Protein AF-A0A381DJ22-F1 (afdb_monomer)

InterPro domains:
  IPR001135 NADH-quinone oxidoreductase, subunit D [PF00346] (302-473)
  IPR001268 NADH:ubiquinone oxidoreductase, 30kDa subunit [PF00329] (31-157)
  IPR001501 Nickel-dependent hydrogenase, large subunit [PF00374] (224-292)
  IPR029014 [NiFe]-hydrogenase, large subunit [G3DSA:1.10.645.10] (187-544)
  IPR029014 [NiFe]-hydrogenase, large subunit [SSF56762] (198-544)
  IPR037232 NADH:ubiquinone oxidoreductase, 30kDa subunit superfamily [G3DSA:3.30.460.80] (2-139)
  IPR037232 NADH:ubiquinone oxidoreductase, 30kDa subunit superfamily [SSF143243] (12-200)
  IPR052197 Complex I 49 kDa subunit-like [PTHR43485] (22-552)

Organism: NCBI:txid32024

Radius of gyration: 23.58 Å; Cα contacts (8 Å, |Δi|>4): 1193; chains: 1; bounding box: 60×70×64 Å

Foldseek 3Di:
DAPPVVVVVLVVQFDFPDWDAQFPQEIETEGELQCVLVSVLCCQPVQLWFFQDKDWAQCCVPPNFIKIKGKIFRAFVQPDPVRGDDLVRTGIYIYMYTAHPVQLEGADNCVRFVLCLQVQLLCCQQPVRHHPPRPDNFHAADAQQDDNQAHLRHPPRDDPPDDDDGDDPVPRDDRDDDDDDDPQWDWDWDDLDHPLHPHGKIKTFTDRVQAGAFIDIHANLFAACLFSCQQPPAFQLRVLLSQLLLFQQQSLLSSCQSQVFQCSLLVHDADLLLLLLSLLLLLLSLLLLLLQLLLSLCVLLPNPVLNVLSVVLSVLSLVLLCLSQVGSRRRSQRGRFFGDDHHDPVSLVVSLVSLVSSLVSLCVSVVVQVPPPSSCVLWAPALAQAQVLCSSLSAFALQNQLQSGQDACCSSPNDRNSVPDDFDQRHHHRSTLVSSSVSSSSSNNRSSRSSVVSSVVNDPDDGGDDCQVRFDAQRKGKGWGQHSLGIKIKIWGTHDSTGTNTIDTGDNLNSVVSSRRVSSRRHGPSSNSSSVSSSSDGSSSRDFDWDALPVPRDTDGDDPVNVVVCVVPVPDDVCPVSD

Mean predicted aligned error: 6.89 Å

Nearest PDB structures (foldseek):
  7vb7-assembly1_Q  TM=9.383E-01  e=3.787E-25  Sus scrofa
  7v2h-assembly1_Q  TM=8.807E-01  e=1.927E-25  Sus scrofa
  7r43-assembly1_D  TM=8.856E-01  e=9.947E-25  Bos taurus
  6zkt-assembly1_4  TM=8.644E-01  e=3.975E-25  Ovis aries
  6yj4-assembly1_D  TM=8.240E-01  e=1.029E-25  Yarrowia lipolytica

Structure (mmCIF, N/CA/C/O backbone):
data_AF-A0A381DJ22-F1
#
_entry.id   AF-A0A381DJ22-F1
#
loop_
_atom_site.group_PDB
_atom_site.id
_atom_site.type_symbol
_atom_site.label_atom_id
_atom_site.label_alt_id
_atom_site.label_comp_id
_atom_site.label_asym_id
_atom_site.label_entity_id
_atom_site.label_seq_id
_atom_site.pdbx_PDB_ins_code
_atom_site.Cartn_x
_atom_site.Cartn_y
_atom_site.Cartn_z
_atom_site.occupancy
_atom_site.B_iso_or_equiv
_atom_site.auth_seq_id
_atom_site.auth_comp_id
_atom_site.auth_asym_id
_atom_site.auth_atom_id
_atom_site.pdbx_PDB_model_num
ATOM 1 N N . MET A 1 1 ? 14.276 -22.872 7.049 1.00 73.56 1 MET A N 1
ATOM 2 C CA . MET A 1 1 ? 13.922 -21.469 7.371 1.00 73.56 1 MET A CA 1
ATOM 3 C C . MET A 1 1 ? 12.640 -21.108 6.629 1.00 73.56 1 MET A C 1
ATOM 5 O O . MET A 1 1 ? 12.234 -21.865 5.749 1.00 73.56 1 MET A O 1
ATOM 9 N N . LYS A 1 2 ? 11.986 -19.982 6.955 1.00 83.06 2 LYS A N 1
ATOM 10 C CA . LYS A 1 2 ? 10.847 -19.504 6.153 1.00 83.06 2 LYS A CA 1
ATOM 11 C C . LYS A 1 2 ? 11.272 -19.284 4.696 1.00 83.06 2 LYS A C 1
ATOM 13 O O . LYS A 1 2 ? 12.438 -18.998 4.425 1.00 83.06 2 LYS A O 1
ATOM 18 N N . CYS A 1 3 ? 10.331 -19.428 3.772 1.00 90.25 3 CYS A N 1
ATOM 19 C CA . CYS A 1 3 ? 10.516 -19.423 2.316 1.00 90.25 3 CYS A CA 1
ATOM 20 C C . CYS A 1 3 ? 11.248 -20.611 1.664 1.00 90.25 3 CYS A C 1
ATOM 22 O O . CYS A 1 3 ? 10.988 -20.849 0.489 1.00 90.25 3 CYS A O 1
ATOM 24 N N . ASP A 1 4 ? 12.101 -21.383 2.356 1.00 92.75 4 ASP A N 1
ATOM 25 C CA . ASP A 1 4 ? 12.953 -22.395 1.685 1.00 92.75 4 ASP A CA 1
ATOM 26 C C . ASP A 1 4 ? 12.142 -23.415 0.861 1.00 92.75 4 ASP A C 1
ATOM 28 O O . ASP A 1 4 ? 12.527 -23.749 -0.257 1.00 92.75 4 ASP A O 1
ATOM 32 N N . LYS A 1 5 ? 10.972 -23.846 1.362 1.00 94.62 5 LYS A N 1
ATOM 33 C CA . LYS A 1 5 ? 10.079 -24.773 0.643 1.00 94.62 5 LYS A CA 1
ATOM 34 C C . LYS A 1 5 ? 9.533 -24.206 -0.674 1.00 94.62 5 LYS A C 1
ATOM 36 O O . LYS A 1 5 ? 9.322 -24.954 -1.622 1.00 94.62 5 LYS A O 1
ATOM 41 N N . PHE A 1 6 ? 9.314 -22.892 -0.743 1.00 96.31 6 PHE A N 1
ATOM 42 C CA . PHE A 1 6 ? 8.810 -22.227 -1.945 1.00 96.31 6 PHE A CA 1
ATOM 43 C C . PHE A 1 6 ? 9.927 -22.011 -2.970 1.00 96.31 6 PHE A C 1
ATOM 45 O O . PHE A 1 6 ? 9.683 -22.128 -4.165 1.00 96.31 6 PHE A O 1
ATOM 52 N N . ILE A 1 7 ? 11.163 -21.783 -2.510 1.00 96.94 7 ILE A N 1
ATOM 53 C CA . ILE A 1 7 ? 12.347 -21.773 -3.380 1.00 96.94 7 ILE A CA 1
ATOM 54 C C . ILE A 1 7 ? 12.569 -23.162 -3.988 1.00 96.94 7 ILE A C 1
ATOM 56 O O . ILE A 1 7 ? 12.674 -23.273 -5.202 1.00 96.94 7 ILE A O 1
ATOM 60 N N . GLN A 1 8 ? 12.519 -24.226 -3.182 1.00 96.19 8 GLN A N 1
ATOM 61 C CA . GLN A 1 8 ? 12.606 -25.609 -3.673 1.00 96.19 8 GLN A CA 1
ATOM 62 C C . GLN A 1 8 ? 11.489 -25.953 -4.670 1.00 96.19 8 GLN A C 1
ATOM 64 O O . GLN A 1 8 ? 11.733 -26.643 -5.655 1.00 96.19 8 GLN A O 1
ATOM 69 N N . ALA A 1 9 ? 10.265 -25.456 -4.459 1.00 96.75 9 ALA A N 1
ATOM 70 C CA . ALA A 1 9 ? 9.184 -25.611 -5.430 1.00 96.75 9 ALA A CA 1
ATOM 71 C C . ALA A 1 9 ? 9.484 -24.866 -6.747 1.00 96.75 9 ALA A C 1
ATOM 73 O O . ALA A 1 9 ? 9.276 -25.421 -7.827 1.00 96.75 9 ALA A O 1
ATOM 74 N N . LEU A 1 10 ? 10.020 -23.645 -6.670 1.00 97.25 10 LEU A N 1
ATOM 75 C CA . LEU A 1 10 ? 10.405 -22.827 -7.824 1.00 97.25 10 LEU A CA 1
ATOM 76 C C . LEU A 1 10 ? 11.550 -23.459 -8.642 1.00 97.25 10 LEU A C 1
ATOM 78 O O . LEU A 1 10 ? 11.485 -23.452 -9.870 1.00 97.25 10 LEU A O 1
ATOM 82 N N . GLU A 1 11 ? 12.535 -24.084 -7.986 1.00 96.19 11 GLU A N 1
ATOM 83 C CA . GLU A 1 11 ? 13.628 -24.845 -8.628 1.00 96.19 11 GLU A CA 1
ATOM 84 C C . GLU A 1 11 ? 13.123 -25.990 -9.526 1.00 96.19 11 GLU A C 1
ATOM 86 O O . GLU A 1 11 ? 13.820 -26.399 -10.452 1.00 96.19 11 GLU A O 1
ATOM 91 N N . THR A 1 12 ? 11.903 -26.501 -9.302 1.00 95.81 12 THR A N 1
ATOM 92 C CA . THR A 1 12 ? 11.296 -27.527 -10.175 1.00 95.81 12 THR A CA 1
ATOM 93 C C . THR A 1 12 ? 10.696 -26.971 -11.471 1.00 95.81 12 THR A C 1
ATOM 95 O O . THR A 1 12 ? 10.332 -27.751 -12.352 1.00 95.81 12 THR A O 1
ATOM 98 N N . ARG A 1 13 ? 10.559 -25.642 -11.590 1.00 95.38 13 ARG A N 1
ATOM 99 C CA . ARG A 1 13 ? 9.891 -24.963 -12.714 1.00 95.38 13 ARG A CA 1
ATOM 100 C C . ARG A 1 13 ? 10.829 -24.114 -13.563 1.00 95.38 13 ARG A C 1
ATOM 102 O O . ARG A 1 13 ? 10.656 -24.083 -14.776 1.00 95.38 13 ARG A O 1
ATOM 109 N N . VAL A 1 14 ? 11.783 -23.428 -12.937 1.00 96.81 14 VAL A N 1
ATOM 110 C CA . VAL A 1 14 ? 12.663 -22.443 -13.584 1.00 96.81 14 VAL A CA 1
ATOM 111 C C . VAL A 1 14 ? 14.095 -22.559 -13.079 1.00 96.81 14 VAL A C 1
ATOM 113 O O . VAL A 1 14 ? 14.349 -23.057 -11.979 1.00 96.81 14 VAL A O 1
ATOM 116 N N . LYS A 1 15 ? 15.053 -22.062 -13.861 1.00 95.44 15 LYS A N 1
ATOM 117 C CA . LYS A 1 15 ? 16.462 -22.076 -13.480 1.00 95.44 15 LYS A CA 1
ATOM 118 C C . LYS A 1 15 ? 16.790 -20.899 -12.561 1.00 95.44 15 LYS A C 1
ATOM 120 O O . LYS A 1 15 ? 16.928 -19.756 -12.999 1.00 95.44 15 LYS A O 1
ATOM 125 N N . ILE A 1 16 ? 16.981 -21.203 -11.279 1.00 97.25 16 ILE A N 1
ATOM 126 C CA . ILE A 1 16 ? 17.504 -20.248 -10.297 1.00 97.25 16 ILE A CA 1
ATOM 127 C C . ILE A 1 16 ? 19.032 -20.159 -10.433 1.00 97.25 16 ILE A C 1
ATOM 129 O O . ILE A 1 16 ? 19.733 -21.170 -10.459 1.00 97.25 16 ILE A O 1
ATOM 133 N N . LEU A 1 17 ? 19.545 -18.934 -10.535 1.00 97.38 1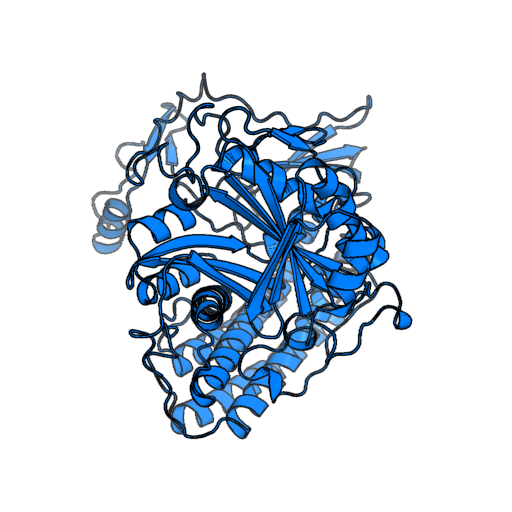7 LEU A N 1
ATOM 134 C CA . LEU A 1 17 ? 20.968 -18.608 -10.661 1.00 97.38 17 LEU A CA 1
ATOM 135 C C . LEU A 1 17 ? 21.612 -18.283 -9.306 1.00 97.38 17 LEU A C 1
ATOM 137 O O . LEU A 1 17 ? 22.769 -18.623 -9.072 1.00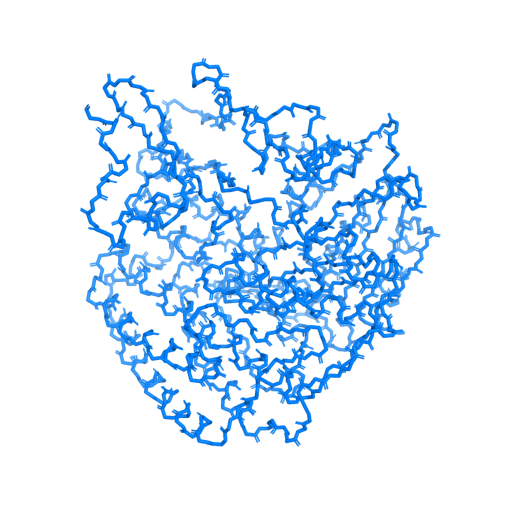 97.38 17 LEU A O 1
ATOM 141 N N . GLU A 1 18 ? 20.870 -17.614 -8.421 1.00 97.44 18 GLU A N 1
ATOM 142 C CA . GLU A 1 18 ? 21.323 -17.194 -7.092 1.00 97.44 18 GLU A CA 1
ATOM 143 C C . GLU A 1 18 ? 20.120 -17.073 -6.145 1.00 97.44 18 GLU A C 1
ATOM 145 O O . GLU A 1 18 ? 19.045 -16.634 -6.554 1.00 97.44 18 GLU A O 1
ATOM 150 N N . VAL A 1 19 ? 20.301 -17.413 -4.867 1.00 97.56 19 VAL A N 1
ATOM 151 C CA . VAL A 1 19 ? 19.311 -17.168 -3.809 1.00 97.56 19 VAL A CA 1
ATOM 152 C C . VAL A 1 19 ? 19.959 -16.315 -2.729 1.00 97.56 19 VAL A C 1
ATOM 154 O O . VAL A 1 19 ? 20.948 -16.715 -2.118 1.00 97.56 19 VAL A O 1
ATOM 157 N N . THR A 1 20 ? 19.384 -15.144 -2.464 1.00 96.12 20 THR A N 1
ATOM 158 C CA . THR A 1 20 ? 19.841 -14.226 -1.413 1.00 96.12 20 THR A CA 1
ATOM 159 C C . THR A 1 20 ? 18.747 -14.042 -0.371 1.00 96.12 20 THR A C 1
ATOM 161 O O . THR A 1 20 ? 17.566 -13.968 -0.701 1.00 96.12 20 THR A O 1
ATOM 164 N N . ARG A 1 21 ? 19.127 -13.971 0.906 1.00 95.50 21 ARG A N 1
ATOM 165 C CA . ARG A 1 21 ? 18.196 -13.803 2.026 1.00 95.50 21 ARG A CA 1
ATOM 166 C C . ARG A 1 21 ? 18.432 -12.454 2.688 1.00 95.50 21 ARG A C 1
ATOM 168 O O . ARG A 1 21 ? 19.552 -12.163 3.100 1.00 95.50 21 ARG A O 1
ATOM 175 N N . GLN A 1 22 ? 17.379 -11.650 2.791 1.00 94.56 22 GLN A N 1
ATOM 176 C CA . GLN A 1 22 ? 17.443 -10.294 3.342 1.00 94.56 22 GLN A CA 1
ATOM 177 C C . GLN A 1 22 ? 17.160 -10.306 4.854 1.00 94.56 22 GLN A C 1
ATOM 179 O O . GLN A 1 22 ? 17.931 -9.751 5.640 1.00 94.56 22 GLN A O 1
ATOM 184 N N . CYS A 1 23 ? 16.113 -11.025 5.266 1.00 91.56 23 CYS A N 1
ATOM 185 C CA . CYS A 1 23 ? 15.789 -11.320 6.664 1.00 91.56 23 CYS A CA 1
ATOM 186 C C . CYS A 1 23 ? 15.111 -12.701 6.789 1.00 91.56 23 CYS A C 1
ATOM 188 O O . CYS A 1 23 ? 15.105 -13.497 5.846 1.00 91.56 23 CYS A O 1
ATOM 190 N N . GLU A 1 24 ? 14.599 -13.041 7.975 1.00 91.06 24 GLU A N 1
ATOM 191 C CA . GLU A 1 24 ? 14.033 -14.369 8.266 1.00 91.06 24 GLU A CA 1
ATOM 192 C C . GLU A 1 24 ? 12.908 -14.768 7.297 1.00 91.06 24 GLU A C 1
ATOM 194 O O . GLU A 1 24 ? 12.868 -15.905 6.829 1.00 91.06 24 GLU A O 1
ATOM 199 N N . ASP A 1 25 ? 12.040 -13.819 6.959 1.00 93.31 25 ASP A N 1
ATOM 200 C CA . ASP A 1 25 ? 10.825 -13.963 6.157 1.00 93.31 25 ASP A CA 1
ATOM 201 C C . ASP A 1 25 ? 10.943 -13.384 4.734 1.00 93.31 25 ASP A C 1
ATOM 203 O O . ASP A 1 25 ? 9.936 -13.311 4.036 1.00 93.31 25 ASP A O 1
ATOM 207 N N . GLN A 1 26 ? 12.143 -12.993 4.281 1.00 96.75 26 GLN A N 1
ATOM 208 C CA . GLN A 1 26 ? 12.362 -12.403 2.951 1.00 96.75 26 GLN A CA 1
ATOM 209 C C . GLN A 1 26 ? 13.514 -13.078 2.207 1.00 96.75 26 GLN A C 1
ATOM 211 O O . GLN A 1 26 ? 14.670 -13.036 2.648 1.00 96.75 26 GLN A O 1
ATOM 216 N N . VAL A 1 27 ? 13.196 -13.656 1.049 1.00 97.56 27 VAL A N 1
ATOM 217 C CA . VAL A 1 27 ? 14.163 -14.276 0.134 1.00 97.56 27 VAL A CA 1
ATOM 218 C C . VAL A 1 27 ? 13.981 -13.731 -1.275 1.00 97.56 27 VAL A C 1
ATOM 220 O O . VAL A 1 27 ? 12.858 -13.582 -1.753 1.00 97.56 27 VAL A O 1
ATOM 223 N N . THR A 1 28 ? 15.095 -13.489 -1.959 1.00 98.25 28 THR A N 1
ATOM 224 C CA . THR A 1 28 ? 15.144 -13.105 -3.368 1.00 98.25 28 THR A CA 1
ATOM 225 C C . THR A 1 28 ? 15.843 -14.189 -4.188 1.00 98.25 28 THR A C 1
ATOM 227 O O . THR A 1 28 ? 17.011 -14.492 -3.940 1.00 98.25 28 THR A O 1
ATOM 230 N N . ALA A 1 29 ? 15.142 -14.746 -5.176 1.00 98.38 29 ALA A N 1
ATOM 231 C CA . ALA A 1 29 ? 15.668 -15.701 -6.148 1.00 98.38 29 ALA A CA 1
ATOM 232 C C . ALA A 1 29 ? 15.947 -14.995 -7.480 1.00 98.38 29 ALA A C 1
ATOM 234 O O . ALA A 1 29 ? 15.034 -14.444 -8.095 1.00 98.38 29 ALA A O 1
ATOM 235 N N . LEU A 1 30 ? 17.200 -15.011 -7.928 1.00 98.50 30 LEU A N 1
ATOM 236 C CA . LEU A 1 30 ? 17.600 -14.563 -9.258 1.00 98.50 30 LEU A CA 1
ATOM 237 C C . LEU A 1 30 ? 17.321 -15.679 -10.270 1.00 98.50 30 LEU A C 1
ATOM 239 O O . LEU A 1 30 ? 17.842 -16.781 -10.111 1.00 98.50 30 LEU A O 1
ATOM 243 N N . VAL A 1 31 ? 16.548 -15.390 -11.314 1.00 98.44 31 VAL A N 1
ATOM 244 C CA . VAL A 1 31 ? 16.222 -16.323 -12.408 1.00 98.44 31 VAL A CA 1
ATOM 245 C C . VAL A 1 31 ? 16.770 -15.824 -13.748 1.00 98.44 31 VAL A C 1
ATOM 247 O O . VAL A 1 31 ? 17.161 -14.660 -13.879 1.00 98.44 31 VAL A O 1
ATOM 250 N N . GLU A 1 32 ? 16.803 -16.695 -14.758 1.00 97.62 32 GLU A N 1
ATOM 251 C CA . GLU A 1 32 ? 17.076 -16.267 -16.135 1.00 97.62 32 GLU A CA 1
ATOM 252 C C . GLU A 1 32 ? 15.965 -15.343 -16.661 1.00 97.62 32 GLU A C 1
ATOM 254 O O . GLU A 1 32 ? 14.790 -15.500 -16.335 1.00 97.62 32 GLU A O 1
ATOM 259 N N . LEU A 1 33 ? 16.327 -14.364 -17.499 1.00 96.62 33 LEU A N 1
ATOM 260 C CA . LEU A 1 33 ? 15.396 -13.314 -17.936 1.00 96.62 33 LEU A CA 1
ATOM 261 C C . LEU A 1 33 ? 14.169 -13.862 -18.689 1.00 96.62 33 LEU A C 1
ATOM 263 O O . LEU A 1 33 ? 13.085 -13.297 -18.578 1.00 96.62 33 LEU A O 1
ATOM 267 N N . ASN A 1 34 ? 14.333 -14.974 -19.410 1.00 96.75 34 ASN A N 1
ATOM 268 C CA . ASN A 1 34 ? 13.253 -15.639 -20.145 1.00 96.75 34 ASN A CA 1
ATOM 269 C C . ASN A 1 34 ? 12.325 -16.470 -19.241 1.00 96.75 34 ASN A C 1
ATOM 271 O O . ASN A 1 34 ? 11.160 -16.654 -19.584 1.00 96.75 34 ASN A O 1
ATOM 275 N N . ASP A 1 35 ? 12.815 -16.919 -18.084 1.00 97.44 35 ASP A N 1
ATOM 276 C CA . ASP A 1 35 ? 12.045 -17.689 -17.098 1.00 97.44 35 ASP A CA 1
ATOM 277 C C . ASP A 1 35 ? 11.168 -16.783 -16.212 1.00 97.44 35 ASP A C 1
ATOM 279 O O . ASP A 1 35 ? 10.252 -17.263 -15.542 1.00 97.44 35 ASP A O 1
ATOM 283 N N . LEU A 1 36 ? 11.424 -15.468 -16.215 1.00 97.94 36 LEU A N 1
ATOM 284 C CA . LEU A 1 36 ? 10.747 -14.474 -15.377 1.00 97.94 36 LEU A CA 1
ATOM 285 C C . LEU A 1 36 ? 9.202 -14.578 -15.385 1.00 97.94 36 LEU A C 1
ATOM 287 O O . LEU A 1 36 ? 8.628 -14.557 -14.291 1.00 97.94 36 LEU A O 1
ATOM 291 N N . PRO A 1 37 ? 8.500 -14.718 -16.533 1.00 98.19 37 PRO A N 1
ATOM 292 C CA . PRO A 1 37 ? 7.038 -14.781 -16.535 1.00 98.19 37 PRO A CA 1
ATOM 293 C C . PRO A 1 37 ? 6.485 -16.043 -15.863 1.00 98.19 37 PRO A C 1
ATOM 295 O O . PRO A 1 37 ? 5.563 -15.933 -15.057 1.00 98.19 37 PRO A O 1
ATOM 298 N N . GLU A 1 38 ? 7.060 -17.224 -16.128 1.00 98.19 38 GLU A N 1
ATOM 299 C CA . GLU A 1 38 ? 6.627 -18.475 -15.478 1.00 98.19 38 GLU A CA 1
ATOM 300 C C . GLU A 1 38 ? 7.009 -18.480 -13.995 1.00 98.19 38 GLU A C 1
ATOM 302 O O . GLU A 1 38 ? 6.199 -18.890 -13.169 1.00 98.19 38 GLU A O 1
ATOM 307 N N . ALA A 1 39 ? 8.185 -17.956 -13.630 1.00 98.31 39 ALA A N 1
ATOM 308 C CA . ALA A 1 39 ? 8.610 -17.829 -12.237 1.00 98.31 39 ALA A CA 1
ATOM 309 C C . ALA A 1 39 ? 7.610 -17.001 -11.411 1.00 98.31 39 ALA A C 1
ATOM 311 O O . ALA A 1 39 ? 7.156 -17.440 -10.353 1.00 98.31 39 ALA A O 1
ATOM 312 N N . VAL A 1 40 ? 7.225 -15.816 -11.901 1.00 98.50 40 VAL A N 1
ATOM 313 C CA . VAL A 1 40 ? 6.261 -14.952 -11.202 1.00 98.50 40 VAL A CA 1
ATOM 314 C C . VAL A 1 40 ? 4.853 -15.549 -11.244 1.00 98.50 40 VAL A C 1
ATOM 316 O O . VAL A 1 40 ? 4.192 -15.568 -10.209 1.00 98.50 40 VAL A O 1
ATOM 319 N N . ARG A 1 41 ? 4.400 -16.098 -12.382 1.00 98.31 41 ARG A N 1
ATOM 320 C CA . ARG A 1 41 ? 3.085 -16.758 -12.501 1.00 98.31 41 ARG A CA 1
ATOM 321 C C . ARG A 1 41 ? 2.948 -17.942 -11.542 1.00 98.31 41 ARG A C 1
ATOM 323 O O . ARG A 1 41 ? 1.932 -18.036 -10.857 1.00 98.31 41 ARG A O 1
ATOM 330 N N . PHE A 1 42 ? 3.952 -18.813 -11.464 1.00 98.19 42 PHE A N 1
ATOM 331 C CA . PHE A 1 42 ? 3.972 -19.970 -10.567 1.00 98.19 42 PHE A CA 1
ATOM 332 C C . PHE A 1 42 ? 3.920 -19.543 -9.095 1.00 98.19 42 PHE A C 1
ATOM 334 O O . PHE A 1 42 ? 3.099 -20.043 -8.327 1.00 98.19 42 PHE A O 1
ATOM 341 N N . MET A 1 43 ? 4.738 -18.561 -8.703 1.00 98.00 43 MET A N 1
ATOM 342 C CA . MET A 1 43 ? 4.700 -18.021 -7.341 1.00 98.00 43 MET A CA 1
ATOM 343 C C . MET A 1 43 ? 3.371 -17.324 -7.015 1.00 98.00 43 MET A C 1
ATOM 345 O O . MET A 1 43 ? 2.930 -17.351 -5.868 1.00 98.00 43 MET A O 1
ATOM 349 N N . TYR A 1 44 ? 2.729 -16.701 -8.004 1.00 98.00 44 TYR A N 1
ATOM 350 C CA . TYR A 1 44 ? 1.459 -16.003 -7.832 1.00 98.00 44 TYR A CA 1
ATOM 351 C C . TYR A 1 44 ? 0.287 -16.981 -7.710 1.00 98.00 44 TYR A C 1
ATOM 353 O O . TYR A 1 44 ? -0.411 -16.978 -6.702 1.00 98.00 44 TYR A O 1
ATOM 361 N N . TYR A 1 45 ? 0.063 -17.836 -8.708 1.00 96.44 45 TYR A N 1
ATOM 362 C CA . TYR A 1 45 ? -1.098 -18.725 -8.747 1.00 96.44 45 TYR A CA 1
ATOM 363 C C . TYR A 1 45 ? -0.849 -20.032 -7.995 1.00 96.44 45 TYR A C 1
ATOM 365 O O . TYR A 1 45 ? -1.509 -20.279 -6.987 1.00 96.44 45 TYR A O 1
ATOM 373 N N . ASP A 1 46 ? 0.111 -20.843 -8.448 1.00 96.00 46 ASP A N 1
ATOM 374 C CA . ASP A 1 46 ? 0.338 -22.199 -7.937 1.00 96.00 46 ASP A CA 1
ATOM 375 C C . ASP A 1 46 ? 0.766 -22.203 -6.450 1.00 96.00 46 ASP A C 1
ATOM 377 O O . ASP A 1 46 ? 0.381 -23.108 -5.714 1.00 96.00 46 ASP A O 1
ATOM 381 N N . MET A 1 47 ? 1.526 -21.197 -5.989 1.00 95.62 47 MET A N 1
ATOM 382 C CA . MET A 1 47 ? 1.972 -21.065 -4.585 1.00 95.62 47 MET A CA 1
ATOM 383 C C . MET A 1 47 ? 1.096 -20.137 -3.718 1.00 95.62 47 MET A C 1
ATOM 385 O O . MET A 1 47 ? 1.448 -19.869 -2.570 1.00 95.62 47 MET A O 1
ATOM 389 N N . GLY A 1 48 ? -0.038 -19.637 -4.227 1.00 95.06 48 GLY A N 1
ATOM 390 C CA . GLY A 1 48 ? -0.947 -18.782 -3.448 1.00 95.06 48 GLY A CA 1
ATOM 391 C C . GLY A 1 48 ? -0.365 -17.408 -3.083 1.00 95.06 48 GLY A C 1
ATOM 392 O O . GLY A 1 48 ? -0.601 -16.909 -1.982 1.00 95.06 48 GLY A O 1
ATOM 393 N N . GLY A 1 49 ? 0.420 -16.814 -3.983 1.00 96.94 49 GLY A N 1
ATOM 394 C CA . GLY A 1 49 ? 1.037 -15.503 -3.810 1.00 96.94 49 GLY A CA 1
ATOM 395 C C . GLY A 1 49 ? 0.187 -14.322 -4.299 1.00 96.94 49 GLY A C 1
ATOM 396 O O . GLY A 1 49 ? -0.543 -14.409 -5.291 1.00 96.94 49 GLY A O 1
ATOM 397 N N . TYR A 1 50 ? 0.345 -13.177 -3.638 1.00 97.62 50 TYR A N 1
ATOM 398 C CA . TYR A 1 50 ? -0.163 -11.871 -4.069 1.00 97.62 50 TYR A CA 1
ATOM 399 C C . TYR A 1 50 ? 0.994 -10.954 -4.474 1.00 97.62 50 TYR A C 1
ATOM 401 O O . TYR A 1 50 ? 2.033 -10.936 -3.814 1.00 97.62 50 TYR A O 1
ATOM 409 N N . LEU A 1 51 ? 0.831 -10.158 -5.538 1.00 97.69 51 LEU A N 1
ATOM 410 C CA . LEU A 1 51 ? 1.869 -9.214 -5.972 1.00 97.69 51 LEU A CA 1
ATOM 411 C C . LEU A 1 51 ? 1.846 -7.956 -5.094 1.00 97.69 51 LEU A C 1
ATOM 413 O O . LEU A 1 51 ? 1.035 -7.045 -5.285 1.00 97.69 51 LEU A O 1
ATOM 417 N N . SER A 1 52 ? 2.780 -7.895 -4.150 1.00 96.31 52 SER A N 1
ATOM 418 C CA . SER A 1 52 ? 2.893 -6.796 -3.194 1.00 96.31 52 SER A CA 1
ATOM 419 C C . SER A 1 52 ? 3.679 -5.608 -3.747 1.00 96.31 52 SER A C 1
ATOM 421 O O . SER A 1 52 ? 3.334 -4.466 -3.451 1.00 96.31 52 SER A O 1
ATOM 423 N N . THR A 1 53 ? 4.716 -5.808 -4.559 1.00 97.25 53 THR A N 1
ATOM 424 C CA . THR A 1 53 ? 5.327 -4.714 -5.337 1.00 97.25 53 THR A CA 1
ATOM 425 C C . THR A 1 53 ? 6.213 -5.263 -6.447 1.00 97.25 53 THR A C 1
ATOM 427 O O . THR A 1 53 ? 6.762 -6.355 -6.320 1.00 97.25 53 THR A O 1
ATOM 430 N N . MET A 1 54 ? 6.425 -4.477 -7.498 1.00 97.06 54 MET A N 1
ATOM 431 C CA . MET A 1 54 ? 7.574 -4.642 -8.382 1.00 97.06 54 MET A CA 1
ATOM 432 C C . MET A 1 54 ? 8.481 -3.407 -8.298 1.00 97.06 54 MET A C 1
ATOM 434 O O . MET A 1 54 ? 8.024 -2.260 -8.223 1.00 97.06 54 MET A O 1
ATOM 438 N N . VAL A 1 55 ? 9.790 -3.660 -8.291 1.00 97.69 55 VAL A N 1
ATOM 439 C CA . VAL A 1 55 ? 10.853 -2.657 -8.228 1.00 97.69 55 VAL A CA 1
ATOM 440 C C . VAL A 1 55 ? 11.716 -2.778 -9.475 1.00 97.69 55 VAL A C 1
ATOM 442 O O . VAL A 1 55 ? 12.411 -3.773 -9.655 1.00 97.69 55 VAL A O 1
ATOM 445 N N . ALA A 1 56 ? 11.721 -1.739 -10.306 1.00 97.69 56 ALA A N 1
ATOM 446 C CA . ALA A 1 56 ? 12.814 -1.511 -11.241 1.00 97.69 56 ALA A CA 1
ATOM 447 C C . ALA A 1 56 ? 13.941 -0.741 -10.526 1.00 97.69 56 ALA A C 1
ATOM 449 O O . ALA A 1 56 ? 13.687 0.207 -9.764 1.00 97.69 56 ALA A O 1
ATOM 450 N N . ASN A 1 57 ? 15.181 -1.170 -10.752 1.00 97.69 57 ASN A N 1
ATOM 451 C CA . ASN A 1 57 ? 16.388 -0.560 -10.209 1.00 97.69 57 ASN A CA 1
ATOM 452 C C . ASN A 1 57 ? 17.475 -0.453 -11.287 1.00 97.69 57 ASN A C 1
ATOM 454 O O . ASN A 1 57 ? 17.638 -1.330 -12.135 1.00 97.69 57 ASN A O 1
ATOM 458 N N . ASP A 1 58 ? 18.242 0.629 -11.227 1.00 97.62 58 ASP A N 1
ATOM 459 C CA . ASP A 1 58 ? 19.387 0.866 -12.099 1.00 97.62 58 ASP A CA 1
ATOM 460 C C . ASP A 1 58 ? 20.656 0.432 -11.370 1.00 97.62 58 ASP A C 1
ATOM 462 O O . ASP A 1 58 ? 21.239 1.215 -10.627 1.00 97.62 58 ASP A O 1
ATOM 466 N N . GLU A 1 59 ? 21.038 -0.835 -11.550 1.00 97.38 59 GLU A N 1
ATOM 467 C CA . GLU A 1 59 ? 22.178 -1.480 -10.883 1.00 97.38 59 GLU A CA 1
ATOM 468 C C . GLU A 1 59 ? 23.439 -1.487 -11.759 1.00 97.38 59 GLU A C 1
ATOM 470 O O . GLU A 1 59 ? 24.421 -2.161 -11.441 1.00 97.38 59 GLU A O 1
ATOM 475 N N . ARG A 1 60 ? 23.482 -0.687 -12.837 1.00 96.88 60 ARG A N 1
ATOM 476 C CA . ARG A 1 60 ? 24.603 -0.677 -13.795 1.00 96.88 60 ARG A CA 1
ATOM 477 C C . ARG A 1 60 ? 25.939 -0.304 -13.142 1.00 96.88 60 ARG A C 1
ATOM 479 O O . ARG A 1 60 ? 26.998 -0.745 -13.593 1.00 96.88 60 ARG A O 1
ATOM 486 N N . SER A 1 61 ? 25.916 0.456 -12.044 1.00 94.62 61 SER A N 1
ATOM 487 C CA . SER A 1 61 ? 27.117 0.735 -11.246 1.00 94.62 61 SER A CA 1
ATOM 488 C C . SER A 1 61 ? 27.593 -0.459 -10.406 1.00 94.62 61 SER A C 1
ATOM 490 O O . SER A 1 61 ? 28.786 -0.536 -10.130 1.00 94.62 61 SER A O 1
ATOM 492 N N . ILE A 1 62 ? 26.686 -1.366 -10.025 1.00 94.88 62 ILE A N 1
ATOM 493 C CA . ILE A 1 62 ? 26.913 -2.523 -9.143 1.00 94.88 62 ILE A CA 1
ATOM 494 C C . ILE A 1 62 ? 27.240 -3.773 -9.980 1.00 94.88 62 ILE A C 1
ATOM 496 O O . ILE A 1 62 ? 28.346 -4.298 -9.908 1.00 94.88 62 ILE A O 1
ATOM 500 N N . ASN A 1 63 ? 26.313 -4.210 -10.841 1.00 94.94 63 ASN A N 1
ATOM 501 C CA . ASN A 1 63 ? 26.375 -5.483 -11.579 1.00 94.94 63 ASN A CA 1
ATOM 502 C C . ASN A 1 63 ? 26.257 -5.335 -13.110 1.00 94.94 63 ASN A C 1
ATOM 504 O O . ASN A 1 63 ? 26.016 -6.316 -13.810 1.00 94.94 63 ASN A O 1
ATOM 508 N N . LYS A 1 64 ? 26.439 -4.114 -13.636 1.00 97.00 64 LYS A N 1
ATOM 509 C CA . LYS A 1 64 ? 26.381 -3.764 -15.074 1.00 97.00 64 LYS A CA 1
ATOM 510 C C . LYS A 1 64 ? 25.015 -3.919 -15.752 1.00 97.00 64 LYS A C 1
ATOM 512 O O . LYS A 1 64 ? 24.913 -3.592 -16.926 1.00 97.00 64 LYS A O 1
ATOM 517 N N . ASN A 1 65 ? 23.965 -4.295 -15.026 1.00 97.94 65 ASN A N 1
ATOM 518 C CA . ASN A 1 65 ? 22.625 -4.503 -15.571 1.00 97.94 65 ASN A CA 1
ATOM 519 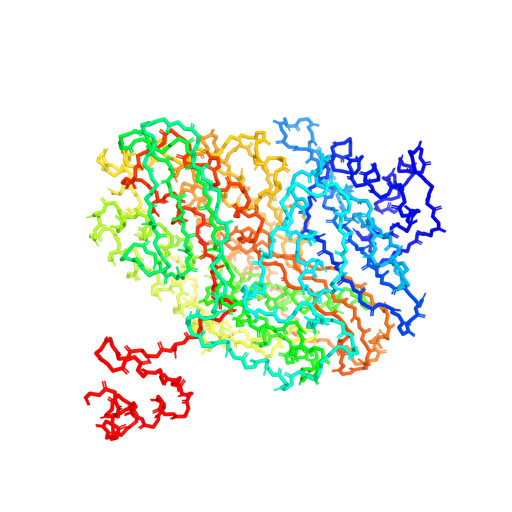C C . ASN A 1 65 ? 21.595 -3.579 -14.903 1.00 97.94 65 ASN A C 1
ATOM 521 O O . ASN A 1 65 ? 21.839 -3.007 -13.840 1.00 97.94 65 ASN A O 1
ATOM 525 N N . TYR A 1 66 ? 20.418 -3.443 -15.507 1.00 98.38 66 TYR A N 1
ATOM 526 C CA . TYR A 1 66 ? 19.224 -3.074 -14.750 1.00 98.38 66 TYR A CA 1
ATOM 527 C C . TYR A 1 66 ? 18.703 -4.309 -14.007 1.00 98.38 66 TYR A C 1
ATOM 529 O O . TYR A 1 66 ? 18.956 -5.441 -14.419 1.00 98.38 66 TYR A O 1
ATOM 537 N N . ALA A 1 67 ? 17.954 -4.106 -12.928 1.00 98.31 67 ALA A N 1
ATOM 538 C CA . ALA A 1 67 ? 17.336 -5.189 -12.175 1.00 98.31 67 ALA A CA 1
ATOM 539 C C . ALA A 1 67 ? 15.832 -4.969 -12.024 1.00 98.31 67 ALA A C 1
ATOM 541 O O . ALA A 1 67 ? 15.380 -3.865 -11.708 1.00 98.31 67 ALA A O 1
ATOM 542 N N . LEU A 1 68 ? 15.074 -6.045 -12.211 1.00 98.56 68 LEU A N 1
ATOM 543 C CA . LEU A 1 68 ? 13.653 -6.126 -11.900 1.00 98.56 68 LEU A CA 1
ATOM 544 C C . LEU A 1 68 ? 13.471 -7.059 -10.706 1.00 98.56 68 LEU A C 1
ATOM 546 O O . LEU A 1 68 ? 14.019 -8.157 -10.707 1.00 98.56 68 LEU A O 1
ATOM 550 N N . TYR A 1 69 ? 12.694 -6.630 -9.717 1.00 98.62 69 TYR A N 1
ATOM 551 C CA . TYR A 1 69 ? 12.320 -7.413 -8.541 1.00 98.62 69 TYR A CA 1
ATOM 552 C C . TYR A 1 69 ? 10.798 -7.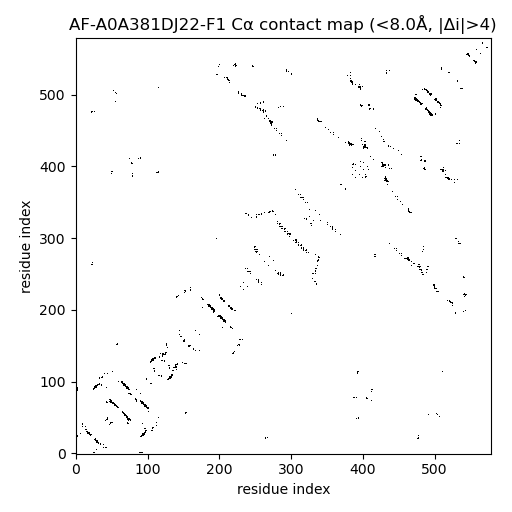490 -8.472 1.00 98.62 69 TYR A C 1
ATOM 554 O O . TYR A 1 69 ? 10.158 -6.449 -8.367 1.00 98.62 69 TYR A O 1
ATOM 562 N N . TYR A 1 70 ? 10.219 -8.685 -8.482 1.00 98.62 70 TYR A N 1
ATOM 563 C CA . TYR A 1 70 ? 8.788 -8.923 -8.289 1.00 98.62 70 TYR A CA 1
ATOM 564 C C . TYR A 1 70 ? 8.602 -9.556 -6.915 1.00 98.62 70 TYR A C 1
ATOM 566 O O . TYR A 1 70 ? 8.899 -10.734 -6.741 1.00 98.62 70 TYR A O 1
ATOM 574 N N . ALA A 1 71 ? 8.177 -8.771 -5.928 1.00 98.19 71 ALA A N 1
ATOM 575 C CA . ALA A 1 71 ? 7.995 -9.221 -4.554 1.00 98.19 71 ALA A CA 1
ATOM 576 C C . ALA A 1 71 ? 6.564 -9.725 -4.343 1.00 98.19 71 ALA A C 1
ATOM 578 O O . ALA A 1 71 ? 5.603 -8.946 -4.398 1.00 98.19 71 ALA A O 1
ATOM 579 N N . LEU A 1 72 ? 6.439 -11.026 -4.083 1.00 98.19 72 LEU A N 1
ATOM 580 C CA . LEU A 1 72 ? 5.176 -11.691 -3.799 1.00 98.19 72 LEU A CA 1
ATOM 581 C C . LEU A 1 72 ? 5.042 -11.972 -2.301 1.00 98.19 72 LEU A C 1
ATOM 583 O O . LEU A 1 72 ? 5.941 -12.554 -1.689 1.00 98.19 72 LEU A O 1
ATOM 587 N N . SER A 1 73 ? 3.900 -11.590 -1.733 1.00 97.69 73 SER A N 1
ATOM 588 C CA . SER A 1 73 ? 3.460 -12.066 -0.425 1.00 97.69 73 SER A CA 1
ATOM 589 C C . SER A 1 73 ? 2.914 -13.482 -0.580 1.00 97.69 73 SER A C 1
ATOM 591 O O . SER A 1 73 ? 1.923 -13.679 -1.283 1.00 97.69 73 SER A O 1
ATOM 593 N N . ILE A 1 74 ? 3.556 -14.468 0.045 1.00 97.38 74 ILE A N 1
ATOM 594 C CA . ILE A 1 74 ? 3.105 -15.861 0.047 1.00 97.38 74 ILE A CA 1
ATOM 595 C C . ILE A 1 74 ? 2.293 -16.092 1.319 1.00 97.38 74 ILE A C 1
ATOM 597 O O . ILE A 1 74 ? 2.838 -16.318 2.401 1.00 97.38 74 ILE A O 1
ATOM 601 N N . GLU A 1 75 ? 0.976 -15.968 1.176 1.00 94.75 75 GLU A N 1
ATOM 602 C CA . GLU A 1 75 ? 0.009 -15.951 2.284 1.00 94.75 75 GLU A CA 1
ATOM 603 C C . GLU A 1 75 ? -1.210 -16.859 2.059 1.00 94.75 75 GLU A C 1
ATOM 605 O O . GLU A 1 75 ? -2.047 -16.997 2.951 1.00 94.75 75 GLU A O 1
ATOM 610 N N . GLY A 1 76 ? -1.276 -17.532 0.907 1.00 92.94 76 GLY A N 1
ATOM 611 C CA . GLY A 1 76 ? -2.370 -18.416 0.526 1.00 92.94 76 GLY A CA 1
ATOM 612 C C . GLY A 1 76 ? -3.369 -17.727 -0.396 1.00 92.94 76 GLY A C 1
ATOM 613 O O . GLY A 1 76 ? -3.621 -16.530 -0.271 1.00 92.94 76 GLY A O 1
ATOM 614 N N . GLY A 1 77 ? -3.951 -18.476 -1.337 1.00 89.81 77 GLY A N 1
ATOM 615 C CA . GLY A 1 77 ? -4.825 -17.923 -2.381 1.00 89.81 77 GLY A CA 1
ATOM 616 C C . GLY A 1 77 ? -6.070 -17.205 -1.842 1.00 89.81 77 GLY A C 1
ATOM 617 O O . GLY A 1 77 ? -6.513 -16.230 -2.451 1.00 89.81 77 GLY A O 1
ATOM 618 N N . LYS A 1 78 ? -6.585 -17.634 -0.680 1.00 92.88 78 LYS A N 1
ATOM 619 C CA . LYS A 1 78 ? -7.740 -17.069 0.051 1.00 92.88 78 LYS A CA 1
ATOM 620 C C . LYS A 1 78 ? -9.039 -16.970 -0.779 1.00 92.88 78 LYS A C 1
ATOM 622 O O . LYS A 1 78 ? -9.946 -16.188 -0.463 1.00 92.88 78 LYS A O 1
ATOM 627 N N . MET A 1 79 ? -9.161 -17.776 -1.835 1.00 93.19 79 MET A N 1
ATOM 628 C CA . MET A 1 79 ? -10.405 -17.981 -2.582 1.00 93.19 79 MET A CA 1
ATOM 629 C C . MET A 1 79 ? -11.337 -18.932 -1.826 1.00 93.19 79 MET A C 1
ATOM 631 O O . MET A 1 79 ? -12.541 -18.667 -1.763 1.00 93.19 79 MET A O 1
ATOM 635 N N . SER A 1 80 ? -10.770 -19.938 -1.162 1.00 90.00 80 SER A N 1
ATOM 636 C CA . SER A 1 80 ? -11.397 -20.759 -0.123 1.00 90.00 80 SER A CA 1
ATOM 637 C C . SER A 1 80 ? -10.681 -20.603 1.232 1.00 90.00 80 SER A C 1
ATOM 639 O O . SER A 1 80 ? -9.583 -20.044 1.290 1.00 90.00 80 SER A O 1
ATOM 641 N N . ASP A 1 81 ? -11.281 -21.111 2.314 1.00 86.25 81 ASP A N 1
ATOM 642 C CA . ASP A 1 81 ? -10.619 -21.200 3.629 1.00 86.25 81 ASP A CA 1
ATOM 643 C C . ASP A 1 81 ? -9.484 -22.249 3.644 1.00 86.25 81 ASP A C 1
ATOM 645 O O . ASP A 1 81 ? -8.580 -22.165 4.473 1.00 86.25 81 ASP A O 1
ATOM 649 N N . GLU A 1 82 ? -9.504 -23.218 2.720 1.00 89.12 82 GLU A N 1
ATOM 650 C CA . GLU A 1 82 ? -8.470 -24.256 2.564 1.00 89.12 82 GLU A CA 1
ATOM 651 C C . GLU A 1 82 ? -7.197 -23.715 1.889 1.00 89.12 82 GLU A C 1
ATOM 653 O O . GLU A 1 82 ? -6.127 -24.308 2.011 1.00 89.12 82 GLU A O 1
ATOM 658 N N . ASP A 1 83 ? -7.294 -22.567 1.211 1.00 90.31 83 ASP A N 1
ATOM 659 C CA . ASP A 1 83 ? -6.169 -21.924 0.526 1.00 90.31 83 ASP A CA 1
ATOM 660 C C . ASP A 1 83 ? -5.216 -21.186 1.488 1.00 90.31 83 ASP A C 1
ATOM 662 O O . ASP A 1 83 ? -4.157 -20.728 1.056 1.00 90.31 83 ASP A O 1
ATOM 666 N N . GLU A 1 84 ? -5.619 -20.959 2.743 1.00 91.81 84 GLU A N 1
ATOM 667 C CA . GLU A 1 84 ? -4.878 -20.173 3.738 1.00 91.81 84 GLU A CA 1
ATOM 668 C C . GLU A 1 84 ? -3.621 -20.928 4.206 1.00 91.81 84 GLU A C 1
ATOM 670 O O . GLU A 1 84 ? -3.691 -22.030 4.751 1.00 91.81 84 GLU A O 1
ATOM 675 N N . ILE A 1 85 ? -2.448 -20.313 4.033 1.00 93.44 85 ILE A N 1
ATOM 676 C CA . ILE A 1 85 ? -1.168 -20.904 4.446 1.00 93.44 85 ILE A CA 1
ATOM 677 C C . ILE A 1 85 ? -0.940 -20.676 5.949 1.00 93.44 85 ILE A C 1
ATOM 679 O O . ILE A 1 85 ? -1.279 -19.624 6.495 1.00 93.44 85 ILE A O 1
ATOM 683 N N . ALA A 1 86 ? -0.328 -21.651 6.630 1.00 92.75 86 ALA A N 1
ATOM 684 C CA . ALA A 1 86 ? -0.045 -21.569 8.061 1.00 92.75 86 ALA A CA 1
ATOM 685 C C . ALA A 1 86 ? 0.821 -20.341 8.418 1.00 92.75 86 ALA A C 1
ATOM 687 O O . ALA A 1 86 ? 1.755 -19.971 7.707 1.00 92.75 86 ALA A O 1
ATOM 688 N N . GLN A 1 87 ? 0.504 -19.690 9.541 1.00 91.81 87 GLN A N 1
ATOM 689 C CA . GLN A 1 87 ? 1.036 -18.369 9.912 1.00 91.81 87 GLN A CA 1
ATOM 690 C C . GLN A 1 87 ? 2.567 -18.328 10.101 1.00 91.81 87 GLN A C 1
ATOM 692 O O . GLN A 1 87 ? 3.206 -17.287 9.920 1.00 91.81 87 GLN A O 1
ATOM 697 N N . ASP A 1 88 ? 3.171 -19.451 10.472 1.00 91.25 88 ASP A N 1
ATOM 698 C CA . ASP A 1 88 ? 4.615 -19.639 10.582 1.00 91.25 88 ASP A CA 1
ATOM 699 C C . ASP A 1 88 ? 5.293 -19.861 9.220 1.00 91.25 88 ASP A C 1
ATOM 701 O O . ASP A 1 88 ? 6.463 -19.516 9.063 1.00 91.25 88 ASP A O 1
ATOM 705 N N . GLU A 1 89 ? 4.559 -20.315 8.206 1.00 93.56 89 GLU A N 1
ATOM 706 C CA . GLU A 1 89 ? 5.061 -20.518 6.844 1.00 93.56 89 GLU A CA 1
ATOM 707 C C . GLU A 1 89 ? 4.963 -19.270 5.954 1.00 93.56 89 GLU A C 1
ATOM 709 O O . GLU A 1 89 ? 5.759 -19.141 5.018 1.00 93.56 89 GLU A O 1
ATOM 714 N N . LYS A 1 90 ? 4.033 -18.347 6.252 1.00 95.88 90 LYS A N 1
ATOM 715 C CA . LYS A 1 90 ? 3.867 -17.077 5.521 1.00 95.88 90 LYS A CA 1
ATOM 716 C C . LYS A 1 90 ? 5.179 -16.296 5.452 1.00 95.88 90 LYS A C 1
ATOM 718 O O . LYS A 1 90 ? 5.874 -16.138 6.467 1.00 95.88 90 LYS A O 1
ATOM 723 N N . CYS A 1 91 ? 5.521 -15.832 4.251 1.00 96.81 91 CYS A N 1
ATOM 724 C CA . CYS A 1 91 ? 6.748 -15.084 3.980 1.00 96.81 91 CYS A CA 1
ATOM 725 C C . CYS A 1 91 ? 6.678 -14.312 2.645 1.00 96.81 91 CYS A C 1
ATOM 727 O O . CYS A 1 91 ? 5.701 -14.426 1.908 1.00 96.81 91 CYS A O 1
ATOM 729 N N . PHE A 1 92 ? 7.728 -13.561 2.311 1.00 97.56 92 PHE A N 1
ATOM 730 C CA . PHE A 1 92 ? 7.896 -12.898 1.019 1.00 97.56 92 PHE A CA 1
ATOM 731 C C . PHE A 1 92 ? 8.960 -13.583 0.158 1.00 97.56 92 PHE A C 1
ATOM 733 O O . PHE A 1 92 ? 10.116 -13.737 0.565 1.00 97.56 92 PHE A O 1
ATOM 740 N N . VAL A 1 93 ? 8.581 -13.909 -1.077 1.00 98.12 93 VAL A N 1
ATOM 741 C CA . VAL A 1 93 ? 9.492 -14.404 -2.115 1.00 98.12 93 VAL A CA 1
ATOM 742 C C . VAL A 1 93 ? 9.572 -13.363 -3.223 1.00 98.12 93 VAL A C 1
ATOM 744 O O . VAL A 1 93 ? 8.558 -12.953 -3.782 1.00 98.12 93 VAL A O 1
ATOM 747 N N . THR A 1 94 ? 10.786 -12.923 -3.537 1.00 98.50 94 THR A N 1
ATOM 748 C CA . THR A 1 94 ? 11.048 -11.944 -4.593 1.00 98.50 94 THR A CA 1
ATOM 749 C C . THR A 1 94 ? 11.723 -12.619 -5.778 1.00 98.50 94 THR A C 1
ATOM 751 O O . THR A 1 94 ? 12.807 -13.178 -5.635 1.00 98.50 94 THR A O 1
ATOM 754 N N . ILE A 1 95 ? 11.117 -12.545 -6.960 1.00 98.69 95 ILE A N 1
ATOM 755 C CA . ILE A 1 95 ? 11.754 -12.985 -8.205 1.00 98.69 95 ILE A CA 1
ATOM 756 C C . ILE A 1 95 ? 12.578 -11.824 -8.758 1.00 98.69 95 ILE A C 1
ATOM 758 O O . ILE A 1 95 ? 12.027 -10.766 -9.066 1.00 98.69 95 ILE A O 1
ATOM 762 N N . LYS A 1 96 ? 13.895 -12.006 -8.865 1.00 98.56 96 LYS A N 1
ATOM 763 C CA . LYS A 1 96 ? 14.823 -11.052 -9.478 1.00 98.56 96 LYS A CA 1
ATOM 764 C C . LYS A 1 96 ? 15.187 -11.512 -10.889 1.00 98.56 96 LYS A C 1
ATOM 766 O O . LYS A 1 96 ? 15.500 -12.679 -11.094 1.00 98.56 96 LYS A O 1
ATOM 771 N N . ALA A 1 97 ? 15.237 -10.580 -11.833 1.00 98.38 97 ALA A N 1
ATOM 772 C CA . ALA A 1 97 ? 15.859 -10.776 -13.141 1.00 98.38 97 ALA A CA 1
ATOM 773 C C . ALA A 1 97 ? 16.764 -9.584 -13.486 1.00 98.38 97 ALA A C 1
ATOM 775 O O . ALA A 1 97 ? 16.522 -8.457 -13.041 1.00 98.38 97 ALA A O 1
ATOM 776 N N . LEU A 1 98 ? 17.815 -9.835 -14.270 1.00 98.38 98 LEU A N 1
ATOM 777 C CA . LEU A 1 98 ? 18.731 -8.808 -14.772 1.00 98.38 98 LEU A CA 1
ATOM 778 C C . LEU A 1 98 ? 18.425 -8.502 -16.241 1.00 98.38 98 LEU A C 1
ATOM 780 O O . LEU A 1 98 ? 18.262 -9.420 -17.041 1.00 98.38 98 LEU A O 1
ATOM 784 N N . VAL A 1 99 ? 18.371 -7.216 -16.584 1.00 98.25 99 VAL A N 1
ATOM 785 C CA . VAL A 1 99 ? 18.097 -6.721 -17.940 1.00 98.25 99 VAL A CA 1
ATOM 786 C C . VAL A 1 99 ? 19.345 -5.996 -18.472 1.00 98.25 99 VAL A C 1
ATOM 788 O O . VAL A 1 99 ? 19.765 -5.007 -17.854 1.00 98.25 99 VAL A O 1
ATOM 791 N N . PRO A 1 100 ? 19.946 -6.448 -19.591 1.00 97.19 100 PRO A N 1
ATOM 792 C CA . PRO A 1 100 ? 21.129 -5.818 -20.175 1.00 97.19 100 PRO A CA 1
ATOM 793 C C . PRO A 1 100 ? 20.890 -4.359 -20.597 1.00 97.19 100 PRO A C 1
ATOM 795 O O . PRO A 1 100 ? 19.813 -4.025 -21.097 1.00 97.19 100 PRO A O 1
ATOM 798 N N . PRO A 1 101 ? 21.875 -3.459 -20.433 1.00 95.44 101 PRO A N 1
ATOM 799 C CA . PRO A 1 101 ? 21.719 -2.060 -20.811 1.00 95.44 101 PRO A CA 1
ATOM 800 C C . PRO A 1 101 ? 21.791 -1.805 -22.322 1.00 95.44 101 PRO A C 1
ATOM 802 O O . PRO A 1 101 ? 21.261 -0.792 -22.775 1.00 95.44 101 PRO A O 1
ATOM 805 N N . GLU A 1 102 ? 22.421 -2.691 -23.097 1.00 93.94 102 GLU A N 1
ATOM 806 C CA . GLU A 1 102 ? 22.535 -2.587 -24.559 1.00 93.94 102 GLU A CA 1
ATOM 807 C C . GLU A 1 102 ? 21.193 -2.831 -25.261 1.00 93.94 102 GLU A C 1
ATOM 809 O O . GLU A 1 102 ? 20.940 -2.269 -26.325 1.00 93.94 102 GLU A O 1
ATOM 814 N N . ASN A 1 103 ? 20.334 -3.653 -24.654 1.00 93.88 103 ASN A N 1
ATOM 815 C CA . ASN A 1 103 ? 18.975 -3.917 -25.105 1.00 93.88 103 ASN A CA 1
ATOM 816 C C . ASN A 1 103 ? 18.037 -4.006 -23.883 1.00 93.88 103 ASN A C 1
ATOM 818 O O . ASN A 1 103 ? 17.868 -5.096 -23.331 1.00 93.88 103 ASN A O 1
ATOM 822 N N . PRO A 1 104 ? 17.448 -2.880 -23.429 1.00 95.25 104 PRO A N 1
ATOM 823 C CA . PRO A 1 104 ? 16.655 -2.802 -22.201 1.00 95.25 104 PRO A CA 1
ATOM 824 C C . PRO A 1 104 ? 15.234 -3.387 -22.356 1.00 95.25 104 PRO A C 1
ATOM 826 O O . PRO A 1 104 ? 14.247 -2.769 -21.956 1.00 95.25 104 PRO A O 1
ATOM 829 N N . THR A 1 105 ? 15.117 -4.576 -22.946 1.00 97.56 105 THR A N 1
ATOM 830 C CA . THR A 1 105 ? 13.866 -5.320 -23.168 1.00 97.56 105 THR A CA 1
ATOM 831 C C . THR A 1 105 ? 13.785 -6.551 -22.267 1.00 97.56 105 THR A C 1
ATOM 833 O O . THR A 1 105 ? 14.802 -7.187 -21.993 1.00 97.56 105 THR A O 1
ATOM 836 N N . TYR A 1 106 ? 12.581 -6.932 -21.848 1.00 98.06 106 TYR A N 1
ATOM 837 C CA . TYR A 1 106 ? 12.320 -8.150 -21.071 1.00 98.06 106 TYR A CA 1
ATOM 838 C C . TYR A 1 106 ? 10.941 -8.732 -21.414 1.00 98.06 106 TYR A C 1
ATOM 840 O O . TYR A 1 106 ? 10.060 -7.968 -21.809 1.00 98.06 106 TYR A O 1
ATOM 848 N N . PRO A 1 107 ? 10.705 -10.047 -21.265 1.00 98.00 107 PRO A N 1
ATOM 849 C CA . PRO A 1 107 ? 9.381 -10.619 -21.492 1.00 98.00 107 PRO A CA 1
ATOM 850 C C . PRO A 1 107 ? 8.399 -10.157 -20.407 1.00 98.00 107 PRO A C 1
ATOM 852 O O . PRO A 1 107 ? 8.693 -10.224 -19.213 1.00 98.00 107 PRO A O 1
ATOM 855 N N . SER A 1 108 ? 7.227 -9.688 -20.831 1.00 98.19 108 SER A N 1
ATOM 856 C CA . SER A 1 108 ? 6.170 -9.197 -19.948 1.00 98.19 108 SER A CA 1
ATOM 857 C C . SER A 1 108 ? 5.527 -10.337 -19.158 1.00 98.19 108 SER A C 1
ATOM 859 O O . SER A 1 108 ? 5.150 -11.374 -19.706 1.00 98.19 108 SER A O 1
ATOM 861 N N . VAL A 1 109 ? 5.349 -10.110 -17.860 1.00 98.25 109 VAL A N 1
ATOM 862 C CA . VAL A 1 109 ? 4.608 -10.977 -16.940 1.00 98.25 109 VAL A CA 1
ATOM 863 C C . VAL A 1 109 ? 3.100 -10.702 -17.023 1.00 98.25 109 VAL A C 1
ATOM 865 O O . VAL A 1 109 ? 2.291 -11.602 -16.796 1.00 98.25 109 VAL A O 1
ATOM 868 N N . THR A 1 110 ? 2.701 -9.482 -17.403 1.00 97.56 110 THR A N 1
ATOM 869 C CA . THR A 1 110 ? 1.297 -9.027 -17.438 1.00 97.56 110 THR A CA 1
ATOM 870 C C . THR A 1 110 ? 0.312 -9.952 -18.175 1.00 97.56 110 THR A C 1
ATOM 872 O O . THR A 1 110 ? -0.788 -10.135 -17.652 1.00 97.56 110 THR A O 1
ATOM 875 N N . PRO A 1 111 ? 0.638 -10.573 -19.332 1.00 96.88 111 PRO A N 1
ATOM 876 C CA . PRO A 1 111 ? -0.249 -11.536 -19.997 1.00 96.88 111 PRO A CA 1
ATOM 877 C C . PRO A 1 111 ? -0.628 -12.757 -19.147 1.00 96.88 111 PRO A C 1
ATOM 879 O O . PRO A 1 111 ? -1.642 -13.392 -19.424 1.00 96.88 111 PRO A O 1
ATOM 882 N N . PHE A 1 112 ? 0.178 -13.084 -18.133 1.00 96.50 112 PHE A N 1
ATOM 883 C CA . PHE A 1 112 ? -0.030 -14.216 -17.230 1.00 96.50 112 PHE A CA 1
ATOM 884 C C . PHE A 1 112 ? -0.486 -13.781 -15.834 1.00 96.50 112 PHE A C 1
ATOM 886 O O . PHE A 1 112 ? -1.212 -14.524 -15.185 1.00 96.50 112 PHE A O 1
ATOM 893 N N . VAL A 1 113 ? -0.066 -12.598 -15.368 1.00 97.62 113 VAL A N 1
ATOM 894 C CA . VAL A 1 113 ? -0.423 -12.028 -14.059 1.00 97.62 113 VAL A CA 1
ATOM 895 C C . VAL A 1 113 ? -0.885 -10.573 -14.250 1.00 97.62 113 VAL A C 1
ATOM 897 O O . VAL A 1 113 ? -0.051 -9.662 -14.261 1.00 97.62 113 VAL A O 1
ATOM 900 N N . PRO A 1 114 ? -2.202 -10.308 -14.372 1.00 96.56 114 PRO A N 1
ATOM 901 C CA . PRO A 1 114 ? -2.726 -8.973 -14.684 1.00 96.56 114 PRO A CA 1
ATOM 902 C C . PRO A 1 114 ? -2.302 -7.871 -13.701 1.00 96.56 114 PRO A C 1
ATOM 904 O O . PRO A 1 114 ? -2.125 -6.721 -14.106 1.00 96.56 114 PRO A O 1
ATOM 907 N N . ALA A 1 115 ? -2.058 -8.213 -12.430 1.00 96.81 115 ALA A N 1
ATOM 908 C CA . ALA A 1 115 ? -1.524 -7.298 -11.416 1.00 96.81 115 ALA A CA 1
ATOM 909 C C . ALA A 1 115 ? -0.192 -6.607 -11.803 1.00 96.81 115 ALA A C 1
ATOM 911 O O . ALA A 1 115 ? 0.116 -5.540 -11.270 1.00 96.81 115 ALA A O 1
ATOM 912 N N . CYS A 1 116 ? 0.596 -7.167 -12.730 1.00 97.19 116 CYS A N 1
ATOM 913 C CA . CYS A 1 116 ? 1.860 -6.576 -13.188 1.00 97.19 116 CYS A CA 1
ATOM 914 C C . CYS A 1 116 ? 1.687 -5.337 -14.090 1.00 97.19 116 CYS A C 1
ATOM 916 O O . CYS A 1 116 ? 2.622 -4.540 -14.190 1.00 97.19 116 CYS A O 1
ATOM 918 N N . VAL A 1 117 ? 0.505 -5.124 -14.692 1.00 95.12 117 VAL A N 1
ATOM 919 C CA . VAL A 1 117 ? 0.290 -4.162 -15.798 1.00 95.12 117 VAL A CA 1
ATOM 920 C C . VAL A 1 117 ? 0.767 -2.739 -15.507 1.00 95.12 117 VAL A C 1
ATOM 922 O O . VAL A 1 117 ? 1.337 -2.078 -16.372 1.00 95.12 117 VAL A O 1
ATOM 925 N N . TRP A 1 118 ? 0.552 -2.246 -14.289 1.00 94.62 118 TRP A N 1
ATOM 926 C CA . TRP A 1 118 ? 0.986 -0.904 -13.903 1.00 94.62 118 TRP A CA 1
ATOM 927 C C . TRP A 1 118 ? 2.486 -0.829 -13.627 1.00 94.62 118 TRP A C 1
ATOM 929 O O . TRP A 1 118 ? 3.144 0.124 -14.040 1.00 94.62 118 TRP A O 1
ATOM 939 N N . TYR A 1 119 ? 3.045 -1.850 -12.984 1.00 96.81 119 TYR A N 1
ATOM 940 C CA . TYR A 1 119 ? 4.456 -1.856 -12.624 1.00 96.81 119 TYR A CA 1
ATOM 941 C C . TYR A 1 119 ? 5.373 -1.946 -13.848 1.00 96.81 119 TYR A C 1
ATOM 943 O O . TYR A 1 119 ? 6.398 -1.266 -13.890 1.00 96.81 119 TYR A O 1
ATOM 951 N N . GLU A 1 120 ? 4.994 -2.721 -14.867 1.00 97.62 120 GLU A N 1
ATOM 952 C CA . GLU A 1 120 ? 5.764 -2.825 -16.112 1.00 97.62 120 GLU A CA 1
ATOM 953 C C . GLU A 1 120 ? 5.707 -1.521 -16.930 1.00 97.62 120 GLU A C 1
ATOM 955 O O . GLU A 1 120 ? 6.729 -1.082 -17.462 1.00 97.62 120 GLU A O 1
ATOM 960 N N . ARG A 1 121 ? 4.556 -0.827 -16.943 1.00 95.19 121 ARG A N 1
ATOM 961 C CA . ARG A 1 121 ? 4.429 0.530 -17.514 1.00 95.19 121 ARG A CA 1
ATOM 962 C C . ARG A 1 121 ? 5.257 1.564 -16.749 1.00 95.19 121 ARG A C 1
ATOM 964 O O . ARG A 1 121 ? 5.878 2.430 -17.359 1.00 95.19 121 ARG A O 1
ATOM 971 N N . GLU A 1 122 ? 5.305 1.479 -15.420 1.00 95.25 122 GLU A N 1
ATOM 972 C CA . GLU A 1 122 ? 6.140 2.366 -14.603 1.00 95.25 122 GLU A CA 1
ATOM 973 C C . GLU A 1 122 ? 7.639 2.074 -14.773 1.00 95.25 122 GLU A C 1
ATOM 975 O O . GLU A 1 122 ? 8.443 3.005 -14.761 1.00 95.25 122 GLU A O 1
ATOM 980 N N . ALA A 1 123 ? 8.034 0.817 -14.993 1.00 96.75 123 ALA A N 1
ATOM 981 C CA . ALA A 1 123 ? 9.408 0.461 -15.344 1.00 96.75 123 ALA A CA 1
ATOM 982 C C . ALA A 1 123 ? 9.825 1.065 -16.700 1.00 96.75 123 ALA A C 1
ATOM 984 O O . ALA A 1 123 ? 10.956 1.543 -16.836 1.00 96.75 123 ALA A O 1
ATOM 985 N N . TYR A 1 124 ? 8.908 1.125 -17.671 1.00 95.88 124 TYR A N 1
ATOM 986 C CA . TYR A 1 124 ? 9.125 1.863 -18.915 1.00 95.88 124 TYR A CA 1
ATOM 987 C C . TYR A 1 124 ? 9.247 3.377 -18.677 1.00 95.88 124 TYR A C 1
ATOM 989 O O . TYR A 1 124 ? 10.251 3.971 -19.060 1.00 95.88 124 TYR A O 1
ATOM 997 N N . ASP A 1 125 ? 8.296 4.009 -17.987 1.00 93.06 125 ASP A N 1
ATOM 998 C CA . ASP A 1 125 ? 8.339 5.459 -17.747 1.00 93.06 125 ASP A CA 1
ATOM 999 C C . ASP A 1 125 ? 9.570 5.893 -16.926 1.00 93.06 125 ASP A C 1
ATOM 1001 O O . ASP A 1 125 ? 10.245 6.864 -17.261 1.00 93.06 125 ASP A O 1
ATOM 1005 N N . MET A 1 126 ? 9.894 5.187 -15.841 1.00 94.31 126 MET A N 1
ATOM 1006 C CA . MET A 1 126 ? 10.944 5.607 -14.905 1.00 94.31 126 MET A CA 1
ATOM 1007 C C . MET A 1 126 ? 12.361 5.198 -15.330 1.00 94.31 126 MET A C 1
ATOM 1009 O O . MET A 1 126 ? 13.321 5.875 -14.947 1.00 94.31 126 MET A O 1
ATOM 1013 N N . PHE A 1 127 ? 12.499 4.096 -16.079 1.00 95.94 127 PHE A N 1
ATOM 1014 C CA . PHE A 1 127 ? 13.787 3.475 -16.422 1.00 95.94 127 PHE A CA 1
ATOM 1015 C C . PHE A 1 127 ? 13.942 3.103 -17.903 1.00 95.94 127 PHE A C 1
ATOM 1017 O O . PHE A 1 127 ? 15.012 2.629 -18.283 1.00 95.94 127 PHE A O 1
ATOM 1024 N N . GLY A 1 128 ? 12.935 3.298 -18.754 1.00 95.38 128 GLY A N 1
ATOM 1025 C CA . GLY A 1 128 ? 12.988 2.947 -20.176 1.00 95.38 128 GLY A CA 1
ATOM 1026 C C . GLY A 1 128 ? 13.154 1.452 -20.432 1.00 95.38 128 GLY A C 1
ATOM 1027 O O . GLY A 1 128 ? 13.798 1.084 -21.411 1.00 95.38 128 GLY A O 1
ATOM 1028 N N . LEU A 1 129 ? 12.651 0.608 -19.524 1.00 97.06 129 LEU A N 1
ATOM 1029 C CA . LEU A 1 129 ? 12.681 -0.849 -19.660 1.00 97.06 129 LEU A CA 1
ATOM 1030 C C . LEU A 1 129 ? 11.408 -1.309 -20.378 1.00 97.06 129 LEU A C 1
ATOM 1032 O O . LEU A 1 129 ? 10.304 -1.076 -19.889 1.00 97.06 129 LEU A O 1
ATOM 1036 N N . VAL A 1 130 ? 11.554 -1.947 -21.535 1.00 97.06 130 VAL A N 1
ATOM 1037 C CA . VAL A 1 130 ? 10.441 -2.304 -22.424 1.00 97.06 130 VAL A CA 1
ATOM 1038 C C . VAL A 1 130 ? 9.990 -3.742 -22.165 1.00 97.06 130 VAL A C 1
ATOM 1040 O O . VAL A 1 130 ? 10.729 -4.687 -22.428 1.00 97.06 130 VAL A O 1
ATOM 1043 N N . ALA A 1 131 ? 8.755 -3.904 -21.691 1.00 97.69 131 ALA A N 1
ATOM 1044 C CA . ALA A 1 131 ? 8.128 -5.210 -21.509 1.00 97.69 131 ALA A CA 1
ATOM 1045 C C . ALA A 1 131 ? 7.532 -5.725 -22.837 1.00 97.69 131 ALA A C 1
ATOM 1047 O O . ALA A 1 131 ? 6.551 -5.183 -23.362 1.00 97.69 131 ALA A O 1
ATOM 1048 N N . GLU A 1 132 ? 8.118 -6.776 -23.404 1.00 97.62 132 GLU A N 1
ATOM 1049 C CA . GLU A 1 132 ? 7.647 -7.417 -24.630 1.00 97.62 132 GLU A CA 1
ATOM 1050 C C . GLU A 1 132 ? 6.402 -8.267 -24.353 1.00 97.62 132 GLU A C 1
ATOM 1052 O O . GLU A 1 132 ? 6.403 -9.125 -23.478 1.00 97.62 132 GLU A O 1
ATOM 1057 N N . GLY A 1 133 ? 5.319 -8.021 -25.095 1.00 95.12 133 GLY A N 1
ATOM 1058 C CA . GLY A 1 133 ? 4.014 -8.657 -24.861 1.00 95.12 133 GLY A CA 1
ATOM 1059 C C . GLY A 1 133 ? 3.069 -7.886 -23.927 1.00 95.12 133 GLY A C 1
ATOM 1060 O O . GLY A 1 133 ? 1.912 -8.276 -23.806 1.00 95.12 133 GLY A O 1
ATOM 1061 N N . LEU A 1 134 ? 3.507 -6.769 -23.330 1.00 94.56 134 LEU A N 1
ATOM 1062 C CA . LEU A 1 134 ? 2.663 -5.913 -22.487 1.00 94.56 134 LEU A CA 1
ATOM 1063 C C . LEU A 1 134 ? 1.419 -5.406 -23.261 1.00 94.56 134 LEU A C 1
ATOM 1065 O O . LEU A 1 134 ? 1.601 -4.754 -24.297 1.00 94.56 134 LEU A O 1
ATOM 1069 N N . PRO A 1 135 ? 0.177 -5.657 -22.783 1.00 90.44 135 PRO A N 1
ATOM 1070 C CA . PRO A 1 135 ? -1.045 -5.286 -23.509 1.00 90.44 135 PRO A CA 1
ATOM 1071 C C . PRO A 1 135 ? -1.310 -3.777 -23.607 1.00 90.44 135 PRO A C 1
ATOM 1073 O O . PRO A 1 135 ? -1.707 -3.298 -24.666 1.00 90.44 135 PRO A O 1
ATOM 1076 N N . ASP A 1 136 ? -1.082 -3.019 -22.527 1.00 90.62 136 ASP A N 1
ATOM 1077 C CA . ASP A 1 136 ? -1.218 -1.555 -22.509 1.00 90.62 136 ASP A CA 1
ATOM 1078 C C . ASP A 1 136 ? 0.169 -0.917 -22.381 1.00 90.62 136 ASP A C 1
ATOM 1080 O O . ASP A 1 136 ? 0.769 -0.917 -21.307 1.00 90.62 136 ASP A O 1
ATOM 1084 N N . LYS A 1 137 ? 0.681 -0.391 -23.497 1.00 90.06 137 LYS A N 1
ATOM 1085 C CA . LYS A 1 137 ? 2.014 0.227 -23.599 1.00 90.06 137 LYS A CA 1
ATOM 1086 C C . LYS A 1 137 ? 1.998 1.747 -23.403 1.00 90.06 137 LYS A C 1
ATOM 1088 O O . LYS A 1 137 ? 3.029 2.389 -23.593 1.00 90.06 137 LYS A O 1
ATOM 1093 N N . ARG A 1 138 ? 0.849 2.341 -23.064 1.00 89.94 138 ARG A N 1
ATOM 1094 C CA . ARG A 1 138 ? 0.736 3.789 -22.835 1.00 89.94 138 ARG A CA 1
ATOM 1095 C C . ARG A 1 138 ? 1.535 4.189 -21.594 1.00 89.94 138 ARG A C 1
ATOM 1097 O O . ARG A 1 138 ? 1.624 3.417 -20.632 1.00 89.94 138 ARG A O 1
ATOM 1104 N N . ARG A 1 139 ? 2.043 5.428 -21.570 1.00 88.00 139 ARG A N 1
ATOM 1105 C CA . ARG A 1 139 ? 2.630 6.029 -20.359 1.00 88.00 139 ARG A CA 1
ATOM 1106 C C . ARG A 1 139 ? 1.661 5.902 -19.182 1.00 88.00 139 ARG A C 1
ATOM 1108 O O . ARG A 1 139 ? 0.443 5.871 -19.372 1.00 88.00 139 ARG A O 1
ATOM 1115 N N . LEU A 1 140 ? 2.188 5.778 -17.971 1.00 90.44 140 LEU A N 1
ATOM 1116 C CA . LEU A 1 140 ? 1.390 5.631 -16.752 1.00 90.44 140 LEU A CA 1
ATOM 1117 C C . LEU A 1 140 ? 1.581 6.821 -15.818 1.00 90.44 140 LEU A C 1
ATOM 1119 O O . LEU A 1 140 ? 0.605 7.377 -15.325 1.00 90.44 140 LEU A O 1
ATOM 1123 N N . VAL A 1 141 ? 2.831 7.200 -15.572 1.00 88.81 141 VAL A N 1
ATOM 1124 C CA . VAL A 1 141 ? 3.244 8.080 -14.477 1.00 88.81 141 VAL A CA 1
ATOM 1125 C C . VAL A 1 141 ? 3.746 9.426 -14.981 1.00 88.81 141 VAL A C 1
ATOM 1127 O O . VAL A 1 141 ? 3.446 10.452 -14.372 1.00 88.81 141 VAL A O 1
ATOM 1130 N N . LEU A 1 142 ? 4.511 9.435 -16.073 1.00 87.44 142 LEU A N 1
ATOM 1131 C CA . LEU A 1 142 ? 5.013 10.674 -16.668 1.00 87.44 142 LEU A CA 1
ATOM 1132 C C . LEU A 1 142 ? 3.923 11.366 -17.476 1.00 87.44 142 LEU A C 1
ATOM 1134 O O . LEU A 1 142 ? 2.984 10.713 -17.928 1.00 87.44 142 LEU A O 1
ATOM 1138 N N . SER A 1 143 ? 4.032 12.686 -17.629 1.00 83.75 143 SER A N 1
ATOM 1139 C CA . SER A 1 143 ? 3.141 13.442 -18.506 1.00 83.75 143 SER A CA 1
ATOM 1140 C C . SER A 1 143 ? 3.388 13.076 -19.968 1.00 83.75 143 SER A C 1
ATOM 1142 O O . SER A 1 143 ? 4.456 12.584 -20.333 1.00 83.75 143 SER A O 1
ATOM 1144 N N . ASP A 1 144 ? 2.372 13.263 -20.801 1.00 84.31 144 ASP A N 1
ATOM 1145 C CA . ASP A 1 144 ? 2.397 12.779 -22.182 1.00 84.31 144 ASP A CA 1
ATOM 1146 C C . ASP A 1 144 ? 3.365 13.598 -23.064 1.00 84.31 144 ASP A C 1
ATOM 1148 O O . ASP A 1 144 ? 3.932 13.066 -24.015 1.00 84.31 144 ASP A O 1
ATOM 1152 N N . ASP A 1 145 ? 3.653 14.844 -22.665 1.00 82.31 145 ASP A N 1
ATOM 1153 C CA . ASP A 1 145 ? 4.682 15.736 -23.221 1.00 82.31 145 ASP A CA 1
ATOM 1154 C C . ASP A 1 145 ? 6.127 15.395 -22.792 1.00 82.31 145 ASP A C 1
ATOM 1156 O O . ASP A 1 145 ? 7.074 16.054 -23.226 1.00 82.31 145 ASP A O 1
ATOM 1160 N N . TRP A 1 146 ? 6.327 14.395 -21.927 1.00 86.75 146 TRP A N 1
ATOM 1161 C CA . TRP A 1 146 ? 7.642 14.106 -21.355 1.00 86.75 146 TRP A CA 1
ATOM 1162 C C . TRP A 1 146 ? 8.626 13.531 -22.400 1.00 86.75 146 TRP A C 1
ATOM 1164 O O . TRP A 1 146 ? 8.273 12.575 -23.099 1.00 86.75 146 TRP A O 1
ATOM 1174 N N . PRO A 1 147 ? 9.883 14.027 -22.480 1.00 88.31 147 PRO A N 1
ATOM 1175 C CA . PRO A 1 147 ? 10.859 13.576 -23.475 1.00 88.31 147 PRO A CA 1
ATOM 1176 C C . PRO A 1 147 ? 11.098 12.058 -23.466 1.00 88.31 147 PRO A C 1
ATOM 1178 O O . PRO A 1 147 ? 11.341 11.448 -22.423 1.00 88.31 147 PRO A O 1
ATOM 1181 N N . ASN A 1 148 ? 11.047 11.435 -24.646 1.00 85.94 148 ASN A N 1
ATOM 1182 C CA . ASN A 1 148 ? 11.085 9.973 -24.796 1.00 85.94 148 ASN A CA 1
ATOM 1183 C C . ASN A 1 148 ? 12.430 9.321 -24.430 1.00 85.94 148 ASN A C 1
ATOM 1185 O O . ASN A 1 148 ? 12.478 8.115 -24.205 1.00 85.94 148 ASN A O 1
ATOM 1189 N N . ASP A 1 149 ? 13.505 10.100 -24.367 1.00 86.31 149 ASP A N 1
ATOM 1190 C CA . ASP A 1 149 ? 14.869 9.696 -24.019 1.00 86.31 149 ASP A CA 1
ATOM 1191 C C . ASP A 1 149 ? 15.242 9.975 -22.547 1.00 86.31 149 ASP A C 1
ATOM 1193 O O . ASP A 1 149 ? 16.333 9.609 -22.098 1.00 86.31 149 ASP A O 1
ATOM 1197 N N . LEU A 1 150 ? 14.336 10.586 -21.773 1.00 91.06 150 LEU A N 1
ATOM 1198 C CA . LEU A 1 150 ? 14.591 11.049 -20.411 1.00 91.06 150 LEU A CA 1
ATOM 1199 C C . LEU A 1 150 ? 13.873 10.181 -19.367 1.00 91.06 150 LEU A C 1
ATOM 1201 O O . LEU A 1 150 ? 12.653 10.224 -19.233 1.00 91.06 150 LEU A O 1
ATOM 1205 N N . PHE A 1 151 ? 14.635 9.444 -18.559 1.00 93.88 151 PHE A N 1
ATOM 1206 C CA . PHE A 1 151 ? 14.121 8.440 -17.621 1.00 93.88 151 PHE A CA 1
ATOM 1207 C C . PHE A 1 151 ? 14.511 8.800 -16.179 1.00 93.88 151 PHE A C 1
ATOM 1209 O O . PHE A 1 151 ? 15.658 8.565 -15.780 1.00 93.88 151 PHE A O 1
ATOM 1216 N N . PRO A 1 152 ? 13.601 9.381 -15.366 1.00 91.06 152 PRO A N 1
ATOM 1217 C CA . PRO A 1 152 ? 13.980 10.064 -14.130 1.00 91.06 152 PRO A CA 1
ATOM 1218 C C . PRO A 1 152 ? 14.764 9.236 -13.118 1.00 91.06 152 PRO A C 1
ATOM 1220 O O . PRO A 1 152 ? 15.602 9.802 -12.415 1.00 91.06 152 PRO A O 1
ATOM 1223 N N . LEU A 1 153 ? 14.512 7.928 -13.012 1.00 93.75 153 LEU A N 1
ATOM 1224 C CA . LEU A 1 153 ? 15.133 7.075 -11.994 1.00 93.75 153 LEU A CA 1
ATOM 1225 C C . LEU A 1 153 ? 16.410 6.364 -12.469 1.00 93.75 153 LEU A C 1
ATOM 1227 O O . LEU A 1 153 ? 17.112 5.785 -11.635 1.00 93.75 153 LEU A O 1
ATOM 1231 N N . ARG A 1 154 ? 16.793 6.495 -13.749 1.00 94.81 154 ARG A N 1
ATOM 1232 C CA . ARG A 1 154 ? 18.166 6.175 -14.174 1.00 94.81 154 ARG A CA 1
ATOM 1233 C C . ARG A 1 154 ? 19.166 7.094 -13.460 1.00 94.81 154 ARG A C 1
ATOM 1235 O O . ARG A 1 154 ? 18.893 8.276 -13.208 1.00 94.81 154 ARG A O 1
ATOM 1242 N N . LYS A 1 155 ? 20.339 6.561 -13.115 1.00 92.62 155 LYS A N 1
ATOM 1243 C CA . LYS A 1 155 ? 21.381 7.286 -12.366 1.00 92.62 155 LYS A CA 1
ATOM 1244 C C . LYS A 1 155 ? 22.119 8.326 -13.220 1.00 92.62 155 LYS A C 1
ATOM 1246 O O . LYS A 1 155 ? 22.625 9.297 -12.668 1.00 92.62 155 LYS A O 1
ATOM 1251 N N . ASP A 1 156 ? 22.132 8.146 -14.538 1.00 90.31 156 ASP A N 1
ATOM 1252 C CA . ASP A 1 156 ? 22.835 8.965 -15.537 1.00 90.31 156 ASP A CA 1
ATOM 1253 C C . ASP A 1 156 ? 21.926 9.896 -16.366 1.00 90.31 156 ASP A C 1
ATOM 1255 O O . ASP A 1 156 ? 22.429 10.821 -16.994 1.00 90.31 156 ASP A O 1
ATOM 1259 N N . SER A 1 157 ? 20.603 9.690 -16.364 1.00 86.62 157 SER A N 1
ATOM 1260 C CA . SER A 1 157 ? 19.697 10.379 -17.301 1.00 86.62 157 SER A CA 1
ATOM 1261 C C . SER A 1 157 ? 19.434 11.857 -16.979 1.00 86.62 157 SER A C 1
ATOM 1263 O O . SER A 1 157 ? 19.316 12.660 -17.899 1.00 86.62 157 SER A O 1
ATOM 1265 N N . MET A 1 158 ? 19.342 12.246 -15.698 1.00 84.56 158 MET A N 1
ATOM 1266 C CA . MET A 1 158 ? 19.105 13.649 -15.315 1.00 84.56 158 MET A CA 1
ATOM 1267 C C . MET A 1 158 ? 19.540 14.001 -13.887 1.00 84.56 158 MET A C 1
ATOM 1269 O O . MET A 1 158 ? 19.410 13.195 -12.955 1.00 84.56 158 MET A O 1
ATOM 1273 N N . ASP A 1 159 ? 19.964 15.257 -13.706 1.00 85.31 159 ASP A N 1
ATOM 1274 C CA . ASP A 1 159 ? 20.085 15.904 -12.395 1.00 85.31 159 ASP A CA 1
ATOM 1275 C C . ASP A 1 159 ? 18.689 16.076 -11.773 1.00 85.31 159 ASP A C 1
ATOM 1277 O O . ASP A 1 159 ? 17.754 16.510 -12.438 1.00 85.31 159 ASP A O 1
ATOM 1281 N N . TYR A 1 160 ? 18.538 15.780 -10.481 1.00 81.75 160 TYR A N 1
ATOM 1282 C CA . TYR A 1 160 ? 17.256 15.879 -9.763 1.00 81.75 160 TYR A CA 1
ATOM 1283 C C . TYR A 1 160 ? 16.686 17.315 -9.666 1.00 81.75 160 TYR A C 1
ATOM 1285 O O . TYR A 1 160 ? 15.556 17.487 -9.209 1.00 81.75 160 TYR A O 1
ATOM 1293 N N . ARG A 1 161 ? 17.462 18.351 -10.019 1.00 82.25 161 ARG A N 1
ATOM 1294 C CA . ARG A 1 161 ? 17.014 19.753 -10.142 1.00 82.25 161 ARG A CA 1
ATOM 1295 C C . ARG A 1 161 ? 16.489 20.085 -11.531 1.00 82.25 161 ARG A C 1
ATOM 1297 O O . ARG A 1 161 ? 15.807 21.097 -11.673 1.00 82.25 161 ARG A O 1
ATOM 1304 N N . TYR A 1 162 ? 16.864 19.303 -12.540 1.00 82.50 162 TYR A N 1
ATOM 1305 C CA . TYR A 1 162 ? 16.366 19.500 -13.888 1.00 82.50 162 TYR A CA 1
ATOM 1306 C C . TYR A 1 162 ? 14.896 19.086 -13.942 1.00 82.50 162 TYR A C 1
ATOM 1308 O O . TYR A 1 162 ? 14.476 18.108 -13.324 1.00 82.50 162 TYR A O 1
ATOM 1316 N N . ARG A 1 163 ? 14.113 19.856 -14.684 1.00 80.12 163 ARG A N 1
ATOM 1317 C CA . ARG A 1 163 ? 12.739 19.549 -15.050 1.00 80.12 163 ARG A CA 1
ATOM 1318 C C . ARG A 1 163 ? 12.612 19.959 -16.517 1.00 80.12 163 ARG A C 1
ATOM 1320 O O . ARG A 1 163 ? 12.976 21.098 -16.804 1.00 80.12 163 ARG A O 1
ATOM 1327 N N . PRO A 1 164 ? 12.130 19.080 -17.409 1.00 81.44 164 PRO A N 1
ATOM 1328 C CA . PRO A 1 164 ? 11.821 19.458 -18.781 1.00 81.44 164 PRO A CA 1
ATOM 1329 C C . PRO A 1 164 ? 10.875 20.653 -18.830 1.00 81.44 164 PRO A C 1
ATOM 1331 O O . PRO A 1 164 ? 9.956 20.766 -18.007 1.00 81.44 164 PRO A O 1
ATOM 1334 N N . ASP A 1 165 ? 11.105 21.529 -19.801 1.00 77.88 165 ASP A N 1
ATOM 1335 C CA . ASP A 1 165 ? 10.134 22.553 -20.152 1.00 77.88 165 ASP A CA 1
ATOM 1336 C C . ASP A 1 165 ? 8.869 21.872 -20.687 1.00 77.88 165 ASP A C 1
ATOM 1338 O O . ASP A 1 165 ? 8.946 20.863 -21.387 1.00 77.88 165 ASP A O 1
ATOM 1342 N N . MET A 1 166 ? 7.706 22.400 -20.307 1.00 73.06 166 MET A N 1
ATOM 1343 C CA . MET A 1 166 ? 6.427 21.900 -20.818 1.00 73.06 166 MET A CA 1
ATOM 1344 C C . MET A 1 166 ? 6.269 22.374 -22.260 1.00 73.06 166 MET A C 1
ATOM 1346 O O . MET A 1 166 ? 6.682 23.494 -22.585 1.00 73.06 166 MET A O 1
ATOM 1350 N N . LEU A 1 167 ? 5.653 21.557 -23.109 1.00 73.38 167 LEU A N 1
ATOM 1351 C CA . LEU A 1 167 ? 5.298 22.000 -24.455 1.00 73.38 167 LEU A CA 1
ATOM 1352 C C . LEU A 1 167 ? 4.262 23.136 -24.384 1.00 73.38 167 LEU A C 1
ATOM 1354 O O . LEU A 1 167 ? 3.517 23.282 -23.415 1.00 73.38 167 LEU A O 1
ATOM 1358 N N . GLU A 1 168 ? 4.211 23.974 -25.420 1.00 69.69 168 GLU A N 1
ATOM 1359 C CA . GLU A 1 168 ? 3.062 24.866 -25.590 1.00 69.69 168 GLU A CA 1
ATOM 1360 C C . GLU A 1 168 ? 1.802 24.013 -25.769 1.00 69.69 168 GLU A C 1
ATOM 1362 O O . GLU A 1 168 ? 1.852 23.026 -26.494 1.00 69.69 168 GLU A O 1
ATOM 1367 N N . HIS A 1 169 ? 0.668 24.414 -25.189 1.00 68.44 169 HIS A N 1
ATOM 1368 C CA . HIS A 1 169 ? -0.564 23.608 -25.178 1.00 68.44 169 HIS A CA 1
ATOM 1369 C C . HIS A 1 169 ? -1.015 23.106 -26.567 1.00 68.44 169 HIS A C 1
ATOM 1371 O O . HIS A 1 169 ? -1.492 21.988 -26.702 1.00 68.44 169 HIS A O 1
ATOM 1377 N N . GLN A 1 170 ? -0.791 23.896 -27.623 1.00 69.88 170 GLN A N 1
ATOM 1378 C CA . GLN A 1 170 ? -1.073 23.514 -29.019 1.00 69.88 170 GLN A CA 1
ATOM 1379 C C . GLN A 1 170 ? -0.209 22.356 -29.565 1.00 69.88 170 GLN A C 1
ATOM 1381 O O . GLN A 1 170 ? -0.528 21.792 -30.607 1.00 69.88 170 GLN A O 1
ATOM 1386 N N . ASN A 1 171 ? 0.892 22.039 -28.880 1.00 74.00 171 ASN A N 1
ATOM 1387 C CA . ASN A 1 171 ? 1.860 20.990 -29.193 1.00 74.00 171 ASN A CA 1
ATOM 1388 C C . ASN A 1 171 ? 1.891 19.885 -28.114 1.00 74.00 171 ASN A C 1
ATOM 1390 O O . ASN A 1 171 ? 2.648 18.927 -28.265 1.00 74.00 171 ASN A O 1
ATOM 1394 N N . GLU A 1 172 ? 1.123 20.009 -27.022 1.00 71.19 172 GLU A N 1
ATOM 1395 C CA . GLU A 1 172 ? 0.985 18.943 -26.024 1.00 71.19 172 GLU A CA 1
ATOM 1396 C C . GLU A 1 172 ? 0.258 17.745 -26.670 1.00 71.19 172 GLU A C 1
ATOM 1398 O O . GLU A 1 172 ? -0.826 17.921 -27.232 1.00 71.19 172 GLU A O 1
ATOM 1403 N N . PRO A 1 173 ? 0.818 16.522 -26.627 1.00 76.12 173 PRO A N 1
ATOM 1404 C CA . PRO A 1 173 ? 0.142 15.353 -27.172 1.00 76.12 173 PRO A CA 1
ATOM 1405 C C . PRO A 1 173 ? -1.066 14.978 -26.303 1.00 76.12 173 PRO A C 1
ATOM 1407 O O . PRO A 1 173 ? -0.953 14.840 -25.084 1.00 76.12 173 PRO A O 1
ATOM 1410 N N . GLU A 1 174 ? -2.224 14.769 -26.931 1.00 75.38 174 GLU A N 1
ATOM 1411 C CA . GLU A 1 174 ? -3.401 14.248 -26.233 1.00 75.38 174 GLU A CA 1
ATOM 1412 C C . GLU A 1 174 ? -3.171 12.796 -25.784 1.00 75.38 174 GLU A C 1
ATOM 1414 O O . GLU A 1 174 ? -2.685 11.961 -26.551 1.00 75.38 174 GLU A O 1
ATOM 1419 N N . TYR A 1 175 ? -3.562 12.470 -24.548 1.00 81.88 175 TYR A N 1
ATOM 1420 C CA . TYR A 1 175 ? -3.543 11.088 -24.069 1.00 81.88 175 TYR A CA 1
ATOM 1421 C C . TYR A 1 175 ? -4.547 10.237 -24.856 1.00 81.88 175 TYR A C 1
ATOM 1423 O O . TYR A 1 175 ? -5.749 10.518 -24.861 1.00 81.88 175 TYR A O 1
ATOM 1431 N N . GLU A 1 176 ? -4.063 9.163 -25.482 1.00 85.75 176 GLU A N 1
ATOM 1432 C CA . GLU A 1 176 ? -4.907 8.240 -26.236 1.00 85.75 176 GLU A CA 1
ATOM 1433 C C . GLU A 1 176 ? -5.728 7.353 -25.287 1.00 85.75 176 GLU A C 1
ATOM 1435 O O . GLU A 1 176 ? -5.295 6.291 -24.824 1.00 85.75 176 GLU A O 1
ATOM 1440 N N . PHE A 1 177 ? -6.941 7.813 -24.988 1.00 86.94 177 PHE A N 1
ATOM 1441 C CA . PHE A 1 177 ? -7.973 6.999 -24.359 1.00 86.94 177 PHE A CA 1
ATOM 1442 C C . PHE A 1 177 ? -8.484 5.920 -25.317 1.00 86.94 177 PHE A C 1
ATOM 1444 O O . PHE A 1 177 ? -8.550 6.116 -26.535 1.00 86.94 177 PHE A O 1
ATOM 1451 N N . LEU A 1 178 ? -8.918 4.795 -24.747 1.00 85.88 178 LEU A N 1
ATOM 1452 C CA . LEU A 1 178 ? -9.717 3.811 -25.471 1.00 85.88 178 LEU A CA 1
ATOM 1453 C C . LEU A 1 178 ? -10.952 4.493 -26.079 1.00 85.88 178 LEU A C 1
ATOM 1455 O O . LEU A 1 178 ? -11.523 5.410 -25.493 1.00 85.88 178 LEU A O 1
ATOM 1459 N N . ARG A 1 179 ? -11.376 4.037 -27.260 1.00 80.44 179 ARG A N 1
ATOM 1460 C CA . ARG A 1 179 ? -12.608 4.507 -27.906 1.00 80.44 179 ARG A CA 1
ATOM 1461 C C . ARG A 1 179 ? -13.649 3.391 -27.887 1.00 80.44 179 ARG A C 1
ATOM 1463 O O . ARG A 1 179 ? -13.295 2.254 -28.216 1.00 80.44 179 ARG A O 1
ATOM 1470 N N . PRO A 1 180 ? -14.911 3.680 -27.533 1.00 76.50 180 PRO A N 1
ATOM 1471 C CA . PRO A 1 180 ? -15.939 2.656 -27.478 1.00 76.50 180 PRO A CA 1
ATOM 1472 C C . PRO A 1 180 ? -16.247 2.101 -28.873 1.00 76.50 180 PRO A C 1
ATOM 1474 O O . PRO A 1 180 ? -16.285 2.834 -29.863 1.00 76.50 180 PRO A O 1
ATOM 1477 N N . GLN A 1 181 ? -16.492 0.792 -28.950 1.00 70.25 181 GLN A N 1
ATOM 1478 C CA . GLN A 1 181 ? -16.899 0.116 -30.180 1.00 70.25 181 GLN A CA 1
ATOM 1479 C C . GLN A 1 181 ? -18.411 -0.130 -30.157 1.00 70.25 181 GLN A C 1
ATOM 1481 O O . GLN A 1 181 ? -18.888 -1.055 -29.507 1.00 70.25 181 GLN A O 1
ATOM 1486 N N . GLY A 1 182 ? -19.174 0.700 -30.869 1.00 68.69 182 GLY A N 1
ATOM 1487 C CA . GLY A 1 182 ? -20.625 0.548 -31.000 1.00 68.69 182 GLY A CA 1
ATOM 1488 C C . GLY A 1 182 ? -21.313 1.863 -31.357 1.00 68.69 182 GLY A C 1
ATOM 1489 O O . GLY A 1 182 ? -20.911 2.919 -30.886 1.00 68.69 182 GLY A O 1
ATOM 1490 N N . ALA A 1 183 ? -22.360 1.808 -32.185 1.00 66.44 183 ALA A N 1
ATOM 1491 C CA . ALA A 1 183 ? -23.017 3.009 -32.718 1.00 66.44 183 ALA A CA 1
ATOM 1492 C C . ALA A 1 183 ? -23.778 3.852 -31.671 1.00 66.44 183 ALA A C 1
ATOM 1494 O O . ALA A 1 183 ? -24.063 5.017 -31.934 1.00 66.44 183 ALA A O 1
ATOM 1495 N N . ASN A 1 184 ? -24.095 3.272 -30.506 1.00 82.50 184 ASN A N 1
ATOM 1496 C CA . ASN A 1 184 ? -24.923 3.896 -29.465 1.00 82.50 184 ASN A CA 1
ATOM 1497 C C . ASN A 1 184 ? -24.142 4.267 -28.190 1.00 82.50 184 ASN A C 1
ATOM 1499 O O . ASN A 1 184 ? -24.726 4.825 -27.264 1.00 82.50 184 ASN A O 1
ATOM 1503 N N . VAL A 1 185 ? -22.844 3.951 -28.113 1.00 88.50 185 VAL A N 1
ATOM 1504 C CA . VAL A 1 185 ? -22.060 4.171 -26.891 1.00 88.50 185 VAL A CA 1
ATOM 1505 C C . VAL A 1 185 ? -21.525 5.601 -26.866 1.00 88.50 185 VAL A C 1
ATOM 1507 O O . VAL A 1 185 ? -20.772 6.013 -27.748 1.00 88.50 185 VAL A O 1
ATOM 1510 N N . THR A 1 186 ? -21.904 6.351 -25.836 1.00 90.44 186 THR A N 1
ATOM 1511 C CA . THR A 1 186 ? -21.466 7.731 -25.603 1.00 90.44 186 THR A CA 1
ATOM 1512 C C . THR A 1 186 ? -20.259 7.745 -24.670 1.00 90.44 186 THR A C 1
ATOM 1514 O O . THR A 1 186 ? -20.219 7.007 -23.690 1.00 90.44 186 THR A O 1
ATOM 1517 N N . ASP A 1 187 ? -19.275 8.591 -24.964 1.00 91.00 187 ASP A N 1
ATOM 1518 C CA . ASP A 1 187 ? -18.073 8.770 -24.148 1.00 91.00 187 ASP A CA 1
ATOM 1519 C C . ASP A 1 187 ? -18.215 10.022 -23.265 1.00 91.00 187 ASP A C 1
ATOM 1521 O O . ASP A 1 187 ? -18.330 11.143 -23.771 1.00 91.00 187 ASP A O 1
ATOM 1525 N N . ILE A 1 188 ? -18.259 9.819 -21.947 1.00 90.44 188 ILE A N 1
ATOM 1526 C CA . ILE A 1 188 ? -18.564 10.845 -20.947 1.00 90.44 188 ILE A CA 1
ATOM 1527 C C . ILE A 1 188 ? -17.330 11.089 -20.062 1.00 90.44 188 ILE A C 1
ATOM 1529 O O . ILE A 1 188 ? -16.932 10.198 -19.305 1.00 90.44 188 ILE A O 1
ATOM 1533 N N . PRO A 1 189 ? -16.721 12.290 -20.103 1.00 89.12 189 PRO A N 1
ATOM 1534 C CA . PRO A 1 189 ? -15.598 12.629 -19.240 1.00 89.12 189 PRO A CA 1
ATOM 1535 C C . PRO A 1 189 ? -16.053 12.945 -17.809 1.00 89.12 189 PRO A C 1
ATOM 1537 O O . PRO A 1 189 ? -16.957 13.750 -17.582 1.00 89.12 189 PRO A O 1
ATOM 1540 N N . LEU A 1 190 ? -15.354 12.363 -16.837 1.00 86.19 190 LEU A N 1
ATOM 1541 C CA . LEU A 1 190 ? -15.454 12.657 -15.412 1.00 86.19 190 LEU A CA 1
ATOM 1542 C C . LEU A 1 190 ? -14.062 13.072 -14.910 1.00 86.19 190 LEU A C 1
ATOM 1544 O O . LEU A 1 190 ? -13.138 12.262 -14.876 1.00 86.19 190 LEU A O 1
ATOM 1548 N N . GLY A 1 191 ? -13.907 14.340 -14.527 1.00 81.81 191 GLY A N 1
ATOM 1549 C CA . GLY A 1 191 ? -12.605 14.924 -14.178 1.00 81.81 191 GLY A CA 1
ATOM 1550 C C . GLY A 1 191 ? -11.821 15.445 -15.399 1.00 81.81 191 GLY A C 1
ATOM 1551 O O . GLY A 1 191 ? -12.394 15.563 -16.480 1.00 81.81 191 GLY A O 1
ATOM 1552 N N . PRO A 1 192 ? -10.532 15.820 -15.248 1.00 69.00 192 PRO A N 1
ATOM 1553 C CA . PRO A 1 192 ? -9.729 15.758 -14.019 1.00 69.00 192 PRO A CA 1
ATOM 1554 C C . PRO A 1 192 ? -10.160 16.754 -12.934 1.00 69.00 192 PRO A C 1
ATOM 1556 O O . PRO A 1 192 ? -9.804 16.574 -11.777 1.00 69.00 192 PRO A O 1
ATOM 1559 N N . LEU A 1 193 ? -10.948 17.775 -13.283 1.00 70.44 193 LEU A N 1
ATOM 1560 C CA . LEU A 1 193 ? -11.583 18.694 -12.337 1.00 70.44 193 LEU A CA 1
ATOM 1561 C C . LEU A 1 193 ? -13.090 18.408 -12.311 1.00 70.44 193 LEU A C 1
ATOM 1563 O O . LEU A 1 193 ? -13.783 18.679 -13.290 1.00 70.44 193 LEU A O 1
ATOM 1567 N N . HIS A 1 194 ? -13.603 17.845 -11.216 1.00 71.12 194 HIS A N 1
ATOM 1568 C CA . HIS A 1 194 ? -15.029 17.551 -11.055 1.00 71.12 194 HIS A CA 1
ATOM 1569 C C . HIS A 1 194 ? -15.483 17.769 -9.608 1.00 71.12 194 HIS A C 1
ATOM 1571 O O . HIS A 1 194 ? -14.732 17.508 -8.677 1.00 71.12 194 HIS A O 1
ATOM 1577 N N . VAL A 1 195 ? -16.729 18.210 -9.408 1.00 59.50 195 VAL A N 1
ATOM 1578 C CA . VAL A 1 195 ? -17.269 18.574 -8.080 1.00 59.50 195 VAL A CA 1
ATOM 1579 C C . VAL A 1 195 ? -17.350 17.400 -7.091 1.00 59.50 195 VAL A C 1
ATOM 1581 O O . VAL A 1 195 ? -17.376 17.618 -5.888 1.00 59.50 195 VAL A O 1
ATOM 1584 N N . THR A 1 196 ? -17.352 16.162 -7.590 1.00 65.12 196 THR A N 1
ATOM 1585 C CA . THR A 1 196 ? -17.336 14.926 -6.784 1.00 65.12 196 THR A CA 1
ATOM 1586 C C . THR A 1 196 ? -15.983 14.198 -6.803 1.00 65.12 196 THR A C 1
ATOM 1588 O O . THR A 1 196 ? -15.935 13.007 -6.499 1.00 65.12 196 THR A O 1
ATOM 1591 N N . ALA A 1 197 ? -14.912 14.845 -7.269 1.00 63.06 197 ALA A N 1
ATOM 1592 C CA . ALA A 1 197 ? -13.568 14.276 -7.305 1.00 63.06 197 ALA A CA 1
ATOM 1593 C C . ALA A 1 197 ? -12.661 15.081 -6.364 1.00 63.06 197 ALA A C 1
ATOM 1595 O O . ALA A 1 197 ? -12.318 16.222 -6.662 1.00 63.06 197 ALA A O 1
ATOM 1596 N N . ASP A 1 198 ? -12.290 14.483 -5.229 1.00 66.12 198 ASP A N 1
ATOM 1597 C CA . ASP A 1 198 ? -11.521 15.161 -4.173 1.00 66.12 198 ASP A CA 1
ATOM 1598 C C . ASP A 1 198 ? -10.102 15.564 -4.611 1.00 66.12 198 ASP A C 1
ATOM 1600 O O . ASP A 1 198 ? -9.533 16.523 -4.091 1.00 66.12 198 ASP A O 1
ATOM 1604 N N . GLU A 1 199 ? -9.526 14.823 -5.561 1.00 72.75 199 GLU A N 1
ATOM 1605 C CA . GLU A 1 199 ? -8.228 15.076 -6.194 1.00 72.75 199 GLU A CA 1
ATOM 1606 C C . GLU A 1 199 ? -8.304 14.598 -7.679 1.00 72.75 199 GLU A C 1
ATOM 1608 O O . GLU A 1 199 ? -9.282 13.944 -8.064 1.00 72.75 199 GLU A O 1
ATOM 1613 N N . PRO A 1 200 ? -7.322 14.895 -8.556 1.00 74.38 200 PRO A N 1
ATOM 1614 C CA . PRO A 1 200 ? -7.490 14.816 -10.001 1.00 74.38 200 PRO A CA 1
ATOM 1615 C C . PRO A 1 200 ? -7.254 13.405 -10.553 1.00 74.38 200 PRO A C 1
ATOM 1617 O O . PRO A 1 200 ? -6.123 12.913 -10.643 1.00 74.38 200 PRO A O 1
ATOM 1620 N N . GLY A 1 201 ? -8.337 12.793 -11.023 1.00 81.81 201 GLY A N 1
ATOM 1621 C CA . GLY A 1 201 ? -8.329 11.666 -11.950 1.00 81.81 201 GLY A CA 1
ATOM 1622 C C . GLY A 1 201 ? -9.265 11.961 -13.116 1.00 81.81 201 GLY A C 1
ATOM 1623 O O . GLY A 1 201 ? -10.351 12.494 -12.905 1.00 81.81 201 GLY A O 1
ATOM 1624 N N . HIS A 1 202 ? -8.839 11.657 -14.341 1.00 87.12 202 HIS A N 1
ATOM 1625 C CA . HIS A 1 202 ? -9.658 11.827 -15.540 1.00 87.12 202 HIS A CA 1
ATOM 1626 C C . HIS A 1 202 ? -10.138 10.450 -15.980 1.00 87.12 202 HIS A C 1
ATOM 1628 O O . HIS A 1 202 ? -9.353 9.628 -16.447 1.00 87.12 202 HIS A O 1
ATOM 1634 N N . PHE A 1 203 ? -11.427 10.201 -15.808 1.00 90.31 203 PHE A N 1
ATOM 1635 C CA . PHE A 1 203 ? -12.096 8.972 -16.201 1.00 90.31 203 PHE A CA 1
ATOM 1636 C C . PHE A 1 203 ? -12.914 9.249 -17.467 1.00 90.31 203 PHE A C 1
ATOM 1638 O O . PHE A 1 203 ? -13.569 10.288 -17.572 1.00 90.31 203 PHE A O 1
ATOM 1645 N N . ARG A 1 204 ? -12.877 8.330 -18.427 1.00 91.00 204 ARG A N 1
ATOM 1646 C CA . ARG A 1 204 ? -13.756 8.298 -19.599 1.00 91.00 204 ARG A CA 1
ATOM 1647 C C . ARG A 1 204 ? -14.716 7.140 -19.392 1.00 91.00 204 ARG A C 1
ATOM 1649 O O . ARG A 1 204 ? -14.285 5.989 -19.341 1.00 91.00 204 ARG A O 1
ATOM 1656 N N . LEU A 1 205 ? -15.986 7.458 -19.172 1.00 93.00 205 LEU A N 1
ATOM 1657 C CA . LEU A 1 205 ? -17.043 6.478 -18.958 1.00 93.00 205 LEU A CA 1
ATOM 1658 C C . LEU A 1 205 ? -17.730 6.226 -20.298 1.00 93.00 205 LEU A C 1
ATOM 1660 O O . LEU A 1 205 ? -18.283 7.147 -20.898 1.00 93.00 205 LEU A O 1
ATOM 1664 N N . PHE A 1 206 ? -17.680 4.987 -20.770 1.00 94.00 206 PHE A N 1
ATOM 1665 C CA . PHE A 1 206 ? -18.350 4.562 -21.990 1.00 94.00 206 PHE A CA 1
ATOM 1666 C C . PHE A 1 206 ? -19.737 4.047 -21.609 1.00 94.00 206 PHE A C 1
ATOM 1668 O O . PHE A 1 206 ? -19.857 3.057 -20.884 1.00 94.00 206 PHE A O 1
ATOM 1675 N N . CYS A 1 207 ? -20.782 4.736 -22.064 1.00 93.38 207 CYS A N 1
ATOM 1676 C CA . CYS A 1 207 ? -22.148 4.547 -21.584 1.00 93.38 207 CYS A CA 1
ATOM 1677 C C . CYS A 1 207 ? -23.130 4.221 -22.715 1.00 93.38 207 CYS A C 1
ATOM 1679 O O . CYS A 1 207 ? -23.135 4.893 -23.747 1.00 93.38 207 CYS A O 1
ATOM 1681 N N . ASP A 1 208 ? -23.992 3.226 -22.501 1.00 92.50 208 ASP A N 1
ATOM 1682 C CA . ASP A 1 208 ? -25.189 2.978 -23.313 1.00 92.50 208 ASP A CA 1
ATOM 1683 C C . ASP A 1 208 ? -26.400 3.553 -22.561 1.00 92.50 208 ASP A C 1
ATOM 1685 O O . ASP A 1 208 ? -26.810 3.048 -21.510 1.00 92.50 208 ASP A O 1
ATOM 1689 N N . GLY A 1 209 ? -26.896 4.702 -23.027 1.00 90.94 209 GLY A N 1
ATOM 1690 C CA . GLY A 1 209 ? -27.766 5.564 -22.225 1.00 90.94 209 GLY A CA 1
ATOM 1691 C C . GLY A 1 209 ? -27.079 5.991 -20.920 1.00 90.94 209 GLY A C 1
ATOM 1692 O O . GLY A 1 209 ? -25.975 6.532 -20.945 1.00 90.94 209 GLY A O 1
ATOM 1693 N N . ASP A 1 210 ? -27.723 5.720 -19.782 1.00 91.62 210 ASP A N 1
ATOM 1694 C CA . ASP A 1 210 ? -27.190 6.022 -18.443 1.00 91.62 210 ASP A CA 1
ATOM 1695 C C . ASP A 1 210 ? -26.292 4.910 -17.856 1.00 91.62 210 ASP A C 1
ATOM 1697 O O . ASP A 1 210 ? -25.724 5.087 -16.773 1.00 91.62 210 ASP A O 1
ATOM 1701 N N . MET A 1 211 ? -26.184 3.756 -18.529 1.00 94.25 211 MET A N 1
ATOM 1702 C CA . MET A 1 211 ? -25.489 2.566 -18.025 1.00 94.25 211 MET A CA 1
ATOM 1703 C C . MET A 1 211 ? -24.037 2.534 -18.497 1.00 94.25 211 MET A C 1
ATOM 1705 O O . MET A 1 211 ? -23.776 2.528 -19.699 1.00 94.25 211 MET A O 1
ATOM 1709 N N . ILE A 1 212 ? -23.088 2.444 -17.565 1.00 94.69 212 ILE A N 1
ATOM 1710 C CA . ILE A 1 212 ? -21.663 2.339 -17.887 1.00 94.69 212 ILE A CA 1
ATOM 1711 C C . ILE A 1 212 ? -21.375 0.914 -18.376 1.00 94.69 212 ILE A C 1
ATOM 1713 O O . ILE A 1 212 ? -21.452 -0.054 -17.610 1.00 94.69 212 ILE A O 1
ATOM 1717 N N . VAL A 1 213 ? -21.041 0.785 -19.660 1.00 92.75 213 VAL A N 1
ATOM 1718 C CA . VAL A 1 213 ? -20.650 -0.490 -20.275 1.00 92.75 213 VAL A CA 1
ATOM 1719 C C . VAL A 1 213 ? -19.160 -0.760 -20.114 1.00 92.75 213 VAL A C 1
ATOM 1721 O O . VAL A 1 213 ? -18.776 -1.918 -19.994 1.00 92.75 213 VAL A O 1
ATOM 1724 N N . ASP A 1 214 ? -18.328 0.285 -20.081 1.00 92.62 214 ASP A N 1
ATOM 1725 C CA . ASP A 1 214 ? -16.881 0.186 -19.883 1.00 92.62 214 ASP A CA 1
ATOM 1726 C C . ASP A 1 214 ? -16.261 1.542 -19.484 1.00 92.62 214 ASP A C 1
ATOM 1728 O O . ASP A 1 214 ? -16.936 2.569 -19.512 1.00 92.62 214 ASP A O 1
ATOM 1732 N N . ALA A 1 215 ? -14.988 1.567 -19.083 1.00 92.50 215 ALA A N 1
ATOM 1733 C CA . ALA A 1 215 ? -14.283 2.800 -18.738 1.00 92.50 215 ALA A CA 1
ATOM 1734 C C . ALA A 1 215 ? -12.774 2.735 -19.026 1.00 92.50 215 ALA A C 1
ATOM 1736 O O . ALA A 1 215 ? -12.148 1.679 -18.946 1.00 92.50 215 ALA A O 1
ATOM 1737 N N . ASP A 1 216 ? -12.170 3.893 -19.274 1.00 91.31 216 ASP A N 1
ATOM 1738 C CA . ASP A 1 216 ? -10.716 4.092 -19.298 1.00 91.31 216 ASP A CA 1
ATOM 1739 C C . ASP A 1 216 ? -10.344 5.289 -18.412 1.00 91.31 216 ASP A C 1
ATOM 1741 O O . ASP A 1 216 ? -11.198 6.108 -18.063 1.00 91.31 216 ASP A O 1
ATOM 1745 N N . TYR A 1 217 ? -9.084 5.401 -18.000 1.00 89.75 217 TYR A N 1
ATOM 1746 C CA . TYR A 1 217 ? -8.667 6.483 -17.108 1.00 89.75 217 TYR A CA 1
ATOM 1747 C C . TYR A 1 217 ? -7.223 6.931 -17.315 1.00 89.75 217 TYR A C 1
ATOM 1749 O O . TYR A 1 217 ? -6.318 6.149 -17.610 1.00 89.75 217 TYR A O 1
ATOM 1757 N N . ARG A 1 218 ? -7.005 8.223 -17.069 1.00 87.81 218 ARG A N 1
ATOM 1758 C CA . ARG A 1 218 ? -5.698 8.849 -16.912 1.00 87.81 218 ARG A CA 1
ATOM 1759 C C . ARG A 1 218 ? -5.563 9.303 -15.465 1.00 87.81 218 ARG A C 1
ATOM 1761 O O . ARG A 1 218 ? -6.380 10.057 -14.936 1.00 87.81 218 ARG A O 1
ATOM 1768 N N . LEU A 1 219 ? -4.521 8.799 -14.819 1.00 87.31 219 LEU A N 1
ATOM 1769 C CA . LEU A 1 219 ? -4.139 9.119 -13.447 1.00 87.31 219 LEU A CA 1
ATOM 1770 C C . LEU A 1 219 ? -2.706 9.670 -13.457 1.00 87.31 219 LEU A C 1
ATOM 1772 O O . LEU A 1 219 ? -2.164 9.989 -14.516 1.00 87.31 219 LEU A O 1
ATOM 1776 N N . PHE A 1 220 ? -2.096 9.803 -12.277 1.00 83.56 220 PHE A N 1
ATOM 1777 C CA . PHE A 1 220 ? -0.726 10.300 -12.095 1.00 83.56 220 PHE A CA 1
ATOM 1778 C C . PHE A 1 220 ? -0.443 11.708 -12.643 1.00 83.56 220 PHE A C 1
ATOM 1780 O O . PHE A 1 220 ? 0.716 12.120 -12.625 1.00 83.56 220 PHE A O 1
ATOM 1787 N N . TYR A 1 221 ? -1.482 12.507 -12.941 1.00 77.75 221 TYR A N 1
ATOM 1788 C CA . TYR A 1 221 ? -1.412 13.976 -13.099 1.00 77.75 221 TYR A CA 1
ATOM 1789 C C . TYR A 1 221 ? -0.537 14.664 -12.053 1.00 77.75 221 TYR A C 1
ATOM 1791 O O . TYR A 1 221 ? -0.030 15.765 -12.260 1.00 77.75 221 TYR A O 1
ATOM 1799 N N . GLN A 1 222 ? -0.380 13.995 -10.918 1.00 76.94 222 GLN A N 1
ATOM 1800 C CA . GLN A 1 222 ? 0.361 14.487 -9.803 1.00 76.94 222 GLN A CA 1
ATOM 1801 C C . GLN A 1 222 ? 1.906 14.243 -9.836 1.00 76.94 222 GLN A C 1
ATOM 1803 O O . GLN A 1 222 ? 2.648 15.081 -9.347 1.00 76.94 222 GLN A O 1
ATOM 1808 N N . HIS A 1 223 ? 2.453 13.145 -10.379 1.00 81.88 223 HIS A N 1
ATOM 1809 C CA . HIS A 1 223 ? 3.744 12.547 -9.929 1.00 81.88 223 HIS A CA 1
ATOM 1810 C C . HIS A 1 223 ? 4.894 13.479 -9.413 1.00 81.88 223 HIS A C 1
ATOM 1812 O O . HIS A 1 223 ? 5.516 14.236 -10.158 1.00 81.88 223 HIS A O 1
ATOM 1818 N N . ARG A 1 224 ? 5.269 13.303 -8.129 1.00 82.38 224 ARG A N 1
ATOM 1819 C CA . ARG A 1 224 ? 6.208 14.143 -7.340 1.00 82.38 224 ARG A CA 1
ATOM 1820 C C . ARG A 1 224 ? 7.707 13.958 -7.566 1.00 82.38 224 ARG A C 1
ATOM 1822 O O . ARG A 1 224 ? 8.476 14.781 -7.070 1.00 82.38 224 ARG A O 1
ATOM 1829 N N . GLY A 1 225 ? 8.153 12.829 -8.113 1.00 87.12 225 GLY A N 1
ATOM 1830 C CA . GLY A 1 225 ? 9.573 12.452 -8.080 1.00 87.12 225 GLY A CA 1
ATOM 1831 C C . GLY A 1 225 ? 10.132 12.211 -6.666 1.00 87.12 225 GLY A C 1
ATOM 1832 O O . GLY A 1 225 ? 11.326 12.413 -6.440 1.00 87.12 225 GLY A O 1
ATOM 1833 N N . MET A 1 226 ? 9.302 11.796 -5.691 1.00 89.12 226 MET A N 1
ATOM 1834 C CA . MET A 1 226 ? 9.735 11.604 -4.287 1.00 89.12 226 MET A CA 1
ATOM 1835 C C . MET A 1 226 ? 10.891 10.605 -4.160 1.00 89.12 226 MET A C 1
ATOM 1837 O O . MET A 1 226 ? 11.792 10.814 -3.351 1.00 89.12 226 MET A O 1
ATOM 1841 N N . GLU A 1 227 ? 10.878 9.552 -4.979 1.00 92.50 227 GLU A N 1
ATOM 1842 C CA . GLU A 1 227 ? 11.922 8.525 -5.009 1.00 92.50 227 GLU A CA 1
ATOM 1843 C C . GLU A 1 227 ? 13.277 9.131 -5.427 1.00 92.50 227 GLU A C 1
ATOM 1845 O O . GLU A 1 227 ? 14.258 9.024 -4.689 1.00 92.50 227 GLU A O 1
ATOM 1850 N N . LYS A 1 228 ? 13.315 9.900 -6.529 1.00 90.94 228 LYS A N 1
ATOM 1851 C CA . LYS A 1 228 ? 14.516 10.629 -6.983 1.00 90.94 228 LYS A CA 1
ATOM 1852 C C . LYS A 1 228 ? 14.993 11.656 -5.951 1.00 90.94 228 LYS A C 1
ATOM 1854 O O . LYS A 1 228 ? 16.200 11.813 -5.747 1.00 90.94 228 LYS A O 1
ATOM 1859 N N . LEU A 1 229 ? 14.065 12.351 -5.287 1.00 89.44 229 LEU A N 1
ATOM 1860 C CA . LEU A 1 229 ? 14.387 13.314 -4.231 1.00 89.44 229 LEU A CA 1
ATOM 1861 C C . LEU A 1 229 ? 15.065 12.636 -3.030 1.00 89.44 229 LEU A C 1
ATOM 1863 O O . LEU A 1 229 ? 16.031 13.187 -2.498 1.00 89.44 229 LEU A O 1
ATOM 1867 N N . ALA A 1 230 ? 14.600 11.451 -2.624 1.00 91.81 230 ALA A N 1
ATOM 1868 C CA . ALA A 1 230 ? 15.188 10.699 -1.518 1.00 91.81 230 ALA A CA 1
ATOM 1869 C C . ALA A 1 230 ? 16.644 10.308 -1.801 1.00 91.81 230 ALA A C 1
ATOM 1871 O O . ALA A 1 230 ? 17.520 10.666 -1.018 1.00 91.81 230 ALA A O 1
ATOM 1872 N N . GLU A 1 231 ? 16.910 9.683 -2.953 1.00 91.88 231 GLU A N 1
ATOM 1873 C CA . GLU A 1 231 ? 18.258 9.265 -3.382 1.00 91.88 231 GLU A CA 1
ATOM 1874 C C . GLU A 1 231 ? 19.270 10.428 -3.390 1.00 91.88 231 GLU A C 1
ATOM 1876 O O . GLU A 1 231 ? 20.450 10.274 -3.064 1.00 91.88 231 GLU A O 1
ATOM 1881 N N . ASN A 1 232 ? 18.814 11.632 -3.751 1.00 89.38 232 ASN A N 1
ATOM 1882 C CA . ASN A 1 232 ? 19.698 12.775 -3.970 1.00 89.38 232 ASN A CA 1
ATOM 1883 C C . ASN A 1 232 ? 19.865 13.680 -2.743 1.00 89.38 232 ASN A C 1
ATOM 1885 O O . ASN A 1 232 ? 20.961 14.216 -2.527 1.00 89.38 232 ASN A O 1
ATOM 1889 N N . ARG A 1 233 ? 18.806 13.888 -1.953 1.00 88.75 233 ARG A N 1
ATOM 1890 C CA . ARG A 1 233 ? 18.741 14.965 -0.949 1.00 88.75 233 ARG A CA 1
ATOM 1891 C C . ARG A 1 233 ? 18.407 14.540 0.474 1.00 88.75 233 ARG A C 1
ATOM 1893 O O . ARG A 1 233 ? 18.648 15.360 1.356 1.00 88.75 233 ARG A O 1
ATOM 1900 N N . MET A 1 234 ? 17.894 13.335 0.701 1.00 90.00 234 MET A N 1
ATOM 1901 C CA . MET A 1 234 ? 17.501 12.894 2.041 1.00 90.00 234 MET A CA 1
ATOM 1902 C C . MET A 1 234 ? 18.540 11.953 2.647 1.00 90.00 234 MET A C 1
ATOM 1904 O O . MET A 1 234 ? 19.160 11.158 1.941 1.00 90.00 234 MET A O 1
ATOM 1908 N N . ASN A 1 235 ? 18.690 12.024 3.967 1.00 92.12 235 ASN A N 1
ATOM 1909 C CA . ASN A 1 235 ? 19.233 10.927 4.763 1.00 92.12 235 ASN A CA 1
ATOM 1910 C C . ASN A 1 235 ? 18.121 10.033 5.334 1.00 92.12 235 ASN A C 1
ATOM 1912 O O . ASN A 1 235 ? 16.945 10.371 5.217 1.00 92.12 235 ASN A O 1
ATOM 1916 N N . TYR A 1 236 ? 18.475 8.895 5.939 1.00 90.56 236 TYR A N 1
ATOM 1917 C CA . TYR A 1 236 ? 17.492 7.917 6.431 1.00 90.56 236 TYR A CA 1
ATOM 1918 C C . TYR A 1 236 ? 16.474 8.528 7.413 1.00 90.56 236 TYR A C 1
ATOM 1920 O O . TYR A 1 236 ? 15.276 8.331 7.235 1.00 90.56 236 TYR A O 1
ATOM 1928 N N . ASP A 1 237 ? 16.900 9.372 8.359 1.00 87.31 237 ASP A N 1
ATOM 1929 C CA . ASP A 1 237 ? 15.969 10.087 9.251 1.00 87.31 237 ASP A CA 1
ATOM 1930 C C . ASP A 1 237 ? 15.073 11.079 8.495 1.00 87.31 237 ASP A C 1
ATOM 1932 O O . ASP A 1 237 ? 13.901 11.262 8.823 1.00 87.31 237 ASP A O 1
ATOM 1936 N N . GLN A 1 238 ? 15.607 11.728 7.457 1.00 91.31 238 GLN A N 1
ATOM 1937 C CA . GLN A 1 238 ? 14.850 12.648 6.614 1.00 91.31 238 GLN A CA 1
ATOM 1938 C C . GLN A 1 238 ? 13.833 11.937 5.713 1.00 91.31 238 GLN A C 1
ATOM 1940 O O . GLN A 1 238 ? 12.789 12.519 5.399 1.00 91.31 238 GLN A O 1
ATOM 1945 N N . MET A 1 239 ? 14.101 10.686 5.327 1.00 92.44 239 MET A N 1
ATOM 1946 C CA . MET A 1 239 ? 13.173 9.865 4.549 1.00 92.44 239 MET A CA 1
ATOM 1947 C C . MET A 1 239 ? 11.869 9.612 5.306 1.00 92.44 239 MET A C 1
ATOM 1949 O O . MET A 1 239 ? 10.823 9.632 4.668 1.00 92.44 239 MET A O 1
ATOM 1953 N N . GLY A 1 240 ? 11.889 9.509 6.641 1.00 91.94 240 GLY A N 1
ATOM 1954 C CA . GLY A 1 240 ? 10.673 9.435 7.462 1.00 91.94 240 GLY A CA 1
ATOM 1955 C C . GLY A 1 240 ? 9.723 10.616 7.212 1.00 91.94 240 GLY A C 1
ATOM 1956 O O . GLY A 1 240 ? 8.570 10.418 6.833 1.00 91.94 240 GLY A O 1
ATOM 1957 N N . TYR A 1 241 ? 10.212 11.863 7.301 1.00 90.38 241 TYR A N 1
ATOM 1958 C CA . TYR A 1 241 ? 9.380 13.047 7.007 1.00 90.38 241 TYR A CA 1
ATOM 1959 C C . TYR A 1 241 ? 8.967 13.142 5.536 1.00 90.38 241 TYR A C 1
ATOM 1961 O O . TYR A 1 241 ? 7.921 13.724 5.231 1.00 90.38 241 TYR A O 1
ATOM 1969 N N . LEU A 1 242 ? 9.792 12.648 4.608 1.00 91.25 242 LEU A N 1
ATOM 1970 C CA . LEU A 1 242 ? 9.428 12.625 3.195 1.00 91.25 242 LEU A CA 1
ATOM 1971 C C . LEU A 1 242 ? 8.300 11.612 2.952 1.00 91.25 242 LEU A C 1
ATOM 1973 O O . LEU A 1 242 ? 7.321 11.953 2.295 1.00 91.25 242 LEU A O 1
ATOM 1977 N N . ALA A 1 243 ? 8.392 10.420 3.539 1.00 92.75 243 ALA A N 1
ATOM 1978 C CA . ALA A 1 243 ? 7.382 9.374 3.467 1.00 92.75 243 ALA A CA 1
ATOM 1979 C C . ALA A 1 243 ? 6.039 9.816 4.075 1.00 92.75 243 ALA A C 1
ATOM 1981 O O . ALA A 1 243 ? 5.004 9.600 3.450 1.00 92.75 243 ALA A O 1
ATOM 1982 N N . GLU A 1 244 ? 6.037 10.562 5.189 1.00 90.69 244 GLU A N 1
ATOM 1983 C CA . GLU A 1 244 ? 4.804 11.165 5.737 1.00 90.69 244 GLU A CA 1
ATOM 1984 C C . GLU A 1 244 ? 4.052 12.066 4.755 1.00 90.69 244 GLU A C 1
ATOM 1986 O O . GLU A 1 244 ? 2.860 12.302 4.919 1.00 90.69 244 GLU A O 1
ATOM 1991 N N . ARG A 1 245 ? 4.732 12.606 3.740 1.00 88.69 245 ARG A N 1
ATOM 1992 C CA . ARG A 1 245 ? 4.112 13.492 2.750 1.00 88.69 245 ARG A CA 1
ATOM 1993 C C . ARG A 1 245 ? 3.520 12.737 1.566 1.00 88.69 245 ARG A C 1
ATOM 1995 O O . ARG A 1 245 ? 2.833 13.381 0.778 1.00 88.69 245 ARG A O 1
ATOM 2002 N N . VAL A 1 246 ? 3.748 11.422 1.445 1.00 88.31 246 VAL A N 1
ATOM 2003 C CA . VAL A 1 246 ? 3.220 10.583 0.351 1.00 88.31 246 VAL A CA 1
ATOM 2004 C C . VAL A 1 246 ? 1.692 10.639 0.313 1.00 88.31 246 VAL A C 1
ATOM 2006 O O . VAL A 1 246 ? 1.133 10.826 -0.762 1.00 88.31 246 VAL A O 1
ATOM 2009 N N . CYS A 1 247 ? 1.036 10.576 1.475 1.00 86.69 247 CYS A N 1
ATOM 2010 C CA . CYS A 1 247 ? -0.412 10.703 1.620 1.00 86.69 247 CYS A CA 1
ATOM 2011 C C . CYS A 1 247 ? -0.761 11.762 2.673 1.00 86.69 247 CYS A C 1
ATOM 2013 O O . CYS A 1 247 ? -0.172 11.786 3.749 1.00 86.69 247 CYS A O 1
ATOM 2015 N N . GLY A 1 248 ? -1.775 12.591 2.414 1.00 82.81 248 GLY A N 1
ATOM 2016 C CA . GLY A 1 248 ? -2.288 13.568 3.384 1.00 82.81 248 GLY A CA 1
ATOM 2017 C C . GLY A 1 248 ? -3.160 12.993 4.516 1.00 82.81 248 GLY A C 1
ATOM 2018 O O . GLY A 1 248 ? -3.791 13.780 5.228 1.00 82.81 248 GLY A O 1
ATOM 2019 N N . ILE A 1 249 ? -3.275 11.664 4.642 1.00 86.00 249 ILE A N 1
ATOM 2020 C CA . ILE A 1 249 ? -4.178 10.964 5.581 1.00 86.00 249 ILE A CA 1
ATOM 2021 C C . ILE A 1 249 ? -3.503 9.763 6.265 1.00 86.00 249 ILE A C 1
ATOM 2023 O O . ILE A 1 249 ? -3.683 9.607 7.466 1.00 86.00 249 ILE A O 1
ATOM 2027 N N . CYS A 1 250 ? -2.763 8.927 5.523 1.00 89.56 250 CYS A N 1
ATOM 2028 C CA . CYS A 1 250 ? -2.022 7.774 6.058 1.00 89.56 250 CYS A CA 1
ATOM 2029 C C . CYS A 1 250 ? -0.494 7.944 5.929 1.00 89.56 250 CYS A C 1
ATOM 2031 O O . CYS A 1 250 ? 0.217 7.067 5.430 1.00 89.56 250 CYS A O 1
ATOM 2033 N N . GLY A 1 251 ? 0.001 9.133 6.275 1.00 90.81 251 GLY A N 1
ATOM 2034 C CA . GLY A 1 251 ? 1.415 9.488 6.176 1.00 90.81 251 GLY A CA 1
ATOM 2035 C C . GLY A 1 251 ? 2.283 8.724 7.177 1.00 90.81 251 GLY A C 1
ATOM 2036 O O . GLY A 1 251 ? 3.393 8.312 6.843 1.00 90.81 251 GLY A O 1
ATOM 2037 N N . TYR A 1 252 ? 1.774 8.465 8.378 1.00 94.06 252 TYR A N 1
ATOM 2038 C CA . TYR A 1 252 ? 2.477 7.696 9.397 1.00 94.06 252 TYR A CA 1
ATOM 2039 C C . TYR A 1 252 ? 2.692 6.244 8.969 1.00 94.06 252 TYR A C 1
ATOM 2041 O O . TYR A 1 252 ? 3.795 5.722 9.118 1.00 94.06 252 TYR A O 1
ATOM 2049 N N . ALA A 1 253 ? 1.691 5.622 8.340 1.00 95.12 253 ALA A N 1
ATOM 2050 C CA . ALA A 1 253 ? 1.833 4.294 7.748 1.00 95.12 253 ALA A CA 1
ATOM 2051 C C . ALA A 1 253 ? 2.956 4.238 6.689 1.00 95.12 253 ALA A C 1
ATOM 2053 O O . ALA A 1 253 ? 3.736 3.286 6.662 1.00 95.12 253 ALA A O 1
ATOM 2054 N N . HIS A 1 254 ? 3.097 5.277 5.855 1.00 95.25 254 HIS A N 1
ATOM 2055 C CA . HIS A 1 254 ? 4.235 5.401 4.933 1.00 95.25 254 HIS A CA 1
ATOM 2056 C C . HIS A 1 254 ? 5.569 5.621 5.659 1.00 95.25 254 HIS A C 1
ATOM 2058 O O . HIS A 1 254 ? 6.593 5.107 5.213 1.00 95.25 254 HIS A O 1
ATOM 2064 N N . ALA A 1 255 ? 5.588 6.379 6.757 1.00 95.44 255 ALA A N 1
ATOM 2065 C CA . ALA A 1 255 ? 6.799 6.631 7.533 1.00 95.44 255 ALA A CA 1
ATOM 2066 C C . ALA A 1 255 ? 7.319 5.367 8.226 1.00 95.44 255 ALA A C 1
ATOM 2068 O O . ALA A 1 255 ? 8.518 5.100 8.146 1.00 95.44 255 ALA A O 1
ATOM 2069 N N . ILE A 1 256 ? 6.428 4.568 8.829 1.00 96.56 256 ILE A N 1
ATOM 2070 C CA . ILE A 1 256 ? 6.763 3.244 9.371 1.00 96.56 256 ILE A CA 1
ATOM 2071 C C . ILE A 1 256 ? 7.317 2.368 8.247 1.00 96.56 256 ILE A C 1
ATOM 2073 O O . ILE A 1 256 ? 8.473 1.979 8.329 1.00 96.56 256 ILE A O 1
ATOM 2077 N N . ALA A 1 257 ? 6.567 2.138 7.162 1.00 96.88 257 ALA A N 1
ATOM 2078 C CA . ALA A 1 257 ? 7.011 1.258 6.075 1.00 96.88 257 ALA A CA 1
ATOM 2079 C C . ALA A 1 257 ? 8.357 1.703 5.469 1.00 96.88 257 ALA A C 1
ATOM 2081 O O . ALA A 1 257 ? 9.229 0.883 5.195 1.00 96.88 257 ALA A O 1
ATOM 2082 N N . CYS A 1 258 ? 8.565 3.012 5.295 1.00 96.44 258 CYS A N 1
ATOM 2083 C CA . CYS A 1 258 ? 9.827 3.552 4.802 1.00 96.44 258 CYS A CA 1
ATOM 2084 C C . CYS A 1 258 ? 10.998 3.264 5.745 1.00 96.44 258 CYS A C 1
ATOM 2086 O O . CYS A 1 258 ? 12.062 2.860 5.288 1.00 96.44 258 CYS A O 1
ATOM 2088 N N . ILE A 1 259 ? 10.839 3.515 7.041 1.00 96.06 259 ILE A N 1
ATOM 2089 C CA . ILE A 1 259 ? 11.936 3.372 7.997 1.00 96.06 259 ILE A CA 1
ATOM 2090 C C . ILE A 1 259 ? 12.160 1.898 8.356 1.00 96.06 259 ILE A C 1
ATOM 2092 O O . ILE A 1 259 ? 13.302 1.450 8.362 1.00 96.06 259 ILE A O 1
ATOM 2096 N N . GLU A 1 260 ? 11.097 1.115 8.530 1.00 96.31 260 GLU A N 1
ATOM 2097 C CA . GLU A 1 260 ? 11.169 -0.322 8.802 1.00 96.31 260 GLU A CA 1
ATOM 2098 C C . GLU A 1 260 ? 11.857 -1.086 7.656 1.00 96.31 260 GLU A C 1
ATOM 2100 O O . GLU A 1 260 ? 12.610 -2.019 7.917 1.00 96.31 260 GLU A O 1
ATOM 2105 N N . ALA A 1 261 ? 11.703 -0.665 6.392 1.00 96.69 261 ALA A N 1
ATOM 2106 C CA . ALA A 1 261 ? 12.449 -1.256 5.274 1.00 96.69 261 ALA A CA 1
ATOM 2107 C C . ALA A 1 261 ? 13.967 -1.031 5.417 1.00 96.69 261 ALA A C 1
ATOM 2109 O O . ALA A 1 261 ? 14.764 -1.933 5.153 1.00 96.69 261 ALA A O 1
ATOM 2110 N N . ALA A 1 262 ? 14.385 0.149 5.887 1.00 95.19 262 ALA A N 1
ATOM 2111 C CA . ALA A 1 262 ? 15.789 0.423 6.176 1.00 95.19 262 ALA A CA 1
ATOM 2112 C C . ALA A 1 262 ? 16.285 -0.327 7.428 1.00 95.19 262 ALA A C 1
ATOM 2114 O O . ALA A 1 262 ? 17.429 -0.780 7.433 1.00 95.19 262 ALA A O 1
ATOM 2115 N N . GLU A 1 263 ? 15.446 -0.491 8.458 1.00 95.44 263 GLU A N 1
ATOM 2116 C CA . GLU A 1 263 ? 15.739 -1.243 9.693 1.00 95.44 263 GLU A CA 1
ATOM 2117 C C . GLU A 1 263 ? 15.874 -2.755 9.421 1.00 95.44 263 GLU A C 1
ATOM 2119 O O . GLU A 1 263 ? 16.847 -3.379 9.854 1.00 95.44 263 GLU A O 1
ATOM 2124 N N . LYS A 1 264 ? 14.975 -3.341 8.618 1.00 95.56 264 LYS A N 1
ATOM 2125 C CA . LYS A 1 264 ? 15.035 -4.747 8.178 1.00 95.56 264 LYS A CA 1
ATOM 2126 C C . LYS A 1 264 ? 16.276 -5.046 7.341 1.00 95.56 264 LYS A C 1
ATOM 2128 O O . LYS A 1 264 ? 16.923 -6.060 7.583 1.00 95.56 264 LYS A O 1
ATOM 2133 N N . ALA A 1 265 ? 16.691 -4.132 6.458 1.00 94.69 265 ALA A N 1
ATOM 2134 C CA . ALA A 1 265 ? 17.903 -4.287 5.642 1.00 94.69 265 ALA A CA 1
ATOM 2135 C C . ALA A 1 265 ? 19.203 -4.436 6.468 1.00 94.69 265 ALA A C 1
ATOM 2137 O O . ALA A 1 265 ? 20.233 -4.841 5.930 1.00 94.69 265 ALA A O 1
ATOM 2138 N N . ILE A 1 266 ? 19.180 -4.130 7.771 1.00 93.38 266 ILE A N 1
ATOM 2139 C CA . ILE A 1 266 ? 20.305 -4.316 8.708 1.00 93.38 266 ILE A CA 1
ATOM 2140 C C . ILE A 1 266 ? 19.961 -5.232 9.892 1.00 93.38 266 ILE A C 1
ATOM 2142 O O . ILE A 1 266 ? 20.736 -5.302 10.849 1.00 93.38 266 ILE A O 1
ATOM 2146 N N . ASN A 1 267 ? 18.818 -5.924 9.836 1.00 92.75 267 ASN A N 1
ATOM 2147 C CA . ASN A 1 267 ? 18.274 -6.756 10.912 1.00 92.75 267 ASN A CA 1
ATOM 2148 C C . ASN A 1 267 ? 18.268 -6.027 12.276 1.00 92.75 267 ASN A C 1
ATOM 2150 O O . ASN A 1 267 ? 18.713 -6.556 13.298 1.00 92.75 267 ASN A O 1
ATOM 2154 N N . LEU A 1 268 ? 17.806 -4.771 12.281 1.00 93.25 268 LEU A N 1
ATOM 2155 C CA . LEU A 1 268 ? 17.659 -3.954 13.484 1.00 93.25 268 LEU A CA 1
ATOM 2156 C C . LEU A 1 268 ? 16.254 -4.117 14.071 1.00 93.25 268 LEU A C 1
ATOM 2158 O O . LEU A 1 268 ? 15.283 -3.628 13.501 1.00 93.25 268 LEU A O 1
ATOM 2162 N N . GLU A 1 269 ? 16.151 -4.754 15.237 1.00 92.19 269 GLU A N 1
ATOM 2163 C CA . GLU A 1 269 ? 14.923 -4.725 16.031 1.00 92.19 269 GLU A CA 1
ATOM 2164 C C . GLU A 1 269 ? 14.881 -3.450 16.886 1.00 92.19 269 GLU A C 1
ATOM 2166 O O . GLU A 1 269 ? 15.769 -3.205 17.705 1.00 92.19 269 GLU A O 1
ATOM 2171 N N . ILE A 1 270 ? 13.846 -2.632 16.690 1.00 95.25 270 ILE A N 1
ATOM 2172 C CA . ILE A 1 270 ? 13.616 -1.424 17.490 1.00 95.25 270 ILE A CA 1
ATOM 2173 C C . ILE A 1 270 ? 12.955 -1.749 18.841 1.00 95.25 270 ILE A C 1
ATOM 2175 O O . ILE A 1 270 ? 12.243 -2.751 18.947 1.00 95.25 270 ILE A O 1
ATOM 2179 N N . PRO A 1 271 ? 13.105 -0.904 19.880 1.00 96.88 271 PRO A N 1
ATOM 2180 C CA . PRO A 1 271 ? 12.530 -1.180 21.194 1.00 96.88 271 PRO A CA 1
ATOM 2181 C C . PRO A 1 271 ? 11.008 -1.388 21.176 1.00 96.88 271 PRO A C 1
ATOM 2183 O O . PRO A 1 271 ? 10.267 -0.623 20.559 1.00 96.88 271 PRO A O 1
ATOM 2186 N N . ALA A 1 272 ? 10.519 -2.372 21.936 1.00 96.38 272 ALA A N 1
ATOM 2187 C CA . ALA A 1 272 ? 9.102 -2.755 21.960 1.00 96.38 272 ALA A CA 1
ATOM 2188 C C . ALA A 1 272 ? 8.135 -1.605 22.321 1.00 96.38 272 ALA A C 1
ATOM 2190 O O . ALA A 1 272 ? 6.989 -1.600 21.876 1.00 96.38 272 ALA A O 1
ATOM 2191 N N . ARG A 1 273 ? 8.585 -0.606 23.091 1.00 96.75 273 ARG A N 1
ATOM 2192 C CA . ARG A 1 273 ? 7.810 0.616 23.351 1.00 96.75 273 ARG A CA 1
ATOM 2193 C C . ARG A 1 273 ? 7.624 1.480 22.099 1.00 96.75 273 ARG A C 1
ATOM 2195 O O . ARG A 1 273 ? 6.525 1.965 21.853 1.00 96.75 273 ARG A O 1
ATOM 2202 N N . ALA A 1 274 ? 8.670 1.633 21.286 1.00 96.94 274 ALA A N 1
ATOM 2203 C CA . ALA A 1 274 ? 8.583 2.346 20.015 1.00 96.94 274 ALA A CA 1
ATOM 2204 C C . ALA A 1 274 ? 7.665 1.615 19.025 1.00 96.94 274 ALA A C 1
ATOM 2206 O O . ALA A 1 274 ? 6.825 2.260 18.403 1.00 96.94 274 ALA A O 1
ATOM 2207 N N . GLN A 1 275 ? 7.752 0.281 18.958 1.00 97.19 275 GLN A N 1
ATOM 2208 C CA . GLN A 1 275 ? 6.832 -0.555 18.175 1.00 97.19 275 GLN A CA 1
ATOM 2209 C C . GLN A 1 275 ? 5.363 -0.309 18.581 1.00 97.19 275 GLN A C 1
ATOM 2211 O O . GLN A 1 275 ? 4.502 -0.111 17.726 1.00 97.19 275 GLN A O 1
ATOM 2216 N N . ALA A 1 276 ? 5.057 -0.274 19.886 1.00 97.56 276 ALA A N 1
ATOM 2217 C CA . ALA A 1 276 ? 3.693 -0.042 20.375 1.00 97.56 276 ALA A CA 1
ATOM 2218 C C . ALA A 1 276 ? 3.162 1.349 19.996 1.00 97.56 276 ALA A C 1
ATOM 2220 O O . ALA A 1 276 ? 2.040 1.471 19.507 1.00 97.56 276 ALA A O 1
ATOM 2221 N N . ILE A 1 277 ? 3.975 2.397 20.163 1.00 96.94 277 ILE A N 1
ATOM 2222 C CA . ILE A 1 277 ? 3.603 3.767 19.778 1.00 96.94 277 ILE A CA 1
ATOM 2223 C C . ILE A 1 277 ? 3.452 3.880 18.250 1.00 96.94 277 ILE A C 1
ATOM 2225 O O . ILE A 1 277 ? 2.549 4.578 17.784 1.00 96.94 277 ILE A O 1
ATOM 2229 N N . ARG A 1 278 ? 4.266 3.163 17.455 1.00 96.75 278 ARG A N 1
ATOM 2230 C CA . ARG A 1 278 ? 4.095 3.090 15.994 1.00 96.75 278 ARG A CA 1
ATOM 2231 C C . ARG A 1 278 ? 2.715 2.530 15.622 1.00 96.75 278 ARG A C 1
ATOM 2233 O O . ARG A 1 278 ? 1.992 3.173 14.859 1.00 96.75 278 ARG A O 1
ATOM 2240 N N . VAL A 1 279 ? 2.316 1.409 16.228 1.00 97.19 279 VAL A N 1
ATOM 2241 C CA . VAL A 1 279 ? 0.986 0.798 16.038 1.00 97.19 279 VAL A CA 1
ATOM 2242 C C . VAL A 1 279 ? -0.147 1.732 16.478 1.00 97.19 279 VAL A C 1
ATOM 2244 O O . VAL A 1 279 ? -1.087 1.934 15.710 1.00 97.19 279 VAL A O 1
ATOM 2247 N N . ILE A 1 280 ? -0.041 2.369 17.652 1.00 97.31 280 ILE A N 1
ATOM 2248 C CA . ILE A 1 280 ? -1.036 3.339 18.146 1.00 97.31 280 ILE A CA 1
ATOM 2249 C C . ILE A 1 280 ? -1.272 4.450 17.114 1.00 97.31 280 ILE A C 1
ATOM 2251 O O . ILE A 1 280 ? -2.414 4.703 16.737 1.00 97.31 280 ILE A O 1
ATOM 2255 N N . CYS A 1 281 ? -0.211 5.084 16.609 1.00 96.00 281 CYS A N 1
ATOM 2256 C CA . CYS A 1 281 ? -0.326 6.140 15.602 1.00 96.00 281 CYS A CA 1
ATOM 2257 C C . CYS A 1 281 ? -0.921 5.635 14.275 1.00 96.00 281 CYS A C 1
ATOM 2259 O O . CYS A 1 281 ? -1.776 6.309 13.703 1.00 96.00 281 CYS A O 1
ATOM 2261 N N . SER A 1 282 ? -0.534 4.440 13.813 1.00 95.88 282 SER A N 1
ATOM 2262 C CA . SER A 1 282 ? -1.087 3.829 12.594 1.00 95.88 282 SER A CA 1
ATOM 2263 C C . SER A 1 282 ? -2.592 3.550 12.705 1.00 95.88 282 SER A C 1
ATOM 2265 O O . SER A 1 282 ? -3.332 3.729 11.738 1.00 95.88 282 SER A O 1
ATOM 2267 N N . GLU A 1 283 ? -3.074 3.134 13.876 1.00 97.62 283 GLU A N 1
ATOM 2268 C CA . GLU A 1 283 ? -4.503 2.898 14.106 1.00 97.62 283 GLU A CA 1
ATOM 2269 C C . GLU A 1 283 ? -5.278 4.205 14.359 1.00 97.62 283 GLU A C 1
ATOM 2271 O O . GLU A 1 283 ? -6.446 4.299 13.990 1.00 97.62 283 GLU A O 1
ATOM 2276 N N . ILE A 1 284 ? -4.636 5.267 14.865 1.00 96.50 284 ILE A N 1
ATOM 2277 C CA . ILE A 1 284 ? -5.222 6.621 14.887 1.00 96.50 284 ILE A CA 1
ATOM 2278 C C . ILE A 1 284 ? -5.437 7.152 13.457 1.00 96.50 284 ILE A C 1
ATOM 2280 O O . ILE A 1 284 ? -6.491 7.725 13.172 1.00 96.50 284 ILE A O 1
ATOM 2284 N N . GLU A 1 285 ? -4.496 6.923 12.532 1.00 94.44 285 GLU A N 1
ATOM 2285 C CA . GLU A 1 285 ? -4.711 7.219 11.105 1.00 94.44 285 GLU A CA 1
ATOM 2286 C C . GLU A 1 285 ? -5.861 6.391 10.510 1.00 94.44 285 GLU A 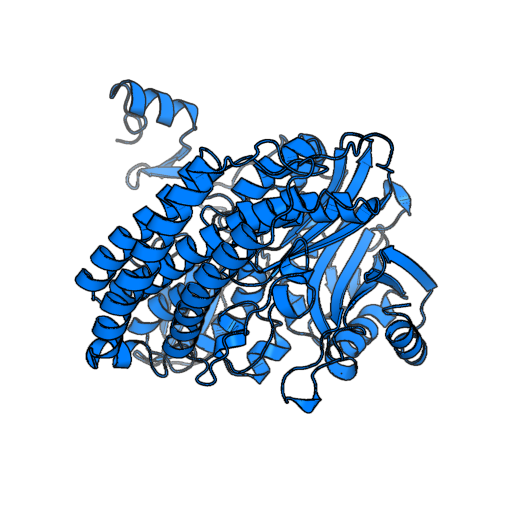C 1
ATOM 2288 O O . GLU A 1 285 ? -6.615 6.899 9.676 1.00 94.44 285 GLU A O 1
ATOM 2293 N N . ARG A 1 286 ? -6.051 5.143 10.964 1.00 96.75 286 ARG A N 1
ATOM 2294 C CA . ARG A 1 286 ? -7.190 4.304 10.559 1.00 96.75 286 ARG A CA 1
ATOM 2295 C C . ARG A 1 286 ? -8.523 4.871 11.024 1.00 96.75 286 ARG A C 1
ATOM 2297 O O . ARG A 1 286 ? -9.411 5.040 10.188 1.00 96.75 286 ARG A O 1
ATOM 2304 N N . LEU A 1 287 ? -8.626 5.283 12.291 1.00 96.94 287 LEU A N 1
ATOM 2305 C CA . LEU A 1 287 ? -9.787 6.027 12.795 1.00 96.94 287 LEU A CA 1
ATOM 2306 C C . LEU A 1 287 ? -10.080 7.263 11.928 1.00 96.94 287 LEU A C 1
ATOM 2308 O O . LEU A 1 287 ? -11.215 7.501 11.519 1.00 96.94 287 LEU A O 1
ATOM 2312 N N . HIS A 1 288 ? -9.041 8.026 11.595 1.00 92.44 288 HIS A N 1
ATOM 2313 C CA . HIS A 1 288 ? -9.154 9.258 10.821 1.00 92.44 288 HIS A CA 1
ATOM 2314 C C . HIS A 1 288 ? -9.587 9.050 9.353 1.00 92.44 288 HIS A C 1
ATOM 2316 O O . HIS A 1 288 ? -10.369 9.854 8.830 1.00 92.44 288 HIS A O 1
ATOM 2322 N N . SER A 1 289 ? -9.086 8.003 8.685 1.00 94.62 289 SER A N 1
ATOM 2323 C CA . SER A 1 289 ? -9.381 7.700 7.273 1.00 94.62 289 SER A CA 1
ATOM 2324 C C . SER A 1 289 ? -10.747 7.046 7.093 1.00 94.62 289 SER A C 1
ATOM 2326 O O . SER A 1 289 ? -11.497 7.446 6.208 1.00 94.62 289 SER A O 1
ATOM 2328 N N . HIS A 1 290 ? -11.113 6.092 7.953 1.00 97.00 290 HIS A N 1
ATOM 2329 C CA . HIS A 1 290 ? -12.397 5.393 7.843 1.00 97.00 290 HIS A CA 1
ATOM 2330 C C . HIS A 1 290 ? -13.574 6.338 8.101 1.00 97.00 290 HIS A C 1
ATOM 2332 O O . HIS A 1 290 ? -14.536 6.323 7.338 1.00 97.00 290 HIS A O 1
ATOM 2338 N N . LEU A 1 291 ? -13.466 7.238 9.089 1.00 96.69 291 LEU A N 1
ATOM 2339 C CA . LEU A 1 291 ? -14.465 8.294 9.301 1.00 96.69 291 LEU A CA 1
ATOM 2340 C C . LEU A 1 291 ? -14.554 9.253 8.105 1.00 96.69 291 LEU A C 1
ATOM 2342 O O . LEU A 1 291 ? -15.649 9.645 7.718 1.00 96.69 291 LEU A O 1
ATOM 2346 N N . LEU A 1 292 ? -13.425 9.613 7.485 1.00 94.50 292 LEU A N 1
ATOM 2347 C CA . LEU A 1 292 ? -13.445 10.424 6.265 1.00 94.50 292 LEU A CA 1
ATOM 2348 C C . LEU A 1 292 ? -14.191 9.702 5.137 1.00 94.50 292 LEU A C 1
ATOM 2350 O O . LEU A 1 292 ? -15.071 10.297 4.525 1.00 94.50 292 LEU A O 1
ATOM 2354 N N . ASN A 1 293 ? -13.890 8.425 4.901 1.00 94.94 293 ASN A N 1
ATOM 2355 C CA . ASN A 1 293 ? -14.476 7.676 3.796 1.00 94.94 293 ASN A CA 1
ATOM 2356 C C . ASN A 1 293 ? -15.981 7.419 3.971 1.00 94.94 293 ASN A C 1
ATOM 2358 O O . ASN A 1 293 ? -16.740 7.627 3.029 1.00 94.94 293 ASN A O 1
ATOM 2362 N N . ILE A 1 294 ? -16.426 7.041 5.176 1.00 96.44 294 ILE A N 1
ATOM 2363 C CA . ILE A 1 294 ? -17.857 6.862 5.475 1.00 96.44 294 ILE A CA 1
ATOM 2364 C C . ILE A 1 294 ? -18.594 8.207 5.370 1.00 96.44 294 ILE A C 1
ATOM 2366 O O . ILE A 1 294 ? -19.688 8.264 4.812 1.00 96.44 294 ILE A O 1
ATOM 2370 N N . GLY A 1 295 ? -17.977 9.304 5.829 1.00 95.81 295 GLY A N 1
ATOM 2371 C CA . GLY A 1 295 ? -18.517 10.653 5.664 1.00 95.81 295 GLY A CA 1
ATOM 2372 C C . GLY A 1 295 ? -18.704 11.035 4.193 1.00 95.81 295 GLY A C 1
ATOM 2373 O O . GLY A 1 295 ? -19.814 11.390 3.800 1.00 95.81 295 GLY A O 1
ATOM 2374 N N . LEU A 1 296 ? -17.656 10.924 3.371 1.00 93.62 296 LEU A N 1
ATOM 2375 C CA . LEU A 1 296 ? -17.716 11.248 1.938 1.00 93.62 296 LEU A CA 1
ATOM 2376 C C . LEU A 1 296 ? -18.719 10.358 1.187 1.00 93.62 296 LEU A C 1
ATOM 2378 O O . LEU A 1 296 ? -19.473 10.850 0.352 1.00 93.62 296 LEU A O 1
ATOM 2382 N N . ALA A 1 297 ? -18.815 9.071 1.534 1.00 95.00 297 ALA A N 1
ATOM 2383 C CA . ALA A 1 297 ? -19.814 8.178 0.952 1.00 95.00 297 ALA A CA 1
ATOM 2384 C C . ALA A 1 297 ? -21.261 8.587 1.283 1.00 95.00 297 ALA A C 1
ATOM 2386 O O . ALA A 1 297 ? -22.154 8.318 0.480 1.00 95.00 297 ALA A O 1
ATOM 2387 N N . CYS A 1 298 ? -21.500 9.248 2.425 1.00 95.62 298 CYS A N 1
ATOM 2388 C CA . CYS A 1 298 ? -22.783 9.883 2.742 1.00 95.62 298 CYS A CA 1
ATOM 2389 C C . CYS A 1 298 ? -22.983 11.162 1.909 1.00 95.62 298 CYS A C 1
ATOM 2391 O O . CYS A 1 298 ? -24.038 11.334 1.292 1.00 95.62 298 CYS A O 1
ATOM 2393 N N . GLU A 1 299 ? -21.968 12.029 1.839 1.00 94.31 299 GLU A N 1
ATOM 2394 C CA . GLU A 1 299 ? -22.005 13.304 1.105 1.00 94.31 299 GLU A CA 1
ATOM 2395 C C . GLU A 1 299 ? -22.293 13.120 -0.392 1.00 94.31 299 GLU A C 1
ATOM 2397 O O . GLU A 1 299 ? -23.251 13.695 -0.904 1.00 94.31 299 GLU A O 1
ATOM 2402 N N . VAL A 1 300 ? -21.537 12.252 -1.075 1.00 92.00 300 VAL A N 1
ATOM 2403 C CA . VAL A 1 300 ? -21.677 11.955 -2.516 1.00 92.00 300 VAL A CA 1
ATOM 2404 C C . VAL A 1 300 ? -23.066 11.393 -2.860 1.00 92.00 300 VAL A C 1
ATOM 2406 O O . VAL A 1 300 ? -23.549 11.535 -3.982 1.00 92.00 300 VAL A O 1
ATOM 2409 N N . THR A 1 301 ? -23.752 10.790 -1.887 1.00 93.19 301 THR A N 1
ATOM 2410 C CA . THR A 1 301 ? -25.136 10.305 -2.033 1.00 93.19 301 THR A CA 1
ATOM 2411 C C . THR A 1 301 ? -26.215 11.285 -1.555 1.00 93.19 301 THR A C 1
ATOM 2413 O O . THR A 1 301 ? -27.400 10.985 -1.705 1.00 93.19 301 THR A O 1
ATOM 2416 N N . GLY A 1 302 ? -25.830 12.451 -1.024 1.00 92.06 302 GLY A N 1
ATOM 2417 C CA . GLY A 1 302 ? -26.718 13.548 -0.620 1.00 92.06 302 GLY A CA 1
ATOM 2418 C C . GLY A 1 302 ? -27.024 13.657 0.881 1.00 92.06 302 GLY A C 1
ATOM 2419 O O . GLY A 1 302 ? -27.765 14.555 1.283 1.00 92.06 302 GLY A O 1
ATOM 2420 N N . ASN A 1 303 ? -26.468 12.793 1.735 1.00 94.25 303 ASN A N 1
ATOM 2421 C CA . ASN A 1 303 ? -26.695 12.810 3.184 1.00 94.25 303 ASN A CA 1
ATOM 2422 C C . ASN A 1 303 ? -25.663 13.688 3.915 1.00 94.25 303 ASN A C 1
ATOM 2424 O O . ASN A 1 303 ? -24.800 13.224 4.667 1.00 94.25 303 ASN A O 1
ATOM 2428 N N . TYR A 1 304 ? -25.778 14.998 3.690 1.00 93.75 304 TYR A N 1
ATOM 2429 C CA . TYR A 1 304 ? -24.919 16.015 4.302 1.00 93.75 304 TYR A CA 1
ATOM 2430 C C . TYR A 1 304 ? -24.998 16.040 5.837 1.00 93.75 304 TYR A C 1
ATOM 2432 O O . TYR A 1 304 ? -24.018 16.383 6.497 1.00 93.75 304 TYR A O 1
ATOM 2440 N N . THR A 1 305 ? -26.135 15.664 6.432 1.00 94.44 305 THR A N 1
ATOM 2441 C CA . THR A 1 305 ? -26.282 15.619 7.894 1.00 94.44 305 THR A CA 1
ATOM 2442 C C . THR A 1 305 ? -25.379 14.544 8.497 1.00 94.44 305 THR A C 1
ATOM 2444 O O . THR A 1 305 ? -24.590 14.858 9.389 1.00 94.44 305 THR A O 1
ATOM 2447 N N . ALA A 1 306 ? -25.416 13.311 7.979 1.00 95.56 306 ALA A N 1
ATOM 2448 C CA . ALA A 1 306 ? -24.515 12.251 8.430 1.00 95.56 306 ALA A CA 1
ATOM 2449 C C . ALA A 1 306 ? -23.043 12.650 8.237 1.00 95.56 306 ALA A C 1
ATOM 2451 O O . ALA A 1 306 ? -22.269 12.579 9.191 1.00 95.56 306 ALA A O 1
ATOM 2452 N N . PHE A 1 307 ? -22.680 13.178 7.060 1.00 95.94 307 PHE A N 1
ATOM 2453 C CA . PHE A 1 307 ? -21.336 13.705 6.782 1.00 95.94 307 PHE A CA 1
ATOM 2454 C C . PHE A 1 307 ? -20.847 14.683 7.867 1.00 95.94 307 PHE A C 1
ATOM 2456 O O . PHE A 1 307 ? -19.779 14.473 8.446 1.00 95.94 307 PHE A O 1
ATOM 2463 N N . MET A 1 308 ? -21.643 15.704 8.214 1.00 96.75 308 MET A N 1
ATOM 2464 C CA . MET A 1 308 ? -21.263 16.708 9.219 1.00 96.75 308 MET A CA 1
ATOM 2465 C C . MET A 1 308 ? -21.077 16.098 10.617 1.00 96.75 308 MET A C 1
ATOM 2467 O O . MET A 1 308 ? -20.129 16.449 11.326 1.00 96.75 308 MET A O 1
ATOM 2471 N N . HIS A 1 309 ? -21.938 15.158 11.021 1.00 96.88 309 HIS A N 1
ATOM 2472 C CA . HIS A 1 309 ? -21.796 14.471 12.309 1.00 96.88 309 HIS A CA 1
ATOM 2473 C C . HIS A 1 309 ? -20.569 13.545 12.344 1.00 96.88 309 HIS A C 1
ATOM 2475 O O . HIS A 1 309 ? -19.855 13.537 13.349 1.00 96.88 309 HIS A O 1
ATOM 2481 N N . ILE A 1 310 ? -20.267 12.835 11.254 1.00 97.00 310 ILE A N 1
ATOM 2482 C CA . ILE A 1 310 ? -19.074 11.983 11.129 1.00 97.00 310 ILE A CA 1
ATOM 2483 C C . ILE A 1 310 ? -17.796 12.835 11.156 1.00 97.00 310 ILE A C 1
ATOM 2485 O O . ILE A 1 310 ? -16.850 12.516 11.879 1.00 97.00 310 ILE A O 1
ATOM 2489 N N . PHE A 1 311 ? -17.764 13.964 10.440 1.00 95.88 311 PHE A N 1
ATOM 2490 C CA . PHE A 1 311 ? -16.611 14.870 10.438 1.00 95.88 311 PHE A CA 1
ATOM 2491 C C . PHE A 1 311 ? -16.385 15.534 11.804 1.00 95.88 311 PHE A C 1
ATOM 2493 O O . PHE A 1 311 ? -15.237 15.678 12.228 1.00 95.88 311 PHE A O 1
ATOM 2500 N N . ARG A 1 312 ? -17.455 15.839 12.551 1.00 96.81 312 ARG A N 1
ATOM 2501 C CA . ARG A 1 312 ? -17.371 16.262 13.959 1.00 96.81 312 ARG A CA 1
ATOM 2502 C C . ARG A 1 312 ? -16.750 15.181 14.852 1.00 96.81 312 ARG A C 1
ATOM 2504 O O . ARG A 1 312 ? -15.948 15.514 15.718 1.00 96.81 312 ARG A O 1
ATOM 2511 N N . ILE A 1 313 ? -17.069 13.900 14.649 1.00 96.88 313 ILE A N 1
ATOM 2512 C CA . ILE A 1 313 ? -16.446 12.796 15.406 1.00 96.88 313 ILE A CA 1
ATOM 2513 C C . ILE A 1 313 ? -14.971 12.630 15.012 1.00 96.88 313 ILE A C 1
ATOM 2515 O O . ILE A 1 313 ? -14.104 12.430 15.864 1.00 96.88 313 ILE A O 1
ATOM 2519 N N . ARG A 1 314 ? -14.655 12.786 13.724 1.00 96.06 314 ARG A N 1
ATOM 2520 C CA . ARG A 1 314 ? -13.292 12.700 13.185 1.00 96.06 314 ARG A CA 1
ATOM 2521 C C . ARG A 1 314 ? -12.330 13.719 13.802 1.00 96.06 314 ARG A C 1
ATOM 2523 O O . ARG A 1 314 ? -11.146 13.406 13.935 1.00 96.06 314 ARG A O 1
ATOM 2530 N N . GLU A 1 315 ? -12.810 14.873 14.259 1.00 96.12 315 GLU A N 1
ATOM 2531 C CA . GLU A 1 315 ? -12.000 15.832 15.024 1.00 96.12 315 GLU A CA 1
ATOM 2532 C C . GLU A 1 315 ? -11.410 15.234 16.313 1.00 96.12 315 GLU A C 1
ATOM 2534 O O . GLU A 1 315 ? -10.271 15.548 16.664 1.00 96.12 315 GLU A O 1
ATOM 2539 N N . TYR A 1 316 ? -12.110 14.308 16.980 1.00 97.06 316 TYR A N 1
ATOM 2540 C CA . TYR A 1 316 ? -11.578 13.608 18.153 1.00 97.06 316 TYR A CA 1
ATOM 2541 C C . TYR A 1 316 ? -10.395 12.696 17.794 1.00 97.06 316 TYR A C 1
ATOM 2543 O O . TYR A 1 316 ? -9.409 12.675 18.528 1.00 97.06 316 TYR A O 1
ATOM 2551 N N . SER A 1 317 ? -10.425 12.013 16.641 1.00 95.69 317 SER A N 1
ATOM 2552 C CA . SER A 1 317 ? -9.276 11.212 16.171 1.00 95.69 317 SER A CA 1
ATOM 2553 C C . SER A 1 317 ? -8.054 12.090 15.863 1.00 95.69 317 SER A C 1
ATOM 2555 O O . SER A 1 317 ? -6.930 11.745 16.221 1.00 95.69 317 SER A O 1
ATOM 2557 N N . MET A 1 318 ? -8.267 13.288 15.303 1.00 94.50 318 MET A N 1
ATOM 2558 C CA . MET A 1 318 ? -7.190 14.264 15.091 1.00 94.50 318 MET A CA 1
ATOM 2559 C C . MET A 1 318 ? -6.662 14.835 16.411 1.00 94.50 318 MET A C 1
ATOM 2561 O O . MET A 1 318 ? -5.462 15.083 16.526 1.00 94.50 318 MET A O 1
ATOM 2565 N N . LYS A 1 319 ? -7.527 15.020 17.419 1.00 96.00 319 LYS A N 1
ATOM 2566 C CA . LYS A 1 319 ? -7.115 15.458 18.759 1.00 96.00 319 LYS A CA 1
ATOM 2567 C C . LYS A 1 319 ? -6.308 14.389 19.496 1.00 96.00 319 LYS A C 1
ATOM 2569 O O . LYS A 1 319 ? -5.346 14.722 20.181 1.00 96.00 319 LYS A O 1
ATOM 2574 N N . LEU A 1 320 ? -6.658 13.118 19.315 1.00 95.38 320 LEU A N 1
ATOM 2575 C CA . LEU A 1 320 ? -5.878 11.980 19.798 1.00 95.38 320 LEU A CA 1
ATOM 2576 C C . LEU A 1 320 ? -4.487 11.938 19.137 1.00 95.38 320 LEU A C 1
ATOM 2578 O O . LEU A 1 320 ? -3.484 11.789 19.830 1.00 95.38 320 LEU A O 1
ATOM 2582 N N . ALA A 1 321 ? -4.407 12.171 17.823 1.00 94.62 321 ALA A N 1
ATOM 2583 C CA . ALA A 1 321 ? -3.131 12.259 17.110 1.00 94.62 321 ALA A CA 1
ATOM 2584 C C . ALA A 1 321 ? -2.253 13.424 17.618 1.00 94.62 321 ALA A C 1
ATOM 2586 O O . ALA A 1 321 ? -1.062 13.240 17.881 1.00 94.62 321 ALA A O 1
ATOM 2587 N N . GLU A 1 322 ? -2.860 14.600 17.828 1.00 94.94 322 GLU A N 1
ATOM 2588 C CA . GLU A 1 322 ? -2.213 15.787 18.407 1.00 94.94 322 GLU A CA 1
ATOM 2589 C C . GLU A 1 322 ? -1.646 15.500 19.803 1.00 94.94 322 GLU A C 1
ATOM 2591 O O . GLU A 1 322 ? -0.532 15.914 20.109 1.00 94.94 322 GLU A O 1
ATOM 2596 N N . LEU A 1 323 ? -2.389 14.764 20.632 1.00 94.62 323 LEU A N 1
ATOM 2597 C CA . LEU A 1 323 ? -1.992 14.401 21.991 1.00 94.62 323 LEU A CA 1
ATOM 2598 C C . LEU A 1 323 ? -0.801 13.429 22.012 1.00 94.62 323 LEU A C 1
ATOM 2600 O O . LEU A 1 323 ? 0.119 13.609 22.801 1.00 94.62 323 LEU A O 1
ATOM 2604 N N . VAL A 1 324 ? -0.797 12.423 21.133 1.00 92.31 324 VAL A N 1
ATOM 2605 C CA . VAL A 1 324 ? 0.256 11.392 21.071 1.00 92.31 324 VAL A CA 1
ATOM 2606 C C . VAL A 1 324 ? 1.554 11.921 20.444 1.00 92.31 324 VAL A C 1
ATOM 2608 O O . VAL A 1 324 ? 2.647 11.545 20.864 1.00 92.31 324 VAL A O 1
ATOM 2611 N N . THR A 1 325 ? 1.461 12.803 19.445 1.00 91.50 325 THR A N 1
ATOM 2612 C CA . THR A 1 325 ? 2.615 13.184 18.601 1.00 91.50 325 THR A CA 1
ATOM 2613 C C . THR A 1 325 ? 2.990 14.669 18.656 1.00 91.50 325 THR A C 1
ATOM 2615 O O . THR A 1 325 ? 4.119 15.032 18.328 1.00 91.50 325 THR A O 1
ATOM 2618 N N . GLY A 1 326 ? 2.060 15.545 19.048 1.00 90.12 326 GLY A N 1
ATOM 2619 C CA . GLY A 1 326 ? 2.130 16.998 18.851 1.00 90.12 326 GLY A CA 1
ATOM 2620 C C . GLY A 1 326 ? 1.620 17.489 17.485 1.00 90.12 326 GLY A C 1
ATOM 2621 O O . GLY A 1 326 ? 1.542 18.698 17.271 1.00 90.12 326 GLY A O 1
ATOM 2622 N N . GLY A 1 327 ? 1.265 16.591 16.558 1.00 89.81 327 GLY A N 1
ATOM 2623 C CA . GLY A 1 327 ? 0.791 16.911 15.209 1.00 89.81 327 GLY A CA 1
ATOM 2624 C C . GLY A 1 327 ? -0.569 16.286 14.891 1.00 89.81 327 GLY A C 1
ATOM 2625 O O . GLY A 1 327 ? -0.898 15.200 15.350 1.00 89.81 327 GLY A O 1
ATOM 2626 N N . ARG A 1 328 ? -1.383 16.964 14.072 1.00 89.31 328 ARG A N 1
ATOM 2627 C CA . ARG A 1 328 ? -2.730 16.485 13.691 1.00 89.31 328 ARG A CA 1
ATOM 2628 C C . ARG A 1 328 ? -2.781 15.634 12.412 1.00 89.31 328 ARG A C 1
ATOM 2630 O O . ARG A 1 328 ? -3.810 15.016 12.163 1.00 89.31 328 ARG A O 1
ATOM 2637 N N . LYS A 1 329 ? -1.719 15.653 11.592 1.00 81.38 329 LYS A N 1
ATOM 2638 C CA . LYS A 1 329 ? -1.607 14.943 10.293 1.00 81.38 329 LYS A CA 1
ATOM 2639 C C . LYS A 1 329 ? -0.164 14.673 9.857 1.00 81.38 329 LYS A C 1
ATOM 2641 O O . LYS A 1 329 ? 0.135 13.618 9.325 1.00 81.38 329 LYS A O 1
ATOM 2646 N N . THR A 1 330 ? 0.722 15.656 10.012 1.00 83.62 330 THR A N 1
ATOM 2647 C CA . THR A 1 330 ? 2.170 15.467 9.837 1.00 83.62 330 THR A CA 1
ATOM 2648 C C . THR A 1 330 ? 2.773 15.411 11.229 1.00 83.62 330 THR A C 1
ATOM 2650 O O . THR A 1 330 ? 2.575 16.343 12.012 1.00 83.62 330 THR A O 1
ATOM 2653 N N . TYR A 1 331 ? 3.439 14.310 11.547 1.00 88.50 331 TYR A N 1
ATOM 2654 C CA . TYR A 1 331 ? 3.775 13.923 12.918 1.00 88.50 331 TYR A CA 1
ATOM 2655 C C . TYR A 1 331 ? 5.281 14.035 13.156 1.00 88.50 331 TYR A C 1
ATOM 2657 O O . TYR A 1 331 ? 5.750 14.558 14.165 1.00 88.50 331 TYR A O 1
ATOM 2665 N N . GLY A 1 332 ? 6.052 13.570 12.181 1.00 87.50 332 GLY A N 1
ATOM 2666 C CA . GLY A 1 332 ? 7.494 13.481 12.183 1.00 87.50 332 GLY A CA 1
ATOM 2667 C C . GLY A 1 332 ? 8.066 12.653 13.328 1.00 87.50 332 GLY A C 1
ATOM 2668 O O . GLY A 1 332 ? 9.199 12.929 13.707 1.00 87.50 332 GLY A O 1
ATOM 2669 N N . SER A 1 333 ? 7.345 11.731 13.973 1.00 90.81 333 SER A N 1
ATOM 2670 C CA . SER A 1 333 ? 7.924 11.015 15.125 1.00 90.81 333 SER A CA 1
ATOM 2671 C C . SER A 1 333 ? 8.788 9.815 14.739 1.00 90.81 333 SER A C 1
ATOM 2673 O O . SER A 1 333 ? 9.660 9.470 15.533 1.00 90.81 333 SER A O 1
ATOM 2675 N N . VAL A 1 334 ? 8.613 9.227 13.547 1.00 94.31 334 VAL A N 1
ATOM 2676 C CA . VAL A 1 334 ? 9.410 8.077 13.071 1.00 94.31 334 VAL A CA 1
ATOM 2677 C C . VAL A 1 334 ? 10.803 8.511 12.610 1.00 94.31 334 VAL A C 1
ATOM 2679 O O . VAL A 1 334 ? 10.937 9.431 11.804 1.00 94.31 334 VAL A O 1
ATOM 2682 N N . VAL A 1 335 ? 11.831 7.828 13.115 1.00 93.75 335 VAL A N 1
ATOM 2683 C CA . VAL A 1 335 ? 13.250 7.970 12.740 1.00 93.75 335 VAL A CA 1
ATOM 2684 C C . VAL A 1 335 ? 13.920 6.601 12.726 1.00 93.75 335 VAL A C 1
ATOM 2686 O O . VAL A 1 335 ? 13.391 5.650 13.306 1.00 93.75 335 VAL A O 1
ATOM 2689 N N . MET A 1 336 ? 15.081 6.501 12.079 1.00 92.50 336 MET A N 1
ATOM 2690 C CA . MET A 1 336 ? 15.823 5.249 11.979 1.00 92.50 336 MET A CA 1
ATOM 2691 C C . MET A 1 336 ? 16.220 4.746 13.376 1.00 92.50 336 MET A C 1
ATOM 2693 O O . MET A 1 336 ? 16.922 5.436 14.113 1.00 92.50 336 MET A O 1
ATOM 2697 N N . GLY A 1 337 ? 15.776 3.542 13.738 1.00 92.75 337 GLY A N 1
ATOM 2698 C CA . GLY A 1 337 ? 16.031 2.930 15.042 1.00 92.75 337 GLY A CA 1
ATOM 2699 C C . GLY A 1 337 ? 14.954 3.189 16.103 1.00 92.75 337 GLY A C 1
ATOM 2700 O O . GLY A 1 337 ? 15.121 2.748 17.240 1.00 92.75 337 GLY A O 1
ATOM 2701 N N . GLY A 1 338 ? 13.848 3.875 15.780 1.00 94.81 338 GLY A N 1
ATOM 2702 C CA . GLY A 1 338 ? 12.718 4.023 16.704 1.00 94.81 338 GLY A CA 1
ATOM 2703 C C . GLY A 1 338 ? 11.880 5.286 16.504 1.00 94.81 338 GLY A C 1
ATOM 2704 O O . GLY A 1 338 ? 11.284 5.483 15.440 1.00 94.81 338 GLY A O 1
ATOM 2705 N N . LEU A 1 339 ? 11.771 6.100 17.564 1.00 94.81 339 LEU A N 1
ATOM 2706 C CA . LEU A 1 339 ? 10.944 7.312 17.632 1.00 94.81 339 LEU A CA 1
ATOM 2707 C C . LEU A 1 339 ? 11.664 8.501 18.292 1.00 94.81 339 LEU A C 1
ATOM 2709 O O . LEU A 1 339 ? 12.515 8.333 19.162 1.00 94.81 339 LEU A O 1
ATOM 2713 N N . ARG A 1 340 ? 11.258 9.727 17.928 1.00 92.06 340 ARG A N 1
ATOM 2714 C CA . ARG A 1 340 ? 11.771 10.986 18.514 1.00 92.06 340 ARG A CA 1
ATOM 2715 C C . ARG A 1 340 ? 11.078 11.442 19.801 1.00 92.06 340 ARG A C 1
ATOM 2717 O O . ARG A 1 340 ? 11.622 12.290 20.505 1.00 92.06 340 ARG A O 1
ATOM 2724 N N . ARG A 1 341 ? 9.860 10.965 20.067 1.00 91.50 341 ARG A N 1
ATOM 2725 C CA . ARG A 1 341 ? 9.005 11.390 21.187 1.00 91.50 341 ARG A CA 1
ATOM 2726 C C . ARG A 1 341 ? 8.402 10.164 21.863 1.00 91.50 341 ARG A C 1
ATOM 2728 O O . ARG A 1 341 ? 7.948 9.255 21.175 1.00 91.50 341 ARG A O 1
ATOM 2735 N N . ASP A 1 342 ? 8.386 10.187 23.192 1.00 94.19 342 ASP A N 1
ATOM 2736 C CA . ASP A 1 342 ? 7.654 9.236 24.031 1.00 94.19 342 ASP A CA 1
ATOM 2737 C C . ASP A 1 342 ? 6.299 9.827 24.469 1.00 94.19 342 ASP A C 1
ATOM 2739 O O . ASP A 1 342 ? 6.108 11.046 24.436 1.00 94.19 342 ASP A O 1
ATOM 2743 N N . ILE A 1 343 ? 5.386 8.967 24.913 1.00 93.56 343 ILE A N 1
ATOM 2744 C CA . ILE A 1 343 ? 4.097 9.320 25.513 1.00 93.56 343 ILE A CA 1
ATOM 2745 C C . ILE A 1 343 ? 4.111 9.149 27.036 1.00 93.56 343 ILE A C 1
ATOM 2747 O O . ILE A 1 343 ? 4.644 8.185 27.588 1.00 93.56 343 ILE A O 1
ATOM 2751 N N . THR A 1 344 ? 3.480 10.090 27.728 1.00 93.88 344 THR A N 1
ATOM 2752 C CA . THR A 1 344 ? 3.347 10.127 29.187 1.00 93.88 344 THR A CA 1
ATOM 2753 C C . THR A 1 344 ? 2.071 9.430 29.667 1.00 93.88 344 THR A C 1
ATOM 2755 O O . THR A 1 344 ? 1.074 9.335 28.951 1.00 93.88 344 THR A O 1
ATOM 2758 N N . GLY A 1 345 ? 2.045 9.005 30.935 1.00 93.88 345 GLY A N 1
ATOM 2759 C CA . GLY A 1 345 ? 0.844 8.414 31.544 1.00 93.88 345 GLY A CA 1
ATOM 2760 C C . GLY A 1 345 ? -0.378 9.349 31.578 1.00 93.88 345 GLY A C 1
ATOM 2761 O O . GLY A 1 345 ? -1.514 8.875 31.588 1.00 93.88 345 GLY A O 1
ATOM 2762 N N . VAL A 1 346 ? -0.168 10.671 31.547 1.00 95.75 346 VAL A N 1
ATOM 2763 C CA . VAL A 1 346 ? -1.255 11.662 31.452 1.00 95.75 346 VAL A CA 1
ATOM 2764 C C . VAL A 1 346 ? -1.872 11.644 30.052 1.00 95.75 346 VAL A C 1
ATOM 2766 O O . VAL A 1 346 ? -3.092 11.557 29.926 1.00 95.75 346 VAL A O 1
ATOM 2769 N N . GLU A 1 347 ? -1.043 11.645 29.005 1.00 96.00 347 GLU A N 1
ATOM 2770 C CA . GLU A 1 347 ? -1.498 11.549 27.611 1.00 96.00 347 GLU A CA 1
ATOM 2771 C C . GLU A 1 347 ? -2.231 10.226 27.352 1.00 96.00 347 GLU A C 1
ATOM 2773 O O . GLU A 1 347 ? -3.276 10.234 26.706 1.00 96.00 347 GLU A O 1
ATOM 2778 N N . ILE A 1 348 ? -1.768 9.106 27.921 1.00 96.31 348 ILE A N 1
ATOM 2779 C CA . ILE A 1 348 ? -2.467 7.808 27.848 1.00 96.31 348 ILE A CA 1
ATOM 2780 C C . ILE A 1 348 ? -3.863 7.896 28.490 1.00 96.31 348 ILE A C 1
ATOM 2782 O O . ILE A 1 348 ? -4.856 7.483 27.887 1.00 96.31 348 ILE A O 1
ATOM 2786 N N . LYS A 1 349 ? -3.978 8.482 29.690 1.00 96.94 349 LYS A N 1
ATOM 2787 C CA . LYS A 1 349 ? -5.264 8.601 30.398 1.00 96.94 349 LYS A CA 1
ATOM 2788 C C . LYS A 1 349 ? -6.279 9.461 29.643 1.00 96.94 349 LYS A C 1
ATOM 2790 O O . LYS A 1 349 ? -7.456 9.104 29.594 1.00 96.94 349 LYS A O 1
ATOM 2795 N N . GLU A 1 350 ? -5.852 10.576 29.055 1.00 97.38 350 GLU A N 1
ATOM 2796 C CA . GLU A 1 350 ? -6.738 11.408 28.231 1.00 97.38 350 GLU A CA 1
ATOM 2797 C C . GLU A 1 350 ? -7.059 10.736 26.884 1.00 97.38 350 GLU A C 1
ATOM 2799 O O . GLU A 1 350 ? -8.205 10.792 26.437 1.00 97.38 350 GLU A O 1
ATOM 2804 N N . SER A 1 351 ? -6.109 10.003 26.291 1.00 97.50 351 SER A N 1
ATOM 2805 C CA . SER A 1 351 ? -6.329 9.210 25.071 1.00 97.50 351 SER A CA 1
ATOM 2806 C C . SER A 1 351 ? -7.464 8.198 25.235 1.00 97.50 351 SER A C 1
ATOM 2808 O O . SER A 1 351 ? -8.345 8.118 24.382 1.00 97.50 351 SER A O 1
ATOM 2810 N N . LEU A 1 352 ? -7.501 7.474 26.360 1.00 97.62 352 LEU A N 1
ATOM 2811 C CA . LEU A 1 352 ? -8.553 6.494 26.664 1.00 97.62 352 LEU A CA 1
ATOM 2812 C C . LEU A 1 352 ? -9.955 7.123 26.765 1.00 97.62 352 LEU A C 1
ATOM 2814 O O . LEU A 1 352 ? -10.931 6.503 26.342 1.00 97.62 352 LEU A O 1
ATOM 2818 N N . LYS A 1 353 ? -10.072 8.364 27.261 1.00 97.81 353 LYS A N 1
ATOM 2819 C CA . LYS A 1 353 ? -11.352 9.100 27.265 1.00 97.81 353 LYS A CA 1
ATOM 2820 C C . LYS A 1 353 ? -11.784 9.490 25.855 1.00 97.81 353 LYS A C 1
ATOM 2822 O O . LYS A 1 353 ? -12.953 9.351 25.516 1.00 97.81 353 LYS A O 1
ATOM 2827 N N . ILE A 1 354 ? -10.848 9.976 25.035 1.00 97.69 354 ILE A N 1
ATOM 2828 C CA . ILE A 1 354 ? -11.126 10.362 23.645 1.00 97.69 354 ILE A CA 1
ATOM 2829 C C . ILE A 1 354 ? -11.573 9.137 22.838 1.00 97.69 354 ILE A C 1
ATOM 2831 O O . ILE A 1 354 ? -12.559 9.218 22.110 1.00 97.69 354 ILE A O 1
ATOM 2835 N N . LEU A 1 355 ? -10.909 7.992 23.025 1.00 97.69 355 LEU A N 1
ATOM 2836 C CA . LEU A 1 355 ? -11.306 6.720 22.420 1.00 97.69 355 LEU A CA 1
ATOM 2837 C C . LEU A 1 355 ? -12.725 6.315 22.817 1.00 97.69 355 LEU A C 1
ATOM 2839 O O . LEU A 1 355 ? -13.483 5.933 21.938 1.00 97.69 355 LEU A O 1
ATOM 2843 N N . GLN A 1 356 ? -13.116 6.454 24.089 1.00 97.62 356 GLN A N 1
ATOM 2844 C CA . GLN A 1 356 ? -14.493 6.172 24.513 1.00 97.62 356 GLN A CA 1
ATOM 2845 C C . GLN A 1 356 ? -15.520 7.081 23.821 1.00 97.62 356 GLN A C 1
ATOM 2847 O O . GLN A 1 356 ? -16.578 6.614 23.411 1.00 97.62 356 GLN A O 1
ATOM 2852 N N . THR A 1 357 ? -15.203 8.369 23.664 1.00 97.19 357 THR A N 1
ATOM 2853 C CA . THR A 1 357 ? -16.071 9.337 22.975 1.00 97.19 357 THR A CA 1
ATOM 2854 C C . THR A 1 357 ? -16.250 9.001 21.494 1.00 97.19 357 THR A C 1
ATOM 2856 O O . THR A 1 357 ? -17.359 9.115 20.979 1.00 97.19 357 THR A O 1
ATOM 2859 N N . ILE A 1 358 ? -15.176 8.582 20.812 1.00 97.12 358 ILE A N 1
ATOM 2860 C CA . ILE A 1 358 ? -15.237 8.106 19.421 1.00 97.12 358 ILE A CA 1
ATOM 2861 C C . ILE A 1 358 ? -16.086 6.835 19.357 1.00 97.12 358 ILE A C 1
ATOM 2863 O O . ILE A 1 358 ? -17.043 6.783 18.598 1.00 97.12 358 ILE A O 1
ATOM 2867 N N . ASP A 1 359 ? -15.759 5.844 20.184 1.00 96.62 359 ASP A N 1
ATOM 2868 C CA . ASP A 1 359 ? -16.369 4.514 20.188 1.00 96.62 359 ASP A CA 1
ATOM 2869 C C . ASP A 1 359 ? -17.898 4.552 20.325 1.00 96.62 359 ASP A C 1
ATOM 2871 O O . ASP A 1 359 ? -18.591 3.871 19.578 1.00 96.62 359 ASP A O 1
ATOM 2875 N N . THR A 1 360 ? -18.424 5.397 21.218 1.00 97.00 360 THR A N 1
ATOM 2876 C CA . THR A 1 360 ? -19.873 5.566 21.411 1.00 97.00 360 THR A CA 1
ATOM 2877 C C . THR A 1 360 ? -20.534 6.374 20.289 1.00 97.00 360 THR A C 1
ATOM 2879 O O . THR A 1 360 ? -21.563 5.960 19.768 1.00 97.00 360 THR A O 1
ATOM 2882 N N . GLN A 1 361 ? -19.957 7.510 19.876 1.00 96.81 361 GLN A N 1
ATOM 2883 C CA . GLN A 1 361 ? -20.606 8.379 18.878 1.00 96.81 361 GLN A CA 1
ATOM 2884 C C . GLN A 1 361 ? -20.534 7.829 17.447 1.00 96.81 361 GLN A C 1
ATOM 2886 O O . GLN A 1 361 ? -21.337 8.223 16.603 1.00 96.81 361 GLN A O 1
ATOM 2891 N N . VAL A 1 362 ? -19.568 6.955 17.147 1.00 95.56 362 VAL A N 1
ATOM 2892 C CA . VAL A 1 362 ? -19.506 6.261 15.853 1.00 95.56 362 VAL A CA 1
ATOM 2893 C C . VAL A 1 362 ? -20.692 5.316 15.691 1.00 95.56 362 VAL A C 1
ATOM 2895 O O . VAL A 1 362 ? -21.301 5.332 14.626 1.00 95.56 362 VAL A O 1
ATOM 2898 N N . ASP A 1 363 ? -21.058 4.570 16.736 1.00 96.25 363 ASP A N 1
ATOM 2899 C CA . ASP A 1 363 ? -22.184 3.629 16.699 1.00 96.25 363 ASP A CA 1
ATOM 2900 C C . ASP A 1 363 ? -23.511 4.383 16.514 1.00 96.25 363 ASP A C 1
ATOM 2902 O O . ASP A 1 363 ? -24.251 4.094 15.579 1.00 96.25 363 ASP A O 1
ATOM 2906 N N . GLU A 1 364 ? -23.748 5.442 17.303 1.00 95.75 364 GLU A N 1
ATOM 2907 C CA . GLU A 1 364 ? -24.946 6.300 17.204 1.00 95.75 364 GLU A CA 1
ATOM 2908 C C . GLU A 1 364 ? -25.213 6.817 15.777 1.00 95.75 364 GLU A C 1
ATOM 2910 O O . GLU A 1 364 ? -26.360 6.883 15.332 1.00 95.75 364 GLU A O 1
ATOM 2915 N N . ILE A 1 365 ? -24.157 7.216 15.057 1.00 95.31 365 ILE A N 1
ATOM 2916 C CA . ILE A 1 365 ? -24.279 7.748 13.694 1.00 95.31 365 ILE A CA 1
ATOM 2917 C C . ILE A 1 365 ? -24.298 6.632 12.647 1.00 95.31 365 ILE A C 1
ATOM 2919 O O . ILE A 1 365 ? -24.999 6.768 11.644 1.00 95.31 365 ILE A O 1
ATOM 2923 N N . TRP A 1 366 ? -23.565 5.538 12.859 1.00 96.56 366 TRP A N 1
ATOM 2924 C CA . TRP A 1 366 ? -23.588 4.390 11.958 1.00 96.56 366 TRP A CA 1
ATOM 2925 C C . TRP A 1 366 ? -24.964 3.721 11.942 1.00 96.56 366 TRP A C 1
ATOM 2927 O O . TRP A 1 366 ? -25.506 3.501 10.862 1.00 96.56 366 TRP A O 1
ATOM 2937 N N . ASP A 1 367 ? -25.576 3.493 13.103 1.00 96.56 367 ASP A N 1
ATOM 2938 C CA . ASP A 1 367 ? -26.915 2.907 13.204 1.00 96.56 367 ASP A CA 1
ATOM 2939 C C . ASP A 1 367 ? -27.960 3.791 12.498 1.00 96.56 367 ASP A C 1
ATOM 2941 O O . ASP A 1 367 ? -28.724 3.308 11.662 1.00 96.56 367 ASP A O 1
ATOM 2945 N N . ALA A 1 368 ? -27.916 5.112 12.715 1.00 95.62 368 ALA A N 1
ATOM 2946 C CA . ALA A 1 368 ? -28.796 6.067 12.032 1.00 95.62 368 ALA A CA 1
ATOM 2947 C C . ALA A 1 368 ? -28.607 6.100 10.499 1.00 95.62 368 ALA A C 1
ATOM 2949 O O . ALA A 1 368 ? -29.561 6.334 9.755 1.00 95.62 368 ALA A O 1
ATOM 2950 N N . VAL A 1 369 ? -27.383 5.867 10.015 1.00 95.88 369 VAL A N 1
ATOM 2951 C CA . VAL A 1 369 ? -27.055 5.735 8.585 1.00 95.88 369 VAL A CA 1
ATOM 2952 C C . VAL A 1 369 ? -27.555 4.403 8.016 1.00 95.88 369 VAL A C 1
ATOM 2954 O O . VAL A 1 369 ? -28.050 4.369 6.889 1.00 95.88 369 VAL A O 1
ATOM 2957 N N . MET A 1 370 ? -27.458 3.318 8.788 1.00 96.44 370 MET A N 1
ATOM 2958 C CA . MET A 1 370 ? -27.888 1.978 8.383 1.00 96.44 370 MET A CA 1
ATOM 2959 C C . MET A 1 370 ? -29.415 1.816 8.358 1.00 96.44 370 MET A C 1
ATOM 2961 O O . MET A 1 370 ? -29.934 1.078 7.517 1.00 96.44 370 MET A O 1
ATOM 2965 N N . ASP A 1 371 ? -30.138 2.543 9.214 1.00 96.38 371 ASP A N 1
ATOM 2966 C CA . ASP A 1 371 ? -31.605 2.593 9.217 1.00 96.38 371 ASP A CA 1
ATOM 2967 C C . ASP A 1 371 ? -32.193 3.352 8.006 1.00 96.38 371 ASP A C 1
ATOM 2969 O O . ASP A 1 371 ? -33.333 3.086 7.594 1.00 96.38 371 ASP A O 1
ATOM 2973 N N . ASP A 1 372 ? -31.439 4.267 7.374 1.00 95.62 372 ASP A N 1
ATOM 2974 C CA . ASP A 1 372 ? -31.909 4.965 6.173 1.00 95.62 372 ASP A CA 1
ATOM 2975 C C . ASP A 1 372 ? -31.857 4.066 4.926 1.00 95.62 372 ASP A C 1
ATOM 2977 O O . ASP A 1 372 ? -30.875 3.963 4.187 1.00 95.62 372 ASP A O 1
ATOM 2981 N N . LYS A 1 373 ? -33.009 3.476 4.607 1.00 94.44 373 LYS A N 1
ATOM 2982 C CA . LYS A 1 373 ? -33.222 2.667 3.397 1.00 94.44 373 LYS A CA 1
ATOM 2983 C C . LYS A 1 373 ? -32.882 3.396 2.088 1.00 94.44 373 LYS A C 1
ATOM 2985 O O . LYS A 1 373 ? -32.608 2.724 1.094 1.00 94.44 373 LYS A O 1
ATOM 2990 N N . ARG A 1 374 ? -32.912 4.735 2.042 1.00 93.75 374 ARG A N 1
ATOM 2991 C CA . ARG A 1 374 ? -32.506 5.521 0.859 1.00 93.75 374 ARG A CA 1
ATOM 2992 C C . ARG A 1 374 ? -30.989 5.512 0.708 1.00 93.75 374 ARG A C 1
ATOM 2994 O O . ARG A 1 374 ? -30.502 5.277 -0.396 1.00 93.75 374 ARG A O 1
ATOM 3001 N N . GLN A 1 375 ? -30.277 5.691 1.819 1.00 94.38 375 GLN A N 1
ATOM 3002 C CA . GLN A 1 375 ? -28.822 5.611 1.906 1.00 94.38 375 GLN A CA 1
ATOM 3003 C C . GLN A 1 375 ? -28.325 4.221 1.492 1.00 94.38 375 GLN A C 1
ATOM 3005 O O . GLN A 1 375 ? -27.533 4.091 0.558 1.00 94.38 375 GLN A O 1
ATOM 3010 N N . ILE A 1 376 ? -28.881 3.167 2.096 1.00 96.19 376 ILE A N 1
ATOM 3011 C CA . ILE A 1 376 ? -28.511 1.777 1.792 1.00 96.19 376 ILE A CA 1
ATOM 3012 C C . ILE A 1 376 ? -28.801 1.403 0.334 1.00 96.19 376 ILE A C 1
ATOM 3014 O O . ILE A 1 376 ? -28.000 0.700 -0.282 1.00 96.19 376 ILE A O 1
ATOM 3018 N N . LYS A 1 377 ? -29.883 1.919 -0.268 1.00 95.06 377 LYS A N 1
ATOM 3019 C CA . LYS A 1 377 ? -30.175 1.702 -1.696 1.00 95.06 377 LYS A CA 1
ATOM 3020 C C . LYS A 1 377 ? -29.114 2.306 -2.632 1.00 95.06 377 LYS A C 1
ATOM 3022 O O . LYS A 1 377 ? -28.969 1.809 -3.742 1.00 95.06 377 LYS A O 1
ATOM 3027 N N . ARG A 1 378 ? -28.376 3.345 -2.218 1.00 95.50 378 ARG A N 1
ATOM 3028 C CA . ARG A 1 378 ? -27.262 3.911 -3.007 1.00 95.50 378 ARG A CA 1
ATOM 3029 C C . ARG A 1 378 ? -25.939 3.167 -2.828 1.00 95.50 378 ARG A C 1
ATOM 3031 O O . ARG A 1 378 ? -25.042 3.378 -3.629 1.00 95.50 378 ARG A O 1
ATOM 3038 N N . TRP A 1 379 ? -25.791 2.338 -1.796 1.00 97.06 379 TRP A N 1
ATOM 3039 C CA . TRP A 1 379 ? -24.538 1.625 -1.507 1.00 97.06 379 TRP A CA 1
ATOM 3040 C C . TRP A 1 379 ? -24.592 0.133 -1.854 1.00 97.06 379 TRP A C 1
ATOM 3042 O O . TRP A 1 379 ? -23.574 -0.452 -2.224 1.00 97.06 379 TRP A O 1
ATOM 3052 N N . LYS A 1 380 ? -25.761 -0.499 -1.713 1.00 97.50 380 LYS A N 1
ATOM 3053 C CA . LYS A 1 380 ? -25.926 -1.937 -1.929 1.00 97.50 380 LYS A CA 1
ATOM 3054 C C . LYS A 1 380 ? -26.012 -2.277 -3.418 1.00 97.50 380 LYS A C 1
ATOM 3056 O O . LYS A 1 380 ? -26.842 -1.719 -4.128 1.00 97.50 380 LYS A O 1
ATOM 3061 N N . GLY A 1 381 ? -25.205 -3.236 -3.862 1.00 96.75 381 GLY A N 1
ATOM 3062 C CA . GLY A 1 381 ? -25.106 -3.677 -5.257 1.00 96.75 381 GLY A CA 1
ATOM 3063 C C . GLY A 1 381 ? -24.397 -2.690 -6.190 1.00 96.75 381 GLY A C 1
ATOM 3064 O O . GLY A 1 381 ? -24.355 -2.934 -7.390 1.00 96.75 381 GLY A O 1
ATOM 3065 N N . VAL A 1 382 ? -23.844 -1.595 -5.659 1.00 97.56 382 VAL A N 1
ATOM 3066 C CA . VAL A 1 382 ? -23.115 -0.579 -6.428 1.00 97.56 382 VAL A CA 1
ATOM 3067 C C . VAL A 1 382 ? -21.617 -0.858 -6.366 1.00 97.56 382 VAL A C 1
ATOM 3069 O O . VAL A 1 382 ? -21.083 -1.161 -5.298 1.00 97.56 382 VAL A O 1
ATOM 3072 N N . GLY A 1 383 ? -20.922 -0.722 -7.494 1.00 96.81 383 GLY A N 1
ATOM 3073 C CA . GLY A 1 383 ? -19.467 -0.840 -7.565 1.00 96.81 383 GLY A CA 1
ATOM 3074 C C . GLY A 1 383 ? -18.943 -2.226 -7.205 1.00 96.81 383 GLY A C 1
ATOM 3075 O O . GLY A 1 383 ? -17.989 -2.310 -6.430 1.00 96.81 383 GLY A O 1
ATOM 3076 N N . ILE A 1 384 ? -19.593 -3.294 -7.672 1.00 98.00 384 ILE A N 1
ATOM 3077 C CA . ILE A 1 384 ? -19.225 -4.668 -7.311 1.00 98.00 384 ILE A CA 1
ATOM 3078 C C . ILE A 1 384 ? -17.828 -4.994 -7.853 1.00 98.00 384 ILE A C 1
ATOM 3080 O O . ILE A 1 384 ? -17.590 -4.944 -9.057 1.00 98.00 384 ILE A O 1
ATOM 3084 N N . LEU A 1 385 ? -16.911 -5.356 -6.957 1.00 97.62 385 LEU A N 1
ATOM 3085 C CA . LEU A 1 385 ? -15.655 -6.007 -7.301 1.00 97.62 385 LEU A CA 1
ATOM 3086 C C . LEU A 1 385 ? -15.843 -7.518 -7.144 1.00 97.62 385 LEU A C 1
ATOM 3088 O O . LEU A 1 385 ? -16.074 -8.012 -6.041 1.00 97.62 385 LEU A O 1
ATOM 3092 N N . ASP A 1 386 ? -15.761 -8.249 -8.253 1.00 97.12 386 ASP A N 1
ATOM 3093 C CA . ASP A 1 386 ? -15.812 -9.708 -8.225 1.00 97.12 386 ASP A CA 1
ATOM 3094 C C . ASP A 1 386 ? -14.584 -10.307 -7.509 1.00 97.12 386 ASP A C 1
ATOM 3096 O O . ASP A 1 386 ? -13.472 -9.773 -7.581 1.00 97.12 386 ASP A O 1
ATOM 3100 N N . LYS A 1 387 ? -14.784 -11.444 -6.828 1.00 96.38 387 LYS A N 1
ATOM 3101 C CA . LYS A 1 387 ? -13.752 -12.098 -6.013 1.00 96.38 387 LYS A CA 1
ATOM 3102 C C . LYS A 1 387 ? -12.558 -12.577 -6.851 1.00 96.38 387 LYS A C 1
ATOM 3104 O O . LYS A 1 387 ? -11.418 -12.424 -6.414 1.00 96.38 387 LYS A O 1
ATOM 3109 N N . GLN A 1 388 ? -12.793 -13.106 -8.052 1.00 96.69 388 GLN A N 1
ATOM 3110 C CA . GLN A 1 388 ? -11.729 -13.542 -8.960 1.00 96.69 388 GLN A CA 1
ATOM 3111 C C . GLN A 1 388 ? -10.956 -12.333 -9.508 1.00 96.69 388 GLN A C 1
ATOM 3113 O O . GLN A 1 388 ? -9.728 -12.322 -9.480 1.00 96.69 388 GLN A O 1
ATOM 3118 N N . ILE A 1 389 ? -11.650 -11.253 -9.875 1.00 96.81 389 ILE A N 1
ATOM 3119 C CA . ILE A 1 389 ? -11.004 -10.002 -10.316 1.00 96.81 389 ILE A CA 1
ATOM 3120 C C . ILE A 1 389 ? -10.144 -9.395 -9.191 1.00 96.81 389 ILE A C 1
ATOM 3122 O O . ILE A 1 389 ? -9.011 -8.971 -9.433 1.00 96.81 389 ILE A O 1
ATOM 3126 N N . ALA A 1 390 ? -10.628 -9.393 -7.944 1.00 96.69 390 ALA A N 1
ATOM 3127 C CA . ALA A 1 390 ? -9.844 -8.955 -6.786 1.00 96.69 390 ALA A CA 1
ATOM 3128 C C . ALA A 1 390 ? -8.561 -9.788 -6.601 1.00 96.69 390 ALA A C 1
ATOM 3130 O O . ALA A 1 390 ? -7.506 -9.231 -6.270 1.00 96.69 390 ALA A O 1
ATOM 3131 N N . ARG A 1 391 ? -8.650 -11.104 -6.846 1.00 96.19 391 ARG A N 1
ATOM 3132 C CA . ARG A 1 391 ? -7.532 -12.050 -6.780 1.00 96.19 391 ARG A CA 1
ATOM 3133 C C . ARG A 1 391 ? -6.497 -11.824 -7.881 1.00 96.19 391 ARG A C 1
ATOM 3135 O O . ARG A 1 391 ? -5.315 -11.806 -7.549 1.00 96.19 391 ARG A O 1
ATOM 3142 N N . ASP A 1 392 ? -6.924 -11.625 -9.130 1.00 96.75 392 ASP A N 1
ATOM 3143 C CA . ASP A 1 392 ? -6.057 -11.495 -10.318 1.00 96.75 392 ASP A CA 1
ATOM 3144 C C . ASP A 1 392 ? -5.331 -10.143 -10.417 1.00 96.75 392 ASP A C 1
ATOM 3146 O O . ASP A 1 392 ? -4.220 -10.050 -10.952 1.00 96.75 392 ASP A O 1
ATOM 3150 N N . PHE A 1 393 ? -5.921 -9.084 -9.854 1.00 96.56 393 PHE A N 1
ATOM 3151 C CA . PHE A 1 393 ? -5.302 -7.756 -9.785 1.00 96.56 393 PHE A CA 1
ATOM 3152 C C . PHE A 1 393 ? -4.575 -7.473 -8.459 1.00 96.56 393 PHE A C 1
ATOM 3154 O O . PHE A 1 393 ? -3.960 -6.418 -8.325 1.00 96.56 393 PHE A O 1
ATOM 3161 N N . SER A 1 394 ? -4.580 -8.407 -7.496 1.00 96.19 394 SER A N 1
ATOM 3162 C CA . SER A 1 394 ? -3.949 -8.243 -6.171 1.00 96.19 394 SER A CA 1
ATOM 3163 C C . SER A 1 394 ? -4.344 -6.938 -5.456 1.00 96.19 394 SER A C 1
ATOM 3165 O O . SER A 1 394 ? -3.495 -6.216 -4.914 1.00 96.19 394 SER A O 1
ATOM 3167 N N . ALA A 1 395 ? -5.649 -6.650 -5.435 1.00 96.06 395 ALA A N 1
ATOM 3168 C CA . ALA A 1 395 ? -6.215 -5.538 -4.674 1.00 96.06 395 ALA A CA 1
ATOM 3169 C C . ALA A 1 395 ? -5.899 -5.660 -3.164 1.00 96.06 395 ALA A C 1
ATOM 3171 O O . ALA A 1 395 ? -5.525 -6.723 -2.659 1.00 96.06 395 ALA A O 1
ATOM 3172 N N . VAL A 1 396 ? -6.025 -4.556 -2.423 1.00 97.25 396 VAL A N 1
ATOM 3173 C CA . VAL A 1 396 ? -5.599 -4.451 -1.015 1.00 97.25 396 VAL A CA 1
ATOM 3174 C C . VAL A 1 396 ? -6.649 -3.770 -0.135 1.00 97.25 396 VAL A C 1
ATOM 3176 O O . VAL A 1 396 ? -7.488 -2.997 -0.604 1.00 97.25 396 VAL A O 1
ATOM 3179 N N . GLY A 1 397 ? -6.582 -4.029 1.172 1.00 96.94 397 GLY A N 1
ATOM 3180 C CA . GLY A 1 397 ? -7.373 -3.303 2.162 1.00 96.94 397 GLY A CA 1
ATOM 3181 C C . GLY A 1 397 ? -8.870 -3.620 2.152 1.00 96.94 397 GLY A C 1
ATOM 3182 O O . GLY A 1 397 ? -9.281 -4.709 1.743 1.00 96.94 397 GLY A O 1
ATOM 3183 N N . PRO A 1 398 ? -9.715 -2.649 2.545 1.00 97.31 398 PRO A N 1
ATOM 3184 C CA . PRO A 1 398 ? -11.167 -2.799 2.512 1.00 97.31 398 PRO A CA 1
ATOM 3185 C C . PRO A 1 398 ? -11.736 -3.155 1.130 1.00 97.31 398 PRO A C 1
ATOM 3187 O O . PRO A 1 398 ? -12.832 -3.699 1.061 1.00 97.31 398 PRO A O 1
ATOM 3190 N N . ASN A 1 399 ? -11.009 -2.885 0.037 1.00 95.56 399 ASN A N 1
ATOM 3191 C CA . ASN A 1 399 ? -11.431 -3.228 -1.324 1.00 95.56 399 ASN A CA 1
ATOM 3192 C C . ASN A 1 399 ? -11.475 -4.754 -1.543 1.00 95.56 399 ASN A C 1
ATOM 3194 O O . ASN A 1 399 ? -12.501 -5.302 -1.945 1.00 95.56 399 ASN A O 1
ATOM 3198 N N . ILE A 1 400 ? -10.392 -5.458 -1.191 1.00 96.44 400 ILE A N 1
ATOM 3199 C CA . ILE A 1 400 ? -10.323 -6.924 -1.292 1.00 96.44 400 ILE A CA 1
ATOM 3200 C C . ILE A 1 400 ? -11.112 -7.615 -0.163 1.00 96.44 400 ILE A C 1
ATOM 3202 O O . ILE A 1 400 ? -11.825 -8.587 -0.414 1.00 96.44 400 ILE A O 1
ATOM 3206 N N . ARG A 1 401 ? -11.097 -7.050 1.055 1.00 98.06 401 ARG A N 1
ATOM 3207 C CA . ARG A 1 401 ? -11.868 -7.564 2.205 1.00 98.06 401 ARG A CA 1
ATOM 3208 C C . ARG A 1 401 ? -13.383 -7.402 2.067 1.00 98.06 401 ARG A C 1
ATOM 3210 O O . ARG A 1 401 ? -14.118 -8.216 2.612 1.00 98.06 401 ARG A O 1
ATOM 3217 N N . GLY A 1 402 ? -13.856 -6.399 1.323 1.00 97.44 402 GLY A N 1
ATOM 3218 C CA . GLY A 1 402 ? -15.272 -6.253 0.962 1.00 97.44 402 GLY A CA 1
ATOM 3219 C C . GLY A 1 402 ? -15.756 -7.265 -0.087 1.00 97.44 402 GLY A C 1
ATOM 3220 O O . GLY A 1 402 ? -16.961 -7.399 -0.286 1.00 97.44 402 GLY A O 1
ATOM 3221 N N . SER A 1 403 ? -14.821 -7.972 -0.733 1.00 97.44 403 SER A N 1
ATOM 3222 C CA . SER A 1 403 ? -15.050 -8.942 -1.815 1.00 97.44 403 SER A CA 1
ATOM 3223 C C . SER A 1 403 ? -14.844 -10.397 -1.350 1.00 97.44 403 SER A C 1
ATOM 3225 O O . SER A 1 403 ? -14.642 -11.301 -2.156 1.00 97.44 403 SER A O 1
ATOM 3227 N N . GLY A 1 404 ? -14.868 -10.646 -0.037 1.00 96.31 404 GLY A N 1
ATOM 3228 C CA . GLY A 1 404 ? -14.814 -11.986 0.550 1.00 96.31 404 GLY A CA 1
ATOM 3229 C C . GLY A 1 404 ? -13.425 -12.628 0.634 1.00 96.31 404 GLY A C 1
ATOM 3230 O O . GLY A 1 404 ? -13.354 -13.849 0.782 1.00 96.31 404 GLY A O 1
ATOM 3231 N N . ILE A 1 405 ? -12.336 -11.858 0.518 1.00 96.81 405 ILE A N 1
ATOM 3232 C CA . ILE A 1 405 ? -10.949 -12.341 0.659 1.00 96.81 405 ILE A CA 1
ATOM 3233 C C . ILE A 1 405 ? -10.343 -11.801 1.964 1.00 96.81 405 ILE A C 1
ATOM 3235 O O . ILE A 1 405 ? -10.190 -10.591 2.147 1.00 96.81 405 ILE A O 1
ATOM 3239 N N . LYS A 1 406 ? -9.945 -12.702 2.869 1.00 96.06 406 LYS A N 1
ATOM 3240 C CA . LYS A 1 406 ? -9.381 -12.379 4.192 1.00 96.06 406 LYS A CA 1
ATOM 3241 C C . LYS A 1 406 ? -7.881 -12.036 4.118 1.00 96.06 406 LYS A C 1
ATOM 3243 O O . LYS A 1 406 ? -7.039 -12.755 4.651 1.00 96.06 406 LYS A O 1
ATOM 3248 N N . ARG A 1 407 ? -7.545 -10.943 3.432 1.00 95.62 407 ARG A N 1
ATOM 3249 C CA . ARG A 1 407 ? -6.170 -10.435 3.269 1.00 95.62 407 ARG A CA 1
ATOM 3250 C C . ARG A 1 407 ? -5.969 -9.167 4.104 1.00 95.62 407 ARG A C 1
ATOM 3252 O O . ARG A 1 407 ? -6.685 -8.189 3.886 1.00 95.62 407 ARG A O 1
ATOM 3259 N N . ASP A 1 408 ? -5.037 -9.169 5.054 1.00 97.50 408 ASP A N 1
ATOM 3260 C CA . ASP A 1 408 ? -4.673 -8.005 5.883 1.00 97.50 408 ASP A CA 1
ATOM 3261 C C . ASP A 1 408 ? -3.239 -8.145 6.403 1.00 97.50 408 ASP A C 1
ATOM 3263 O O . ASP A 1 408 ? -2.926 -9.074 7.148 1.00 97.50 408 ASP A O 1
ATOM 3267 N N . THR A 1 409 ? -2.375 -7.183 6.081 1.00 96.56 409 THR A N 1
ATOM 3268 C CA . THR A 1 409 ? -0.940 -7.246 6.401 1.00 96.56 409 THR A CA 1
ATOM 3269 C C . THR A 1 409 ? -0.666 -7.404 7.903 1.00 96.56 409 THR A C 1
ATOM 3271 O O . THR A 1 409 ? 0.308 -8.045 8.284 1.00 96.56 409 THR A O 1
ATOM 3274 N N . ARG A 1 410 ? -1.518 -6.861 8.785 1.00 97.31 410 ARG A N 1
ATOM 3275 C CA . ARG A 1 410 ? -1.347 -6.953 10.253 1.00 97.31 410 ARG A CA 1
ATOM 3276 C C . ARG A 1 410 ? -1.573 -8.366 10.784 1.00 97.31 410 ARG A C 1
ATOM 3278 O O . ARG A 1 410 ? -1.074 -8.692 11.857 1.00 97.31 410 ARG A O 1
ATOM 3285 N N . TYR A 1 411 ? -2.358 -9.158 10.056 1.00 96.06 411 TYR A N 1
ATOM 3286 C CA . TYR A 1 411 ? -2.661 -10.555 10.346 1.00 96.06 411 TYR A CA 1
ATOM 3287 C C . TYR A 1 411 ? -1.699 -11.482 9.600 1.00 96.06 411 TYR A C 1
ATOM 3289 O O . TYR A 1 411 ? -1.090 -12.355 10.210 1.00 96.06 411 TYR A O 1
ATOM 3297 N N . ASP A 1 412 ? -1.524 -11.256 8.298 1.00 96.12 412 ASP A N 1
ATOM 3298 C CA . ASP A 1 412 ? -0.735 -12.113 7.419 1.00 96.12 412 ASP A CA 1
ATOM 3299 C C . ASP A 1 412 ? 0.770 -11.993 7.686 1.00 96.12 412 ASP A C 1
ATOM 3301 O O . ASP A 1 412 ? 1.443 -13.017 7.808 1.00 96.12 412 ASP A O 1
ATOM 3305 N N . HIS A 1 413 ? 1.283 -10.777 7.910 1.00 95.75 413 HIS A N 1
ATOM 3306 C CA . HIS A 1 413 ? 2.698 -10.519 8.210 1.00 95.75 413 HIS A CA 1
ATOM 3307 C C . HIS A 1 413 ? 2.857 -9.543 9.390 1.00 95.75 413 HIS A C 1
ATOM 3309 O O . HIS A 1 413 ? 3.222 -8.382 9.189 1.00 95.75 413 HIS A O 1
ATOM 3315 N N . PRO A 1 414 ? 2.600 -9.978 10.642 1.00 95.56 414 PRO A N 1
ATOM 3316 C CA . PRO A 1 414 ? 2.569 -9.084 11.800 1.00 95.56 414 PRO A CA 1
ATOM 3317 C C . PRO A 1 414 ? 3.900 -8.342 12.030 1.00 95.56 414 PRO A C 1
ATOM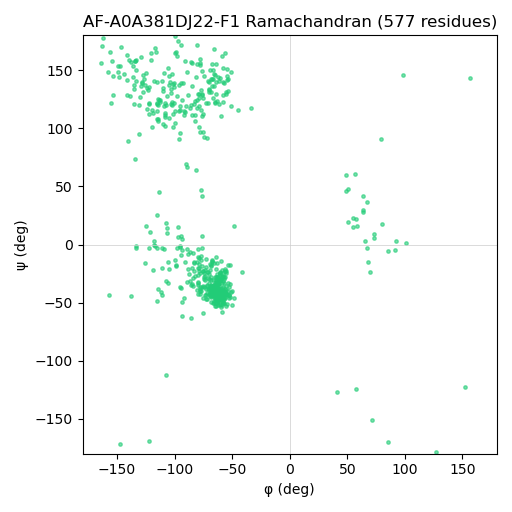 3319 O O . PRO A 1 414 ? 4.909 -8.926 12.438 1.00 95.56 414 PRO A O 1
ATOM 3322 N N . TYR A 1 415 ? 3.883 -7.029 11.798 1.00 94.69 415 TYR A N 1
ATOM 3323 C CA . TYR A 1 415 ? 4.999 -6.095 11.987 1.00 94.69 415 TYR A CA 1
ATOM 3324 C C . TYR A 1 415 ? 4.870 -5.321 13.309 1.00 94.69 415 TYR A C 1
ATOM 3326 O O . TYR A 1 415 ? 3.808 -5.319 13.939 1.00 94.69 415 TYR A O 1
ATOM 3334 N N . ASP A 1 416 ? 5.960 -4.677 13.745 1.00 94.56 416 ASP A N 1
ATOM 3335 C CA . ASP A 1 416 ? 6.047 -3.959 15.027 1.00 94.56 416 ASP A CA 1
ATOM 3336 C C . ASP A 1 416 ? 5.346 -4.738 16.174 1.00 94.56 416 ASP A C 1
ATOM 3338 O O . ASP A 1 416 ? 5.604 -5.925 16.406 1.00 94.56 416 ASP A O 1
ATOM 3342 N N . PHE A 1 417 ? 4.425 -4.084 16.884 1.00 95.88 417 PHE A N 1
ATOM 3343 C CA . PHE A 1 417 ? 3.761 -4.611 18.068 1.00 95.88 417 PHE A CA 1
ATOM 3344 C C . PHE A 1 417 ? 2.549 -5.492 17.742 1.00 95.88 417 PHE A C 1
ATOM 3346 O O . PHE A 1 417 ? 2.031 -6.135 18.655 1.00 95.88 417 PHE A O 1
ATOM 3353 N N . PHE A 1 418 ? 2.108 -5.590 16.476 1.00 96.50 418 PHE A N 1
ATOM 3354 C CA . PHE A 1 418 ? 0.979 -6.455 16.093 1.00 96.50 418 PHE A CA 1
ATOM 3355 C C . PHE A 1 418 ? 1.226 -7.924 16.455 1.00 96.50 418 PHE A C 1
ATOM 3357 O O . PHE A 1 418 ? 0.289 -8.624 16.820 1.00 96.50 418 PHE A O 1
ATOM 3364 N N . LYS A 1 419 ? 2.498 -8.346 16.518 1.00 93.12 419 LYS A N 1
ATOM 3365 C CA . LYS A 1 419 ? 2.950 -9.644 17.057 1.00 93.12 419 LYS A CA 1
ATOM 3366 C C . LYS A 1 419 ? 2.435 -9.969 18.475 1.00 93.12 419 LYS A C 1
ATOM 3368 O O . LYS A 1 419 ? 2.520 -11.117 18.900 1.00 93.12 419 LYS A O 1
ATOM 3373 N N . LYS A 1 420 ? 1.956 -8.971 19.230 1.00 95.12 420 LYS A N 1
ATOM 3374 C CA . LYS A 1 420 ? 1.455 -9.087 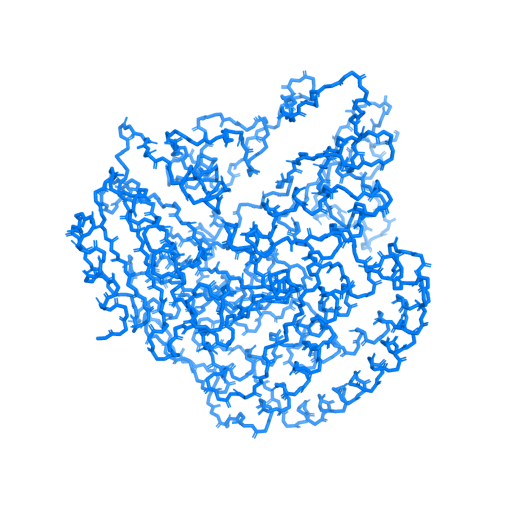20.614 1.00 95.12 420 LYS A CA 1
ATOM 3375 C C . LYS A 1 420 ? -0.023 -8.705 20.770 1.00 95.12 420 LYS A C 1
ATOM 3377 O O . LYS A 1 420 ? -0.536 -8.754 21.885 1.00 95.12 420 LYS A O 1
ATOM 3382 N N . ILE A 1 421 ? -0.693 -8.315 19.687 1.00 96.75 421 ILE A N 1
ATOM 3383 C CA . ILE A 1 421 ? -2.070 -7.806 19.689 1.00 96.75 421 ILE A CA 1
ATOM 3384 C C . ILE A 1 421 ? -3.020 -8.878 19.156 1.00 96.75 421 ILE A C 1
ATOM 3386 O O . ILE A 1 421 ? -2.670 -9.634 18.253 1.00 96.75 421 ILE A O 1
ATOM 3390 N N . LYS A 1 422 ? -4.237 -8.938 19.703 1.00 94.81 422 LYS A N 1
ATOM 3391 C CA . LYS A 1 422 ? -5.299 -9.830 19.224 1.00 94.81 422 LYS A CA 1
ATOM 3392 C C . LYS A 1 422 ? -6.433 -9.009 18.628 1.00 94.81 422 LYS A C 1
ATOM 3394 O O . LYS A 1 422 ? -6.988 -8.139 19.295 1.00 94.81 422 LYS A O 1
ATOM 3399 N N . PHE A 1 423 ? -6.776 -9.285 17.378 1.00 96.62 423 PHE A N 1
ATOM 3400 C CA . PHE A 1 423 ? -7.884 -8.650 16.674 1.00 96.62 423 PHE A CA 1
ATOM 3401 C C . PHE A 1 423 ? -8.401 -9.583 15.574 1.00 96.62 423 PHE A C 1
ATOM 3403 O O . PHE A 1 423 ? -7.667 -10.457 15.109 1.00 96.62 423 PHE A O 1
ATOM 3410 N N . ASP A 1 424 ? -9.644 -9.370 15.152 1.00 95.38 424 ASP A N 1
ATOM 3411 C CA . ASP A 1 424 ? -10.263 -10.105 14.052 1.00 95.38 424 ASP A CA 1
ATOM 3412 C C . ASP A 1 424 ? -10.237 -9.272 12.764 1.00 95.38 424 ASP A C 1
ATOM 3414 O O . ASP A 1 424 ? -10.483 -8.063 12.772 1.00 95.38 424 ASP A O 1
ATOM 3418 N N . VAL A 1 425 ? -9.951 -9.923 11.635 1.00 96.81 425 VAL A N 1
ATOM 3419 C CA . VAL A 1 425 ? -9.965 -9.282 10.312 1.00 96.81 425 VAL A CA 1
ATOM 3420 C C . VAL A 1 425 ? -11.410 -9.162 9.829 1.00 96.81 425 VAL A C 1
ATOM 3422 O O . VAL A 1 425 ? -12.091 -10.168 9.636 1.00 96.81 425 VAL A O 1
ATOM 3425 N N . ALA A 1 426 ? -11.877 -7.933 9.607 1.00 97.50 426 ALA A N 1
ATOM 3426 C CA . ALA A 1 426 ? -13.216 -7.673 9.091 1.00 97.50 426 ALA A CA 1
ATOM 3427 C C . ALA A 1 426 ? -13.324 -8.043 7.603 1.00 97.50 426 ALA A C 1
ATOM 3429 O O . ALA A 1 426 ? -12.613 -7.480 6.775 1.00 97.50 426 ALA A O 1
ATOM 3430 N N . VAL A 1 427 ? -14.239 -8.951 7.264 1.00 97.69 427 VAL A N 1
ATOM 3431 C CA . VAL A 1 427 ? -14.530 -9.383 5.888 1.00 97.69 427 VAL A CA 1
ATOM 3432 C C . VAL A 1 427 ? -16.030 -9.242 5.626 1.00 97.69 427 VAL A C 1
ATOM 3434 O O . VAL A 1 427 ? -16.843 -9.430 6.534 1.00 97.69 427 VAL A O 1
ATOM 3437 N N . GLU A 1 428 ? -16.377 -8.895 4.391 1.00 97.94 428 GLU A N 1
ATOM 3438 C CA . GLU A 1 428 ? -17.736 -8.883 3.846 1.00 97.94 428 GLU A CA 1
ATOM 3439 C C . GLU A 1 428 ? -17.736 -9.551 2.467 1.00 97.94 428 GLU A C 1
ATOM 3441 O O . GLU A 1 428 ? -16.690 -9.651 1.827 1.00 97.94 428 GLU A O 1
ATOM 3446 N N . HIS A 1 429 ? -18.897 -10.015 2.002 1.00 97.00 429 HIS A N 1
ATOM 3447 C CA . HIS A 1 429 ? -19.002 -10.860 0.800 1.00 97.00 429 HIS A CA 1
ATOM 3448 C C . HIS A 1 429 ? -19.795 -10.238 -0.360 1.00 97.00 429 HIS A C 1
ATOM 3450 O O . HIS A 1 429 ? -19.938 -10.879 -1.397 1.00 97.00 429 HIS A O 1
ATOM 3456 N N . GLY A 1 430 ? -20.338 -9.025 -0.209 1.00 96.75 430 GLY A N 1
ATOM 3457 C CA . GLY A 1 430 ? -21.167 -8.403 -1.248 1.00 96.75 430 GLY A CA 1
ATOM 3458 C C . GLY A 1 430 ? -20.379 -7.788 -2.408 1.00 96.75 430 GLY A C 1
ATOM 3459 O O . GLY A 1 430 ? -20.972 -7.498 -3.443 1.00 96.75 430 GLY A O 1
ATOM 3460 N N . GLY A 1 431 ? -19.071 -7.551 -2.245 1.00 96.75 431 GLY A N 1
ATOM 3461 C CA . GLY A 1 431 ? -18.208 -6.917 -3.249 1.00 96.75 431 GLY A CA 1
ATOM 3462 C C . GLY A 1 431 ? -18.532 -5.445 -3.530 1.00 96.75 431 GLY A C 1
ATOM 3463 O O . GLY A 1 431 ? -17.830 -4.815 -4.311 1.00 96.75 431 GLY A O 1
ATOM 3464 N N . ASP A 1 432 ? -19.575 -4.888 -2.914 1.00 97.94 432 ASP A N 1
ATOM 3465 C CA . ASP A 1 432 ? -20.163 -3.579 -3.202 1.00 97.94 432 ASP A CA 1
ATOM 3466 C C . ASP A 1 432 ? -19.660 -2.458 -2.271 1.00 97.94 432 ASP A C 1
ATOM 3468 O O . ASP A 1 432 ? -18.913 -2.676 -1.310 1.00 97.94 432 ASP A O 1
ATOM 3472 N N . VAL A 1 433 ? -20.086 -1.221 -2.552 1.00 97.94 433 VAL A N 1
ATOM 3473 C CA . VAL A 1 433 ? -19.795 -0.046 -1.714 1.00 97.94 433 VAL A CA 1
ATOM 3474 C C . VAL A 1 433 ? -20.235 -0.280 -0.266 1.00 97.94 433 VAL A C 1
ATOM 3476 O O . VAL A 1 433 ? -19.476 0.038 0.649 1.00 97.94 433 VAL A O 1
ATOM 3479 N N . LEU A 1 434 ? -21.415 -0.873 -0.040 1.00 98.06 434 LEU A N 1
ATOM 3480 C CA . LEU A 1 434 ? -21.905 -1.193 1.305 1.00 98.06 434 LEU A CA 1
ATOM 3481 C C . LEU A 1 434 ? -20.924 -2.103 2.059 1.00 98.06 434 LEU A C 1
ATOM 3483 O O . LEU A 1 434 ? -20.499 -1.753 3.157 1.00 98.06 434 LEU A O 1
ATOM 3487 N N . SER A 1 435 ? -20.497 -3.206 1.444 1.00 98.31 435 SER A N 1
ATOM 3488 C CA . SER A 1 435 ? -19.517 -4.149 2.000 1.00 98.31 435 SER A CA 1
ATOM 3489 C C . SER A 1 435 ? -18.204 -3.445 2.347 1.00 98.31 435 SER A C 1
ATOM 3491 O O . SER A 1 435 ? -17.692 -3.575 3.461 1.00 98.31 435 SER A O 1
ATOM 3493 N N . ARG A 1 436 ? -17.685 -2.615 1.431 1.00 98.19 436 ARG A N 1
ATOM 3494 C CA . ARG A 1 436 ? -16.461 -1.824 1.645 1.00 98.19 436 ARG A CA 1
ATOM 3495 C C . ARG A 1 436 ? -16.590 -0.798 2.778 1.00 98.19 436 ARG A C 1
ATOM 3497 O O . ARG A 1 436 ? -15.589 -0.496 3.428 1.00 98.19 436 ARG A O 1
ATOM 3504 N N . LEU A 1 437 ? -17.777 -0.248 3.031 1.00 98.06 437 LEU A N 1
ATOM 3505 C CA . LEU A 1 437 ? -18.029 0.670 4.149 1.00 98.06 437 LEU A CA 1
ATOM 3506 C C . LEU A 1 437 ? -18.225 -0.081 5.473 1.00 98.06 437 LEU A C 1
ATOM 3508 O O . LEU A 1 437 ? -17.679 0.336 6.493 1.00 98.06 437 LEU A O 1
ATOM 3512 N N . THR A 1 438 ? -18.917 -1.223 5.464 1.00 98.25 438 THR A N 1
ATOM 3513 C CA . THR A 1 438 ? -19.101 -2.074 6.649 1.00 98.25 438 THR A CA 1
ATOM 3514 C C . THR A 1 438 ? -17.774 -2.654 7.147 1.00 98.25 438 THR A C 1
ATOM 3516 O O . THR A 1 438 ? -17.535 -2.649 8.356 1.00 98.25 438 THR A O 1
ATOM 3519 N N . VAL A 1 439 ? -16.857 -3.053 6.252 1.00 98.44 439 VAL A N 1
ATOM 3520 C CA . VAL A 1 439 ? -15.475 -3.420 6.628 1.00 98.44 439 VAL A CA 1
ATOM 3521 C C . VAL A 1 439 ? -14.776 -2.261 7.347 1.00 98.44 439 VAL A C 1
ATOM 3523 O O . VAL A 1 439 ? -14.193 -2.471 8.408 1.00 98.44 439 VAL A O 1
ATOM 3526 N N . ARG A 1 440 ? -14.881 -1.026 6.835 1.00 98.06 440 ARG A N 1
ATOM 3527 C CA . ARG A 1 440 ? -14.278 0.160 7.473 1.00 98.06 440 ARG A CA 1
ATOM 3528 C C . ARG A 1 440 ? -14.888 0.471 8.840 1.00 98.06 440 ARG A C 1
ATOM 3530 O O . ARG A 1 440 ? -14.143 0.783 9.763 1.00 98.06 440 ARG A O 1
ATOM 3537 N N . TYR A 1 441 ? -16.203 0.334 9.004 1.00 97.94 441 TYR A N 1
ATOM 3538 C CA . TYR A 1 441 ? -16.861 0.465 10.308 1.00 97.94 441 TYR A CA 1
ATOM 3539 C C . TYR A 1 441 ? -16.373 -0.597 11.308 1.00 97.94 441 TYR A C 1
ATOM 3541 O O . TYR A 1 441 ? -15.954 -0.258 12.414 1.00 97.94 441 TYR A O 1
ATOM 3549 N N . LYS A 1 442 ? -16.319 -1.874 10.912 1.00 98.25 442 LYS A N 1
ATOM 3550 C CA . LYS A 1 442 ? -15.760 -2.947 11.755 1.00 98.25 442 LYS A CA 1
ATOM 3551 C C . LYS A 1 442 ? -14.286 -2.690 12.103 1.00 98.25 442 LYS A C 1
ATOM 3553 O O . LYS A 1 442 ? -13.877 -2.875 13.249 1.00 98.25 442 LYS A O 1
ATOM 3558 N N . GLU A 1 443 ? -13.497 -2.193 11.151 1.00 98.12 443 GLU A N 1
ATOM 3559 C CA . GLU A 1 443 ? -12.111 -1.786 11.392 1.00 98.12 443 GLU A CA 1
ATOM 3560 C C . GLU A 1 443 ? -11.991 -0.587 12.348 1.00 98.12 443 GLU A C 1
ATOM 3562 O O . GLU A 1 443 ? -11.050 -0.585 13.133 1.00 98.12 443 GLU A O 1
ATOM 3567 N N . LEU A 1 444 ? -12.928 0.377 12.377 1.00 97.12 444 LEU A N 1
ATOM 3568 C CA . LEU A 1 444 ? -12.945 1.449 13.394 1.00 97.12 444 LEU A CA 1
ATOM 3569 C C . LEU A 1 444 ? -13.012 0.870 14.814 1.00 97.12 444 LEU A C 1
ATOM 3571 O O . LEU A 1 444 ? -12.211 1.239 15.676 1.00 97.12 444 LEU A O 1
ATOM 3575 N N . LYS A 1 445 ? -13.937 -0.070 15.049 1.00 97.06 445 LYS A N 1
ATOM 3576 C CA . LYS A 1 445 ? -14.094 -0.753 16.345 1.00 97.06 445 LYS A CA 1
ATOM 3577 C C . LYS A 1 445 ? -12.841 -1.565 16.691 1.00 97.06 445 LYS A C 1
ATOM 3579 O O . LYS A 1 445 ? -12.351 -1.510 17.821 1.00 97.06 445 LYS A O 1
ATOM 3584 N N . SER A 1 446 ? -12.264 -2.245 15.697 1.00 97.56 446 SER A N 1
ATOM 3585 C CA . SER A 1 446 ? -10.992 -2.956 15.848 1.00 97.56 446 SER A CA 1
ATOM 3586 C C . SER A 1 446 ? -9.844 -2.010 16.224 1.00 97.56 446 SER A C 1
ATOM 3588 O O . SER A 1 446 ? -9.107 -2.317 17.155 1.00 97.56 446 SER A O 1
ATOM 3590 N N . SER A 1 447 ? -9.703 -0.845 15.582 1.00 98.12 447 SER A N 1
ATOM 3591 C CA . SER A 1 447 ? -8.682 0.159 15.922 1.00 98.12 447 SER A CA 1
ATOM 3592 C C . SER A 1 447 ? -8.817 0.658 17.359 1.00 98.12 447 SER A C 1
ATOM 3594 O O . SER A 1 447 ? -7.812 0.751 18.062 1.00 98.12 447 SER A O 1
ATOM 3596 N N . VAL A 1 448 ? -10.039 0.930 17.837 1.00 97.88 448 VAL A N 1
ATOM 3597 C CA . VAL A 1 448 ? -10.273 1.308 19.244 1.00 97.88 448 VAL A CA 1
ATOM 3598 C C . VAL A 1 448 ? -9.784 0.210 20.196 1.00 97.88 448 VAL A C 1
ATOM 3600 O O . VAL A 1 448 ? -9.100 0.517 21.174 1.00 97.88 448 VAL A O 1
ATOM 3603 N N . SER A 1 449 ? -10.083 -1.061 19.905 1.00 97.88 449 SER A N 1
ATOM 3604 C CA . SER A 1 449 ? -9.605 -2.208 20.694 1.00 97.88 449 SER A CA 1
ATOM 3605 C C . SER A 1 449 ? -8.077 -2.346 20.661 1.00 97.88 449 SER A C 1
ATOM 3607 O O . SER A 1 449 ? -7.446 -2.466 21.711 1.00 97.88 449 SER A O 1
ATOM 3609 N N . ILE A 1 450 ? -7.466 -2.259 19.476 1.00 98.44 450 ILE A N 1
ATOM 3610 C CA . ILE A 1 450 ? -6.012 -2.369 19.284 1.00 98.44 450 ILE A CA 1
ATOM 3611 C C . ILE A 1 450 ? -5.276 -1.271 20.060 1.00 98.44 450 ILE A C 1
ATOM 3613 O O . ILE A 1 450 ? -4.329 -1.570 20.782 1.00 98.44 450 ILE A O 1
ATOM 3617 N N . ILE A 1 451 ? -5.725 -0.013 19.979 1.00 98.19 451 ILE A N 1
ATOM 3618 C CA . ILE A 1 451 ? -5.078 1.101 20.689 1.00 98.19 451 ILE A CA 1
ATOM 3619 C C . ILE A 1 451 ? -5.161 0.905 22.215 1.00 98.19 451 ILE A C 1
ATOM 3621 O O . ILE A 1 451 ? -4.179 1.162 22.913 1.00 98.19 451 ILE A O 1
ATOM 3625 N N . ARG A 1 452 ? -6.290 0.403 22.742 1.00 98.00 452 ARG A N 1
ATOM 3626 C CA . ARG A 1 452 ? -6.428 0.059 24.172 1.00 98.00 452 ARG A CA 1
ATOM 3627 C C . ARG A 1 452 ? -5.454 -1.053 24.577 1.00 98.00 452 ARG A C 1
ATOM 3629 O O . ARG A 1 452 ? -4.677 -0.848 25.506 1.00 98.00 452 ARG A O 1
ATOM 3636 N N . GLN A 1 453 ? -5.406 -2.156 23.825 1.00 98.12 453 GLN A N 1
ATOM 3637 C CA . GLN A 1 453 ? -4.447 -3.247 24.050 1.00 98.12 453 GLN A CA 1
ATOM 3638 C C . GLN A 1 453 ? -2.991 -2.758 23.999 1.00 98.12 453 GLN A C 1
ATOM 3640 O O . GLN A 1 453 ? -2.177 -3.158 24.829 1.00 98.12 453 GLN A O 1
ATOM 3645 N N . CYS A 1 454 ? -2.644 -1.858 23.073 1.00 97.81 454 CYS A N 1
ATOM 3646 C CA . CYS A 1 454 ? -1.316 -1.250 23.035 1.00 97.81 454 CYS A CA 1
ATOM 3647 C C . CYS A 1 454 ? -1.021 -0.435 24.302 1.00 97.81 454 CYS A C 1
ATOM 3649 O O . CYS A 1 454 ? 0.052 -0.604 24.870 1.00 97.81 454 CYS A O 1
ATOM 3651 N N . PHE A 1 455 ? -1.941 0.408 24.784 1.00 96.44 455 PHE A N 1
ATOM 3652 C CA . PHE A 1 455 ? -1.730 1.157 26.031 1.00 96.44 455 PHE A CA 1
ATOM 3653 C C . PHE A 1 455 ? -1.618 0.259 27.275 1.00 96.44 455 PHE A C 1
ATOM 3655 O O . PHE A 1 455 ? -0.899 0.616 28.205 1.00 96.44 455 PHE A O 1
ATOM 3662 N N . GLU A 1 456 ? -2.294 -0.891 27.292 1.00 95.75 456 GLU A N 1
ATOM 3663 C CA . GLU A 1 456 ? -2.256 -1.861 28.396 1.00 95.75 456 GLU A CA 1
ATOM 3664 C C . GLU A 1 456 ? -0.987 -2.732 28.394 1.00 95.75 456 GLU A C 1
ATOM 3666 O O . GLU A 1 456 ? -0.438 -3.027 29.455 1.00 95.75 456 GLU A O 1
ATOM 3671 N N . LEU A 1 457 ? -0.506 -3.140 27.213 1.00 96.50 457 LEU A N 1
ATOM 3672 C CA . LEU A 1 457 ? 0.596 -4.100 27.052 1.00 96.50 457 LEU A CA 1
ATOM 3673 C C . LEU A 1 457 ? 1.962 -3.452 26.758 1.00 96.50 457 LEU A C 1
ATOM 3675 O O . LEU A 1 457 ? 2.988 -4.138 26.805 1.00 96.50 457 LEU A O 1
ATOM 3679 N N . MET A 1 458 ? 2.008 -2.160 26.416 1.00 94.88 458 MET A N 1
ATOM 3680 C CA . MET A 1 458 ? 3.247 -1.456 26.072 1.00 94.88 458 MET A CA 1
ATOM 3681 C C . MET A 1 458 ? 4.219 -1.406 27.267 1.00 94.88 458 MET A C 1
ATOM 3683 O O . MET A 1 458 ? 3.893 -0.833 28.308 1.00 94.88 458 MET A O 1
ATOM 3687 N N . PRO A 1 459 ? 5.458 -1.911 27.122 1.00 95.00 459 PRO A N 1
ATOM 3688 C CA . PRO A 1 459 ? 6.433 -1.881 28.202 1.00 95.00 459 PRO A CA 1
ATOM 3689 C C . PRO A 1 459 ? 7.072 -0.491 28.367 1.00 95.00 459 PRO A C 1
ATOM 3691 O O . PRO A 1 459 ? 7.120 0.329 27.444 1.00 95.00 459 PRO A O 1
ATOM 3694 N N . GLN A 1 460 ? 7.641 -0.235 29.545 1.00 93.56 460 GLN A N 1
ATOM 3695 C CA . GLN A 1 460 ? 8.408 0.981 29.830 1.00 93.56 460 GLN A CA 1
ATOM 3696 C C . GLN A 1 460 ? 9.900 0.782 29.489 1.00 93.56 460 GLN A C 1
ATOM 3698 O O . GLN A 1 460 ? 10.752 0.732 30.372 1.00 93.56 460 GLN A O 1
ATOM 3703 N N . THR A 1 461 ? 10.214 0.621 28.200 1.00 94.19 461 THR A N 1
ATOM 3704 C CA . THR A 1 461 ? 11.598 0.535 27.683 1.00 94.19 461 THR A CA 1
ATOM 3705 C C . THR A 1 461 ? 12.071 1.868 27.093 1.00 94.19 461 THR A C 1
ATOM 3707 O O . THR A 1 461 ? 11.303 2.823 27.011 1.00 94.19 461 THR A O 1
ATOM 3710 N N . ALA A 1 462 ? 13.315 1.920 26.605 1.00 95.00 462 ALA A N 1
ATOM 3711 C CA . ALA A 1 462 ? 13.742 2.955 25.661 1.00 95.00 462 ALA A CA 1
ATOM 3712 C C . ALA A 1 462 ? 12.846 2.986 24.401 1.00 95.00 462 ALA A C 1
ATOM 3714 O O . ALA A 1 462 ? 12.103 2.035 24.139 1.00 95.00 462 ALA A O 1
ATOM 3715 N N . ILE A 1 463 ? 12.942 4.070 23.621 1.00 95.75 463 ILE A N 1
ATOM 3716 C CA . ILE A 1 463 ? 12.196 4.286 22.363 1.00 95.75 463 ILE A CA 1
ATOM 3717 C C . ILE A 1 463 ? 13.093 4.432 21.120 1.00 95.75 463 ILE A C 1
ATOM 3719 O O . ILE A 1 463 ? 12.590 4.710 20.033 1.00 95.75 463 ILE A O 1
ATOM 3723 N N . ILE A 1 464 ? 14.410 4.284 21.273 1.00 95.00 464 ILE A N 1
ATOM 3724 C CA . ILE A 1 464 ? 15.388 4.391 20.187 1.00 95.00 464 ILE A CA 1
ATOM 3725 C C . ILE A 1 464 ? 16.578 3.458 20.446 1.00 95.00 464 ILE A C 1
ATOM 3727 O O . ILE A 1 464 ? 16.979 3.280 21.596 1.00 95.00 464 ILE A O 1
ATOM 3731 N N . GLU A 1 465 ? 17.122 2.887 19.376 1.00 92.44 465 GLU A N 1
ATOM 3732 C CA . GLU A 1 465 ? 18.349 2.082 19.304 1.00 92.44 465 GLU A CA 1
ATOM 3733 C C . GLU A 1 465 ? 19.257 2.695 18.214 1.00 92.44 465 GLU A C 1
ATOM 3735 O O . GLU A 1 465 ? 18.740 3.176 17.207 1.00 92.44 465 GLU A O 1
ATOM 3740 N N . ASP A 1 466 ? 20.589 2.739 18.384 1.00 86.69 466 ASP A N 1
ATOM 3741 C CA . ASP A 1 466 ? 21.472 3.442 17.424 1.00 86.69 466 ASP A CA 1
ATOM 3742 C C . ASP A 1 466 ? 21.763 2.587 16.159 1.00 86.69 466 ASP A C 1
ATOM 3744 O O . ASP A 1 466 ? 22.406 1.534 16.254 1.00 86.69 466 ASP A O 1
ATOM 3748 N N . PRO A 1 467 ? 21.356 3.031 14.950 1.00 81.50 467 PRO A N 1
ATOM 3749 C CA . PRO A 1 467 ? 21.551 2.280 13.708 1.00 81.50 467 PRO A CA 1
ATOM 3750 C C . PRO A 1 467 ? 22.942 2.460 13.069 1.00 81.50 467 PRO A C 1
ATOM 3752 O O . PRO A 1 467 ? 23.299 1.703 12.161 1.00 81.50 467 PRO A O 1
ATOM 3755 N N . LYS A 1 468 ? 23.729 3.473 13.471 1.00 68.44 468 LYS A N 1
ATOM 3756 C CA . LYS A 1 468 ? 24.795 4.072 12.631 1.00 68.44 468 LYS A CA 1
ATOM 3757 C C . LYS A 1 468 ? 25.902 3.120 12.191 1.00 68.44 468 LYS A C 1
ATOM 3759 O O . LYS A 1 468 ? 26.483 3.333 11.132 1.00 68.44 468 LYS A O 1
ATOM 3764 N N . LEU A 1 469 ? 26.215 2.100 12.989 1.00 72.12 469 LEU A N 1
ATOM 3765 C CA . LEU A 1 469 ? 27.304 1.156 12.707 1.00 72.12 469 LEU A CA 1
ATOM 3766 C C . LEU A 1 469 ? 26.871 -0.058 11.868 1.00 72.12 469 LEU A C 1
ATOM 3768 O O . LEU A 1 469 ? 27.712 -0.892 11.538 1.00 72.12 469 LEU A O 1
ATOM 3772 N N . ARG A 1 470 ? 25.577 -0.188 11.544 1.00 82.94 470 ARG A N 1
ATOM 3773 C CA . ARG A 1 470 ? 25.022 -1.384 10.887 1.00 82.94 470 ARG A CA 1
ATOM 3774 C C . ARG A 1 470 ? 24.709 -1.192 9.395 1.00 82.94 470 ARG A C 1
ATOM 3776 O O . ARG A 1 470 ? 24.641 -2.188 8.684 1.00 82.94 470 ARG A O 1
ATOM 3783 N N . ILE A 1 471 ? 24.542 0.052 8.930 1.00 87.25 471 ILE A N 1
ATOM 3784 C CA . ILE A 1 471 ? 24.203 0.403 7.534 1.00 87.25 471 ILE A CA 1
ATOM 3785 C C . ILE A 1 471 ? 25.330 -0.017 6.582 1.00 87.25 471 ILE A C 1
ATOM 3787 O O . ILE A 1 471 ? 26.493 0.329 6.802 1.00 87.25 471 ILE A O 1
ATOM 3791 N N . LYS A 1 472 ? 24.982 -0.727 5.504 1.00 88.44 472 LYS A N 1
ATOM 3792 C CA . LYS A 1 472 ? 25.920 -1.221 4.484 1.00 88.44 472 LYS A CA 1
ATOM 3793 C C . LYS A 1 472 ? 25.377 -0.930 3.084 1.00 88.44 472 LYS A C 1
ATOM 3795 O O . LYS A 1 472 ? 24.180 -1.099 2.886 1.00 88.44 472 LYS A O 1
ATOM 3800 N N . PRO A 1 473 ? 26.216 -0.537 2.109 1.00 92.56 473 PRO A N 1
ATOM 3801 C CA . PRO A 1 473 ? 25.792 -0.468 0.714 1.00 92.56 473 PRO A CA 1
ATOM 3802 C C . PRO A 1 473 ? 25.215 -1.801 0.236 1.00 92.56 473 PRO A C 1
ATOM 3804 O O . PRO A 1 473 ? 25.622 -2.854 0.721 1.00 92.56 473 PRO A O 1
ATOM 3807 N N . GLU A 1 474 ? 24.297 -1.738 -0.726 1.00 93.50 474 GLU A N 1
ATOM 3808 C CA . GLU A 1 474 ? 23.713 -2.886 -1.443 1.00 93.50 474 GLU A CA 1
ATOM 3809 C C . GLU A 1 474 ? 22.814 -3.803 -0.595 1.00 93.50 474 GLU A C 1
ATOM 3811 O O . GLU A 1 474 ? 21.994 -4.522 -1.161 1.00 93.50 474 GLU A O 1
ATOM 3816 N N . ASN A 1 475 ? 22.845 -3.712 0.740 1.00 94.62 475 ASN A N 1
ATOM 3817 C CA . ASN A 1 475 ? 21.813 -4.291 1.598 1.00 94.62 475 ASN A CA 1
ATOM 3818 C C . ASN A 1 475 ? 20.439 -3.714 1.226 1.00 94.62 475 ASN A C 1
ATOM 3820 O O . ASN A 1 475 ? 20.254 -2.495 1.201 1.00 94.62 475 ASN A O 1
ATOM 3824 N N . TYR A 1 476 ? 19.454 -4.581 1.004 1.00 96.94 476 TYR A N 1
ATOM 3825 C CA . TYR A 1 476 ? 18.072 -4.179 0.768 1.00 96.94 476 TYR A CA 1
ATOM 3826 C C . TYR A 1 476 ? 17.088 -5.024 1.570 1.00 96.94 476 TYR A C 1
ATOM 3828 O O . TYR A 1 476 ? 17.403 -6.139 1.976 1.00 96.94 476 TYR A O 1
ATOM 3836 N N . ALA A 1 477 ? 15.896 -4.481 1.790 1.00 97.31 477 ALA A N 1
ATOM 3837 C CA . ALA A 1 477 ? 14.743 -5.205 2.309 1.00 97.31 477 ALA A CA 1
ATOM 3838 C C . ALA A 1 477 ? 13.450 -4.499 1.887 1.00 97.31 477 ALA A C 1
ATOM 3840 O O . ALA A 1 477 ? 13.460 -3.337 1.455 1.00 97.31 477 ALA A O 1
ATOM 3841 N N . LEU A 1 478 ? 12.331 -5.203 2.045 1.00 96.75 478 LEU A N 1
ATOM 3842 C CA . LEU A 1 478 ? 10.997 -4.620 1.978 1.00 96.75 478 LEU A CA 1
ATOM 3843 C C . LEU A 1 478 ? 10.382 -4.511 3.378 1.00 96.75 478 LEU A C 1
ATOM 3845 O O . LEU A 1 478 ? 10.670 -5.301 4.279 1.00 96.75 478 LEU A O 1
ATOM 3849 N N . ALA A 1 479 ? 9.506 -3.535 3.562 1.00 97.12 479 ALA A N 1
ATOM 3850 C CA . ALA A 1 479 ? 8.591 -3.491 4.690 1.00 97.12 479 ALA A CA 1
ATOM 3851 C C . ALA A 1 479 ? 7.208 -3.053 4.224 1.00 97.12 479 ALA A C 1
ATOM 3853 O O . ALA A 1 479 ? 7.037 -2.419 3.177 1.00 97.12 479 ALA A O 1
ATOM 3854 N N . TYR A 1 480 ? 6.223 -3.434 5.018 1.00 95.69 480 TYR A N 1
ATOM 3855 C CA . TYR A 1 480 ? 4.816 -3.386 4.677 1.00 95.69 480 TYR A CA 1
ATOM 3856 C C . TYR A 1 480 ? 4.026 -2.956 5.904 1.00 95.69 480 TYR A C 1
ATOM 3858 O O . TYR A 1 480 ? 4.348 -3.327 7.029 1.00 95.69 480 TYR A O 1
ATOM 3866 N N . VAL A 1 481 ? 3.003 -2.143 5.680 1.00 97.19 481 VAL A N 1
ATOM 3867 C CA . VAL A 1 481 ? 2.135 -1.615 6.733 1.00 97.19 481 VAL A CA 1
ATOM 3868 C C . VAL A 1 481 ? 0.722 -1.607 6.183 1.00 97.19 481 VAL A C 1
ATOM 3870 O O . VAL A 1 481 ? 0.492 -1.063 5.104 1.00 97.19 481 VAL A O 1
ATOM 3873 N N . GLU A 1 482 ? -0.240 -2.170 6.910 1.00 97.69 482 GLU A N 1
ATOM 3874 C CA . GLU A 1 482 ? -1.647 -2.072 6.520 1.00 97.69 482 GLU A CA 1
ATOM 3875 C C . GLU A 1 482 ? -2.121 -0.636 6.772 1.00 97.69 482 GLU A C 1
ATOM 3877 O O . GLU A 1 482 ? -2.579 -0.295 7.865 1.00 97.69 482 GLU A O 1
ATOM 3882 N N . ALA A 1 483 ? -2.024 0.231 5.771 1.00 95.81 483 ALA A N 1
ATOM 3883 C CA . ALA A 1 483 ? -2.669 1.530 5.821 1.00 95.81 483 ALA A CA 1
ATOM 3884 C C . ALA A 1 483 ? -4.205 1.352 5.817 1.00 95.81 483 ALA A C 1
ATOM 3886 O O . ALA A 1 483 ? -4.720 0.276 5.503 1.00 95.81 483 ALA A O 1
ATOM 3887 N N . PRO A 1 484 ? -4.992 2.402 6.104 1.00 95.19 484 PRO A N 1
ATOM 3888 C CA . PRO A 1 484 ? -6.460 2.311 6.113 1.00 95.19 484 PRO A CA 1
ATOM 3889 C C . PRO A 1 484 ? -7.066 1.978 4.735 1.00 95.19 484 PRO A C 1
ATOM 3891 O O . PRO A 1 484 ? -8.217 1.574 4.624 1.00 95.19 484 PRO A O 1
ATOM 3894 N N . ARG A 1 485 ? -6.269 2.140 3.675 1.00 93.12 485 ARG A N 1
ATOM 3895 C CA . ARG A 1 485 ? -6.602 1.834 2.276 1.00 93.12 485 ARG A CA 1
ATOM 3896 C C . ARG A 1 485 ? -6.135 0.435 1.844 1.00 93.12 485 ARG A C 1
ATOM 3898 O O . ARG A 1 485 ? -6.474 0.006 0.745 1.00 93.12 485 ARG A O 1
ATOM 3905 N N . GLY A 1 486 ? -5.353 -0.248 2.683 1.00 95.44 486 GLY A N 1
ATOM 3906 C CA . GLY A 1 486 ? -4.691 -1.520 2.399 1.00 95.44 486 GLY A CA 1
ATOM 3907 C C . GLY A 1 486 ? -3.190 -1.519 2.672 1.00 95.44 486 GLY A C 1
ATOM 3908 O O . GLY A 1 486 ? -2.622 -0.516 3.096 1.00 95.44 486 GLY A O 1
ATOM 3909 N N . GLU A 1 487 ? -2.549 -2.648 2.389 1.00 96.62 487 GLU A N 1
ATOM 3910 C CA . GLU A 1 487 ? -1.095 -2.829 2.351 1.00 96.62 487 GLU A CA 1
ATOM 3911 C C . GLU A 1 487 ? -0.392 -1.673 1.602 1.00 96.62 487 GLU A C 1
ATOM 3913 O O . GLU A 1 487 ? -0.572 -1.504 0.396 1.00 96.62 487 GLU A O 1
ATOM 3918 N N . ASN A 1 488 ? 0.428 -0.891 2.303 1.00 95.62 488 ASN A N 1
ATOM 3919 C CA . ASN A 1 488 ? 1.481 -0.044 1.740 1.00 95.62 488 ASN A CA 1
ATOM 3920 C C . ASN A 1 488 ? 2.786 -0.847 1.741 1.00 95.62 488 ASN A C 1
ATOM 3922 O O . ASN A 1 488 ? 3.088 -1.475 2.753 1.00 95.62 488 ASN A O 1
ATOM 3926 N N . VAL A 1 489 ? 3.595 -0.771 0.679 1.00 96.56 489 VAL A N 1
ATOM 3927 C CA . VAL A 1 489 ? 4.894 -1.469 0.597 1.00 96.56 489 VAL A CA 1
ATOM 3928 C C . VAL A 1 489 ? 6.000 -0.496 0.233 1.00 96.56 489 VAL A C 1
ATOM 3930 O O . VAL A 1 489 ? 5.887 0.283 -0.713 1.00 96.56 489 VAL A O 1
ATOM 3933 N N . HIS A 1 490 ? 7.088 -0.538 0.989 1.00 97.62 490 HIS A N 1
ATOM 3934 C CA . HIS A 1 490 ? 8.294 0.229 0.722 1.00 97.62 490 HIS A CA 1
ATOM 3935 C C . HIS A 1 490 ? 9.463 -0.743 0.585 1.00 97.62 490 HIS A C 1
ATOM 3937 O O . HIS A 1 490 ? 9.610 -1.664 1.384 1.00 97.62 490 HIS A O 1
ATOM 3943 N N . TRP A 1 491 ? 10.304 -0.531 -0.422 1.00 97.81 491 TRP A N 1
ATOM 3944 C CA . TRP A 1 491 ? 11.541 -1.287 -0.617 1.00 97.81 491 TRP A CA 1
ATOM 3945 C C . TRP A 1 491 ? 12.701 -0.301 -0.655 1.00 97.81 491 TRP A C 1
ATOM 3947 O O . TRP A 1 491 ? 12.618 0.743 -1.313 1.00 97.81 491 TRP A O 1
ATOM 3957 N N . ILE A 1 492 ? 13.764 -0.601 0.084 1.00 97.06 492 ILE A N 1
ATOM 3958 C CA . ILE A 1 492 ? 14.948 0.250 0.209 1.00 97.06 492 ILE A CA 1
ATOM 3959 C C . ILE A 1 492 ? 16.183 -0.596 -0.043 1.00 97.06 492 ILE A C 1
ATOM 3961 O O . ILE A 1 492 ? 16.394 -1.582 0.652 1.00 97.06 492 ILE A O 1
ATOM 3965 N N . MET A 1 493 ? 17.026 -0.138 -0.969 1.00 97.50 493 MET A N 1
ATOM 3966 C CA . MET A 1 493 ? 18.427 -0.537 -1.075 1.00 97.50 493 MET A CA 1
ATOM 3967 C C . MET A 1 493 ? 19.311 0.567 -0.505 1.00 97.50 493 MET A C 1
ATOM 3969 O O . MET A 1 493 ? 19.258 1.724 -0.938 1.00 97.50 493 MET A O 1
ATOM 3973 N N . GLN A 1 494 ? 20.123 0.211 0.481 1.00 95.06 494 GLN A N 1
ATOM 3974 C CA . GLN A 1 494 ? 21.045 1.105 1.159 1.00 95.06 494 GLN A CA 1
ATOM 3975 C C . GLN A 1 494 ? 22.206 1.498 0.235 1.00 95.06 494 GLN A C 1
ATOM 3977 O O . GLN A 1 494 ? 22.713 0.699 -0.551 1.00 95.06 494 GLN A O 1
ATOM 3982 N N . GLY A 1 495 ? 22.603 2.768 0.309 1.00 91.62 495 GLY A N 1
ATOM 3983 C CA . GLY A 1 495 ? 23.757 3.312 -0.402 1.00 91.62 495 GLY A CA 1
ATOM 3984 C C . GLY A 1 495 ? 24.897 3.574 0.575 1.00 91.62 495 GLY A C 1
ATOM 3985 O O . GLY A 1 495 ? 25.465 2.654 1.151 1.00 91.62 495 GLY A O 1
ATOM 3986 N N . SER A 1 496 ? 25.235 4.842 0.796 1.00 87.88 496 SER A N 1
ATOM 3987 C CA . SER A 1 496 ? 26.196 5.202 1.843 1.00 87.88 496 SER A CA 1
ATOM 3988 C C . SER A 1 496 ? 25.539 5.226 3.230 1.00 87.88 496 SER A C 1
ATOM 3990 O O . SER A 1 496 ? 24.313 5.206 3.361 1.00 87.88 496 SER A O 1
ATOM 3992 N N . ALA A 1 497 ? 26.356 5.374 4.279 1.00 82.12 497 ALA A N 1
ATOM 3993 C CA . ALA A 1 497 ? 25.905 5.498 5.671 1.00 82.12 497 ALA A CA 1
ATOM 3994 C C . ALA A 1 497 ? 24.859 6.610 5.919 1.00 82.12 497 ALA A C 1
ATOM 3996 O O . ALA A 1 497 ? 24.180 6.594 6.940 1.00 82.12 497 ALA A O 1
ATOM 3997 N N . GLN A 1 498 ? 24.717 7.575 5.000 1.00 85.75 498 GLN A N 1
ATOM 3998 C CA . GLN A 1 498 ? 23.701 8.630 5.077 1.00 85.75 498 GLN A CA 1
ATOM 3999 C C . GLN A 1 498 ? 22.753 8.689 3.878 1.00 85.75 498 GLN A C 1
ATOM 4001 O O . GLN A 1 498 ? 21.877 9.542 3.895 1.00 85.75 498 GLN A O 1
ATOM 4006 N N . LYS A 1 499 ? 22.900 7.868 2.831 1.00 90.44 499 LYS A N 1
ATOM 4007 C CA . LYS A 1 499 ? 22.058 7.973 1.629 1.00 90.44 499 LYS A CA 1
ATOM 4008 C C . LYS A 1 499 ? 21.576 6.620 1.147 1.00 90.44 499 LYS A C 1
ATOM 4010 O O . LYS A 1 499 ? 22.374 5.700 0.989 1.00 90.44 499 LYS A O 1
ATOM 4015 N N . VAL A 1 500 ? 20.289 6.552 0.833 1.00 94.75 500 VAL A N 1
ATOM 4016 C CA . VAL A 1 500 ? 19.683 5.422 0.130 1.00 94.75 500 VAL A CA 1
ATOM 4017 C C . VAL A 1 500 ? 20.192 5.358 -1.317 1.00 94.75 500 VAL A C 1
ATOM 4019 O O . VAL A 1 500 ? 20.394 6.395 -1.948 1.00 94.75 500 VAL A O 1
ATOM 4022 N N . TYR A 1 501 ? 20.406 4.153 -1.848 1.00 96.19 501 TYR A N 1
ATOM 4023 C CA . TYR A 1 501 ? 20.736 3.945 -3.263 1.00 96.19 501 TYR A CA 1
ATOM 4024 C C . TYR A 1 501 ? 19.480 4.000 -4.139 1.00 96.19 501 TYR A C 1
ATOM 4026 O O . TYR A 1 501 ? 19.483 4.601 -5.215 1.00 96.19 501 TYR A O 1
ATOM 4034 N N . ARG A 1 502 ? 18.398 3.374 -3.664 1.00 96.00 502 ARG A N 1
ATOM 4035 C CA . ARG A 1 502 ? 17.093 3.286 -4.330 1.00 96.00 502 ARG A CA 1
ATOM 4036 C C . ARG A 1 502 ? 15.997 3.118 -3.275 1.00 96.00 502 ARG A C 1
ATOM 4038 O O . ARG A 1 502 ? 16.097 2.232 -2.430 1.00 96.00 502 ARG A O 1
ATOM 4045 N N . TRP A 1 503 ? 14.952 3.945 -3.333 1.00 96.38 503 TRP A N 1
ATOM 4046 C CA . TRP A 1 503 ? 13.742 3.801 -2.512 1.00 96.38 503 TRP A CA 1
ATOM 4047 C C . TRP A 1 503 ? 12.504 3.725 -3.399 1.00 96.38 503 TRP A C 1
ATOM 4049 O O . TRP A 1 503 ? 12.176 4.695 -4.079 1.00 96.38 503 TRP A O 1
ATOM 4059 N N . ARG A 1 504 ? 11.810 2.587 -3.356 1.00 95.44 504 ARG A N 1
ATOM 4060 C CA . ARG A 1 504 ? 10.505 2.378 -3.984 1.00 95.44 504 ARG A CA 1
ATOM 4061 C C . ARG A 1 504 ? 9.403 2.565 -2.946 1.00 95.44 504 ARG A C 1
ATOM 4063 O O . ARG A 1 504 ? 9.442 1.929 -1.893 1.00 95.44 504 ARG A O 1
ATOM 4070 N N . CYS A 1 505 ? 8.416 3.402 -3.253 1.00 93.81 505 CYS A N 1
ATOM 4071 C CA . CYS A 1 505 ? 7.253 3.666 -2.409 1.00 93.81 505 CYS A CA 1
ATOM 4072 C C . CYS A 1 505 ? 5.963 3.269 -3.144 1.00 93.81 505 CYS A C 1
ATOM 4074 O O . CYS A 1 505 ? 5.593 3.901 -4.132 1.00 93.81 505 CYS A O 1
ATOM 4076 N N . ARG A 1 506 ? 5.261 2.239 -2.657 1.00 94.06 506 ARG A N 1
ATOM 4077 C CA . ARG A 1 506 ? 4.000 1.741 -3.226 1.00 94.06 506 ARG A CA 1
ATOM 4078 C C . ARG A 1 506 ? 2.861 1.979 -2.236 1.00 94.06 506 ARG A C 1
ATOM 4080 O O . ARG A 1 506 ? 2.760 1.309 -1.210 1.00 94.06 506 ARG A O 1
ATOM 4087 N N . ALA A 1 507 ? 1.991 2.936 -2.550 1.00 93.12 507 ALA A N 1
ATOM 4088 C CA . ALA A 1 507 ? 0.773 3.193 -1.782 1.00 93.12 507 ALA A CA 1
ATOM 4089 C C . ALA A 1 507 ? -0.313 2.148 -2.080 1.00 93.12 507 ALA A C 1
ATOM 4091 O O . ALA A 1 507 ? -0.418 1.664 -3.205 1.00 93.12 507 ALA A O 1
ATOM 4092 N N . ALA A 1 508 ? -1.167 1.844 -1.104 1.00 93.12 508 ALA A N 1
ATOM 4093 C CA . ALA A 1 508 ? -2.248 0.868 -1.228 1.00 93.12 508 ALA A CA 1
ATOM 4094 C C . ALA A 1 508 ? -3.146 1.106 -2.455 1.00 93.12 508 ALA A C 1
ATOM 4096 O O . ALA A 1 508 ? -3.401 0.186 -3.230 1.00 93.12 508 ALA A O 1
ATOM 4097 N N . THR A 1 509 ? -3.545 2.360 -2.699 1.00 90.69 509 THR A N 1
ATOM 4098 C CA . THR A 1 509 ? -4.419 2.716 -3.827 1.00 90.69 509 THR A CA 1
ATOM 4099 C C . THR A 1 509 ? -3.823 2.338 -5.190 1.00 90.69 509 THR A C 1
ATOM 4101 O O . THR A 1 509 ? -4.584 2.031 -6.101 1.00 90.69 509 THR A O 1
ATOM 4104 N N . TYR A 1 510 ? -2.490 2.266 -5.330 1.00 92.38 510 TYR A N 1
ATOM 4105 C CA . TYR A 1 510 ? -1.824 1.838 -6.569 1.00 92.38 510 TYR A CA 1
ATOM 4106 C C . TYR A 1 510 ? -2.302 0.453 -7.038 1.00 92.38 510 TYR A C 1
ATOM 4108 O O . TYR A 1 510 ? -2.588 0.283 -8.216 1.00 92.38 510 TYR A O 1
ATOM 4116 N N . ASN A 1 511 ? -2.465 -0.510 -6.122 1.00 92.19 511 ASN A N 1
ATOM 4117 C CA . ASN A 1 511 ? -2.979 -1.846 -6.452 1.00 92.19 511 ASN A CA 1
ATOM 4118 C C . ASN A 1 511 ? -4.511 -1.885 -6.598 1.00 92.19 511 ASN A C 1
ATOM 4120 O O . ASN A 1 511 ? -5.045 -2.795 -7.222 1.00 92.19 511 ASN A O 1
ATOM 4124 N N . ASN A 1 512 ? -5.238 -0.914 -6.037 1.00 93.81 512 ASN A N 1
ATOM 4125 C CA . ASN A 1 512 ? -6.699 -0.874 -6.143 1.00 93.81 512 ASN A CA 1
ATOM 4126 C C . ASN A 1 512 ? -7.168 -0.305 -7.492 1.00 93.81 512 ASN A C 1
ATOM 4128 O O . ASN A 1 512 ? -8.170 -0.778 -8.029 1.00 93.81 512 ASN A O 1
ATOM 4132 N N . TRP A 1 513 ? -6.444 0.660 -8.066 1.00 92.31 513 TRP A N 1
ATOM 4133 C CA . TRP A 1 513 ? -6.822 1.319 -9.322 1.00 92.31 513 TRP A CA 1
ATOM 4134 C C . TRP A 1 513 ? -7.002 0.378 -10.532 1.00 92.31 513 TRP A C 1
ATOM 4136 O O . TRP A 1 513 ? -8.028 0.526 -11.192 1.00 92.31 513 TRP A O 1
ATOM 4146 N N . PRO A 1 514 ? -6.119 -0.605 -10.829 1.00 92.25 514 PRO A N 1
ATOM 4147 C CA . PRO A 1 514 ? -6.332 -1.555 -11.931 1.00 92.25 514 PRO A CA 1
ATOM 4148 C C . PRO A 1 514 ? -7.684 -2.283 -11.888 1.00 92.25 514 PRO A C 1
ATOM 4150 O O . PRO A 1 514 ? -8.278 -2.553 -12.929 1.00 92.25 514 PRO A O 1
ATOM 4153 N N . SER A 1 515 ? -8.204 -2.549 -10.683 1.00 93.44 515 SER A N 1
ATOM 4154 C CA . SER A 1 515 ? -9.496 -3.219 -10.482 1.00 93.44 515 SER A CA 1
ATOM 4155 C C . SER A 1 515 ? -10.722 -2.307 -10.654 1.00 93.44 515 SER A C 1
ATOM 4157 O O . SER A 1 515 ? -11.849 -2.799 -10.691 1.00 93.44 515 SER A O 1
ATOM 4159 N N . LEU A 1 516 ? -10.542 -0.982 -10.745 1.00 93.00 516 LEU A N 1
ATOM 4160 C CA . LEU A 1 516 ? -11.652 -0.021 -10.758 1.00 93.00 516 LEU A CA 1
ATOM 4161 C C . LEU A 1 516 ? -12.505 -0.114 -12.030 1.00 93.00 516 LEU A C 1
ATOM 4163 O O . LEU A 1 516 ? -13.722 0.027 -11.949 1.00 93.00 516 LEU A O 1
ATOM 4167 N N . ARG A 1 517 ? -11.892 -0.376 -13.193 1.00 92.19 517 ARG A N 1
ATOM 4168 C CA . ARG A 1 517 ? -12.611 -0.482 -14.479 1.00 92.19 517 ARG A CA 1
ATOM 4169 C C . ARG A 1 517 ? -13.776 -1.472 -14.398 1.00 92.19 517 ARG A C 1
ATOM 4171 O O . ARG A 1 517 ? -14.877 -1.151 -14.826 1.00 92.19 517 ARG A O 1
ATOM 4178 N N . PHE A 1 518 ? -13.540 -2.617 -13.760 1.00 94.44 518 PHE A N 1
ATOM 4179 C CA . PHE A 1 518 ? -14.534 -3.671 -13.560 1.00 94.44 518 PHE A CA 1
ATOM 4180 C C . PHE A 1 518 ? -15.660 -3.273 -12.601 1.00 94.44 518 PHE A C 1
ATOM 4182 O O . PHE A 1 518 ? -16.793 -3.707 -12.770 1.00 94.44 518 PHE A O 1
ATOM 4189 N N . GLN A 1 519 ? -15.375 -2.408 -11.624 1.00 95.88 519 GLN A N 1
ATOM 4190 C CA . GLN A 1 519 ? -16.382 -1.929 -10.676 1.00 95.88 519 GLN A CA 1
ATOM 4191 C C . GLN A 1 519 ? -17.357 -0.930 -11.309 1.00 95.88 519 GLN A C 1
ATOM 4193 O O . GLN A 1 519 ? -18.458 -0.772 -10.794 1.00 95.88 519 GLN A O 1
ATOM 4198 N N . PHE A 1 520 ? -16.993 -0.258 -12.408 1.00 95.12 520 PHE A N 1
ATOM 4199 C CA . PHE A 1 520 ? -17.926 0.610 -13.131 1.00 95.12 520 PHE A CA 1
ATOM 4200 C C . PHE A 1 520 ? -18.962 -0.173 -13.953 1.00 95.12 520 PHE A C 1
ATOM 4202 O O . PHE A 1 520 ? -20.078 0.315 -14.130 1.00 95.12 520 PHE A O 1
ATOM 4209 N N . HIS A 1 521 ? -18.623 -1.370 -14.445 1.00 93.00 521 HIS A N 1
ATOM 4210 C CA . HIS A 1 521 ? -19.479 -2.146 -15.352 1.00 93.00 521 HIS A CA 1
ATOM 4211 C C . HIS A 1 521 ? -20.873 -2.389 -14.760 1.00 93.00 521 HIS A C 1
ATOM 4213 O O . HIS A 1 521 ? -21.016 -2.818 -13.617 1.00 93.00 521 HIS A O 1
ATOM 4219 N N . GLY A 1 522 ? -21.918 -2.090 -15.535 1.00 92.25 522 GLY A N 1
ATOM 4220 C CA . GLY A 1 522 ? -23.312 -2.311 -15.133 1.00 92.25 522 GLY A CA 1
ATOM 4221 C C . GLY A 1 522 ? -23.852 -1.346 -14.069 1.00 92.25 522 GLY A C 1
ATOM 4222 O O . GLY A 1 522 ? -24.958 -1.560 -13.578 1.00 92.25 522 GLY A O 1
ATOM 4223 N N . ASN A 1 523 ? -23.117 -0.286 -13.722 1.00 95.88 523 ASN A N 1
ATOM 4224 C CA . ASN A 1 523 ? -23.577 0.776 -12.821 1.00 95.88 523 ASN A CA 1
ATOM 4225 C C . ASN A 1 523 ? -24.061 1.997 -13.618 1.00 95.88 523 ASN A C 1
ATOM 4227 O O . ASN A 1 523 ? -23.786 2.115 -14.813 1.00 95.88 523 ASN A O 1
ATOM 4231 N N . THR A 1 524 ? -24.768 2.924 -12.966 1.00 94.75 524 THR A N 1
ATOM 4232 C CA . THR A 1 524 ? -25.173 4.179 -13.617 1.00 94.75 524 THR A CA 1
ATOM 4233 C C . THR A 1 524 ? -24.078 5.242 -13.523 1.00 94.75 524 THR A C 1
ATOM 4235 O O . THR A 1 524 ? -23.265 5.236 -12.594 1.00 94.75 524 THR A O 1
ATOM 4238 N N . ILE A 1 525 ? -24.090 6.224 -14.429 1.00 92.50 525 ILE A N 1
ATOM 4239 C CA . ILE A 1 525 ? -23.198 7.402 -14.366 1.00 92.50 525 ILE A CA 1
ATOM 4240 C C . ILE A 1 525 ? -23.287 8.105 -12.995 1.00 92.50 525 ILE A C 1
ATOM 4242 O O . ILE A 1 525 ? -22.275 8.556 -12.458 1.00 92.50 525 ILE A O 1
ATOM 4246 N N . ALA A 1 526 ? -24.480 8.147 -12.389 1.00 92.12 526 ALA A N 1
ATOM 4247 C CA . ALA A 1 526 ? -24.722 8.771 -11.085 1.00 92.12 526 ALA A CA 1
ATOM 4248 C C . ALA A 1 526 ? -24.053 8.041 -9.902 1.00 92.12 526 ALA A C 1
ATOM 4250 O O . ALA A 1 526 ? -23.974 8.597 -8.801 1.00 92.12 526 ALA A O 1
ATOM 4251 N N . ASP A 1 527 ? -23.577 6.812 -10.109 1.00 94.06 527 ASP A N 1
ATOM 4252 C CA . ASP A 1 527 ? -22.869 6.014 -9.109 1.00 94.06 527 ASP A CA 1
ATOM 4253 C C . ASP A 1 527 ? -21.341 6.079 -9.274 1.00 94.06 527 ASP A C 1
ATOM 4255 O O . ASP A 1 527 ? -20.621 5.817 -8.312 1.00 94.06 527 ASP A O 1
ATOM 4259 N N . ALA A 1 528 ? -20.818 6.501 -10.434 1.00 93.31 528 ALA A N 1
ATOM 4260 C CA . ALA A 1 528 ? -19.380 6.509 -10.729 1.00 93.31 528 ALA A CA 1
ATOM 4261 C C . ALA A 1 528 ? -18.534 7.228 -9.658 1.00 93.31 528 ALA A C 1
ATOM 4263 O O . ALA A 1 528 ? -17.512 6.707 -9.207 1.00 93.31 528 ALA A O 1
ATOM 4264 N N . ALA A 1 529 ? -18.996 8.391 -9.191 1.00 92.00 529 ALA A N 1
ATOM 4265 C CA . ALA A 1 529 ? -18.346 9.148 -8.122 1.00 92.00 529 ALA A CA 1
ATOM 4266 C C . ALA A 1 529 ? -18.275 8.373 -6.793 1.00 92.00 529 ALA A C 1
ATOM 4268 O O . ALA A 1 529 ? -17.256 8.401 -6.104 1.00 92.00 529 ALA A O 1
ATOM 4269 N N . LEU A 1 530 ? -19.340 7.648 -6.445 1.00 94.62 530 LEU A N 1
ATOM 4270 C CA . LEU A 1 530 ? -19.405 6.838 -5.232 1.00 94.62 530 LEU A CA 1
ATOM 4271 C C . LEU A 1 530 ? -18.497 5.605 -5.333 1.00 94.62 530 LEU A C 1
ATOM 4273 O O . LEU A 1 530 ? -17.843 5.247 -4.354 1.00 94.62 530 LEU A O 1
ATOM 4277 N N . ILE A 1 531 ? -18.422 4.978 -6.510 1.00 95.38 531 ILE A N 1
ATOM 4278 C CA . ILE A 1 531 ? -17.539 3.832 -6.770 1.00 95.38 531 ILE A CA 1
ATOM 4279 C C . ILE A 1 531 ? -16.082 4.254 -6.544 1.00 95.38 531 ILE A C 1
ATOM 4281 O O . ILE A 1 531 ? -15.396 3.641 -5.724 1.00 95.38 531 ILE A O 1
ATOM 4285 N N . VAL A 1 532 ? -15.655 5.367 -7.155 1.00 92.81 532 VAL A N 1
ATOM 4286 C CA . VAL A 1 532 ? -14.329 5.972 -6.935 1.00 92.81 532 VAL A CA 1
ATOM 4287 C C . VAL A 1 532 ? -14.111 6.314 -5.457 1.00 92.81 532 VAL A C 1
ATOM 4289 O O . VAL A 1 532 ? -13.114 5.886 -4.878 1.00 92.81 532 VAL A O 1
ATOM 4292 N N . CYS A 1 533 ? -15.057 7.006 -4.812 1.00 91.88 533 CYS A N 1
ATOM 4293 C CA . CYS A 1 533 ? -14.991 7.347 -3.387 1.00 91.88 533 CYS A CA 1
ATOM 4294 C C . CYS A 1 533 ? -14.813 6.102 -2.497 1.00 91.88 533 CYS A C 1
ATOM 4296 O O . CYS A 1 533 ? -14.037 6.117 -1.542 1.00 91.88 533 CYS A O 1
ATOM 4298 N N . SER A 1 534 ? -15.478 4.987 -2.808 1.00 93.62 534 SER A N 1
ATOM 4299 C CA . SER A 1 534 ? -15.443 3.762 -1.994 1.00 93.62 534 SER A CA 1
ATOM 4300 C C . SER A 1 534 ? -14.084 3.046 -1.965 1.00 93.62 534 SER A C 1
ATOM 4302 O O . SER A 1 534 ? -13.844 2.225 -1.071 1.00 93.62 534 SER A O 1
ATOM 4304 N N . LEU A 1 535 ? -13.170 3.379 -2.886 1.00 90.50 535 LEU A N 1
ATOM 4305 C CA . LEU A 1 535 ? -11.772 2.933 -2.850 1.00 90.50 535 LEU A CA 1
ATOM 4306 C C . LEU A 1 535 ? -10.916 3.705 -1.833 1.00 90.50 535 LEU A C 1
ATOM 4308 O O . LEU A 1 535 ? -9.797 3.280 -1.550 1.00 90.50 535 LEU A O 1
ATOM 4312 N N . ASP A 1 536 ? -11.437 4.797 -1.261 1.00 88.44 536 ASP A N 1
ATOM 4313 C CA . ASP A 1 536 ? -10.691 5.772 -0.452 1.00 88.44 536 ASP A CA 1
ATOM 4314 C C . ASP A 1 536 ? -9.394 6.218 -1.169 1.00 88.44 536 ASP A C 1
ATOM 4316 O O . ASP A 1 536 ? -8.286 5.940 -0.700 1.00 88.44 536 ASP A O 1
ATOM 4320 N N . PRO A 1 537 ? -9.490 6.811 -2.373 1.00 84.19 537 PRO A N 1
ATOM 4321 C CA . PRO A 1 537 ? -8.336 7.017 -3.233 1.00 84.19 537 PRO A CA 1
ATOM 4322 C C . PRO A 1 537 ? -7.334 8.026 -2.657 1.00 84.19 537 PRO A C 1
ATOM 4324 O O . PRO A 1 537 ? -7.697 9.035 -2.062 1.00 84.19 537 PRO A O 1
ATOM 4327 N N . CYS A 1 538 ? -6.046 7.754 -2.863 1.00 75.88 538 CYS A N 1
ATOM 4328 C CA . CYS A 1 538 ? -4.960 8.698 -2.622 1.00 75.88 538 CYS A CA 1
ATOM 4329 C C . CYS A 1 538 ? -4.302 9.029 -3.966 1.00 75.88 538 CYS A C 1
ATOM 4331 O O . CYS A 1 538 ? -3.575 8.203 -4.523 1.00 75.88 538 CYS A O 1
ATOM 4333 N N . TYR A 1 539 ? -4.559 10.228 -4.482 1.00 72.50 539 TYR A N 1
ATOM 4334 C CA . TYR A 1 539 ? -3.949 10.764 -5.698 1.00 72.50 539 TYR A CA 1
ATOM 4335 C C . TYR A 1 539 ? -2.776 11.712 -5.380 1.00 72.50 539 TYR A C 1
ATOM 4337 O O . TYR A 1 539 ? -1.960 11.937 -6.271 1.00 72.50 539 TYR A O 1
ATOM 4345 N N . SER A 1 540 ? -2.695 12.230 -4.137 1.00 54.22 540 SER A N 1
ATOM 4346 C CA . SER A 1 540 ? -1.871 13.339 -3.585 1.00 54.22 540 SER A CA 1
ATOM 4347 C C . SER A 1 540 ? -0.346 13.406 -3.855 1.00 54.22 540 SER A C 1
ATOM 4349 O O . SER A 1 540 ? 0.381 14.177 -3.220 1.00 54.22 540 SER A O 1
ATOM 4351 N N . CYS A 1 541 ? 0.181 12.667 -4.824 1.00 41.72 541 CYS A N 1
ATOM 4352 C CA . CYS A 1 541 ? 1.570 12.672 -5.265 1.00 41.72 541 CYS A CA 1
ATOM 4353 C C . CYS A 1 541 ? 2.004 13.888 -6.138 1.00 41.72 541 CYS A C 1
ATOM 4355 O O . CYS A 1 541 ? 2.766 13.630 -7.053 1.00 41.72 541 CYS A O 1
ATOM 4357 N N . THR A 1 542 ? 1.585 15.143 -5.826 1.00 37.25 542 THR A N 1
ATOM 4358 C CA . THR A 1 542 ? 1.664 16.525 -6.469 1.00 37.25 542 THR A CA 1
ATOM 4359 C C . THR A 1 542 ? 0.751 17.016 -7.606 1.00 37.25 542 THR A C 1
ATOM 4361 O O . THR A 1 542 ? 1.176 17.177 -8.745 1.00 37.25 542 THR A O 1
ATOM 4364 N N . GLU A 1 543 ? -0.376 17.636 -7.274 1.00 40.53 543 GLU A N 1
ATOM 4365 C CA . GLU A 1 543 ? -0.911 18.678 -8.160 1.00 40.53 543 GLU A CA 1
ATOM 4366 C C . GLU A 1 543 ? 0.123 19.781 -8.465 1.00 40.53 543 GLU A C 1
ATOM 4368 O O . GLU A 1 543 ? 0.865 20.243 -7.589 1.00 40.53 543 GLU A O 1
ATOM 4373 N N . ARG A 1 544 ? 0.115 20.255 -9.715 1.00 33.28 544 ARG A N 1
ATOM 4374 C CA . ARG A 1 544 ? 0.672 21.553 -10.107 1.00 33.28 544 ARG A CA 1
ATOM 4375 C C . ARG A 1 544 ? -0.490 22.531 -10.263 1.00 33.28 544 ARG A C 1
ATOM 4377 O O . ARG A 1 544 ? -1.261 22.411 -11.207 1.00 33.28 544 ARG A O 1
ATOM 4384 N N . ILE A 1 545 ? -0.584 23.532 -9.387 1.00 36.38 545 ILE A N 1
ATOM 4385 C CA . ILE A 1 545 ? -1.515 24.651 -9.592 1.00 36.38 545 ILE A CA 1
ATOM 4386 C C . ILE A 1 545 ? -0.904 25.604 -10.627 1.00 36.38 545 ILE A C 1
ATOM 4388 O O . ILE A 1 545 ? -0.080 26.465 -10.300 1.00 36.38 545 ILE A O 1
ATOM 4392 N N . THR A 1 546 ? -1.325 25.441 -11.878 1.00 42.84 546 THR A N 1
ATOM 4393 C CA . THR A 1 546 ? -1.133 26.427 -12.945 1.00 42.84 546 THR A CA 1
ATOM 4394 C C . THR A 1 546 ? -2.437 27.188 -13.119 1.00 42.84 546 THR A C 1
ATOM 4396 O O . THR A 1 546 ? -3.477 26.597 -13.392 1.00 42.84 546 THR A O 1
ATOM 4399 N N . LEU A 1 547 ? -2.390 28.506 -12.965 1.00 48.03 547 LEU A N 1
ATOM 4400 C CA . LEU A 1 547 ? -3.533 29.362 -13.249 1.00 48.03 547 LEU A CA 1
ATOM 4401 C C . LEU A 1 547 ? -3.503 29.760 -14.717 1.00 48.03 547 LEU A C 1
ATOM 4403 O O . LEU A 1 547 ? -2.481 30.263 -15.186 1.00 48.03 547 LEU A O 1
ATOM 4407 N N . VAL A 1 548 ? -4.619 29.557 -15.410 1.00 46.62 548 VAL A N 1
ATOM 4408 C CA . VAL A 1 548 ? -4.796 29.938 -16.813 1.00 46.62 548 VAL A CA 1
ATOM 4409 C C . VAL A 1 548 ? -5.873 31.012 -16.885 1.00 46.62 548 VAL A C 1
ATOM 4411 O O . VAL A 1 548 ? -7.005 30.790 -16.455 1.00 46.62 548 VAL A O 1
ATOM 4414 N N . ASP A 1 549 ? -5.533 32.179 -17.423 1.00 60.78 549 ASP A N 1
ATOM 4415 C CA . ASP A 1 549 ? -6.540 33.163 -17.812 1.00 60.78 549 ASP A CA 1
ATOM 4416 C C . ASP A 1 549 ? -7.195 32.711 -19.124 1.00 60.78 549 ASP A C 1
ATOM 4418 O O . ASP A 1 549 ? -6.575 32.729 -20.187 1.00 60.78 549 ASP A O 1
ATOM 4422 N N . ILE A 1 550 ? -8.467 32.319 -19.039 1.00 49.12 550 ILE A N 1
ATOM 4423 C CA . ILE A 1 550 ? -9.267 31.783 -20.151 1.00 49.12 550 ILE A CA 1
ATOM 4424 C C . ILE A 1 550 ? -9.407 32.795 -21.308 1.00 49.12 550 ILE A C 1
ATOM 4426 O O . ILE A 1 550 ? -9.629 32.388 -22.444 1.00 49.12 550 ILE A O 1
ATOM 4430 N N . LYS A 1 551 ? -9.270 34.107 -21.057 1.00 59.59 551 LYS A N 1
ATOM 4431 C CA . LYS A 1 551 ? -9.390 35.145 -22.097 1.00 59.59 551 LYS A CA 1
ATOM 4432 C C . LYS A 1 551 ? -8.075 35.478 -22.789 1.00 59.59 551 LYS A C 1
ATOM 4434 O O . LYS A 1 551 ? -8.098 35.885 -23.946 1.00 59.59 551 LYS A O 1
ATOM 4439 N N . THR A 1 552 ? -6.952 35.386 -22.079 1.00 71.94 552 THR A N 1
ATOM 4440 C CA . THR A 1 552 ? -5.633 35.773 -22.616 1.00 71.94 552 THR A CA 1
ATOM 4441 C C . THR A 1 552 ? -4.709 34.588 -22.881 1.00 71.94 552 THR A C 1
ATOM 4443 O O . THR A 1 552 ? -3.606 34.789 -23.386 1.00 71.94 552 THR A O 1
ATOM 4446 N N . HIS A 1 553 ? -5.139 33.369 -22.535 1.00 62.47 553 HIS A N 1
ATOM 4447 C CA . HIS A 1 553 ? -4.372 32.118 -22.569 1.00 62.47 553 HIS A CA 1
ATOM 4448 C C . HIS A 1 553 ? -3.045 32.161 -21.786 1.00 62.47 553 HIS A C 1
ATOM 4450 O O . HIS A 1 553 ? -2.199 31.278 -21.926 1.00 62.47 553 HIS A O 1
ATOM 4456 N N . LYS A 1 554 ? -2.850 33.167 -20.923 1.00 63.41 554 LYS A N 1
ATOM 4457 C CA . LYS A 1 554 ? -1.640 33.300 -20.108 1.00 63.41 554 LYS A CA 1
ATOM 4458 C C . LYS A 1 554 ? -1.665 32.317 -18.948 1.00 63.41 554 LYS A C 1
ATOM 4460 O O . LYS A 1 554 ? -2.610 32.294 -18.160 1.00 63.41 554 LYS A O 1
ATOM 4465 N N . THR A 1 555 ? -0.582 31.559 -18.819 1.00 60.50 555 THR A N 1
ATOM 4466 C CA . THR A 1 555 ? -0.353 30.618 -17.725 1.00 60.50 555 THR A CA 1
ATOM 4467 C C . THR A 1 555 ? 0.584 31.234 -16.681 1.00 60.50 555 THR A C 1
ATOM 4469 O O . THR A 1 555 ? 1.604 31.841 -17.011 1.00 60.50 555 THR A O 1
ATOM 4472 N N . LYS A 1 556 ? 0.258 31.095 -15.391 1.00 60.66 556 LYS A N 1
ATOM 4473 C CA . LYS A 1 556 ? 1.141 31.481 -14.277 1.00 60.66 556 LYS A CA 1
ATOM 4474 C C . LYS A 1 556 ? 1.146 30.381 -13.223 1.00 60.66 556 LYS A C 1
ATOM 4476 O O . LYS A 1 556 ? 0.110 30.039 -12.653 1.00 60.66 556 LYS A O 1
ATOM 4481 N N . ILE A 1 557 ? 2.328 29.838 -12.949 1.00 55.53 557 ILE A N 1
ATOM 4482 C CA . ILE A 1 557 ? 2.545 28.864 -11.875 1.00 55.53 557 ILE A CA 1
ATOM 4483 C C . ILE A 1 557 ? 2.699 29.638 -10.563 1.00 55.53 557 ILE A C 1
ATOM 4485 O O . ILE A 1 557 ? 3.568 30.505 -10.459 1.00 55.53 557 ILE A O 1
ATOM 4489 N N . LEU A 1 558 ? 1.873 29.340 -9.556 1.00 51.78 558 LEU A N 1
ATOM 4490 C CA . LEU A 1 558 ? 2.026 29.943 -8.229 1.00 51.78 558 LEU A CA 1
ATOM 4491 C C . LEU A 1 558 ? 3.152 29.261 -7.456 1.00 51.78 558 LEU A C 1
ATOM 4493 O O . LEU A 1 558 ? 3.117 28.048 -7.240 1.00 51.78 558 LEU A O 1
ATOM 4497 N N . THR A 1 559 ? 4.123 30.028 -6.961 1.00 60.38 559 THR A N 1
ATOM 4498 C CA . THR A 1 559 ? 5.133 29.472 -6.060 1.00 60.38 559 THR A CA 1
ATOM 4499 C C . THR A 1 559 ? 4.640 29.468 -4.610 1.00 60.38 559 THR A C 1
ATOM 4501 O O . THR A 1 559 ? 3.811 30.273 -4.178 1.00 60.38 559 THR A O 1
ATOM 4504 N N . ASN A 1 560 ? 5.220 28.577 -3.803 1.00 50.88 560 ASN A N 1
ATOM 4505 C CA . ASN A 1 560 ? 4.993 28.505 -2.354 1.00 50.88 560 ASN A CA 1
ATOM 4506 C C . ASN A 1 560 ? 5.314 29.843 -1.646 1.00 50.88 560 ASN A C 1
ATOM 4508 O O . ASN A 1 560 ? 4.719 30.164 -0.616 1.00 50.88 560 ASN A O 1
ATOM 4512 N N . LYS A 1 561 ? 6.239 30.639 -2.203 1.00 68.19 561 LYS A N 1
ATOM 4513 C CA . LYS A 1 561 ? 6.590 31.963 -1.679 1.00 68.19 561 LYS A CA 1
ATOM 4514 C C . LYS A 1 561 ? 5.435 32.948 -1.872 1.00 68.19 561 LYS A C 1
ATOM 4516 O O . LYS A 1 561 ? 5.023 33.566 -0.894 1.00 68.19 561 LYS A O 1
ATOM 4521 N N . ASP A 1 562 ? 4.877 33.016 -3.079 1.00 69.12 562 ASP A N 1
ATOM 4522 C CA . ASP A 1 562 ? 3.812 33.963 -3.444 1.00 69.12 562 ASP A CA 1
ATOM 4523 C C . ASP A 1 562 ? 2.548 33.731 -2.605 1.00 69.12 562 ASP A C 1
ATOM 4525 O O . ASP A 1 562 ? 1.985 34.664 -2.033 1.00 69.12 562 ASP A O 1
ATOM 4529 N N . LEU A 1 563 ? 2.154 32.462 -2.447 1.00 53.88 563 LEU A N 1
ATOM 4530 C CA . LEU A 1 563 ? 1.026 32.061 -1.600 1.00 53.88 563 LEU A CA 1
ATOM 4531 C C . LEU A 1 563 ? 1.249 32.430 -0.125 1.00 53.88 563 LEU A C 1
ATOM 4533 O O . LEU A 1 563 ? 0.354 32.972 0.523 1.00 53.88 563 LEU A O 1
AT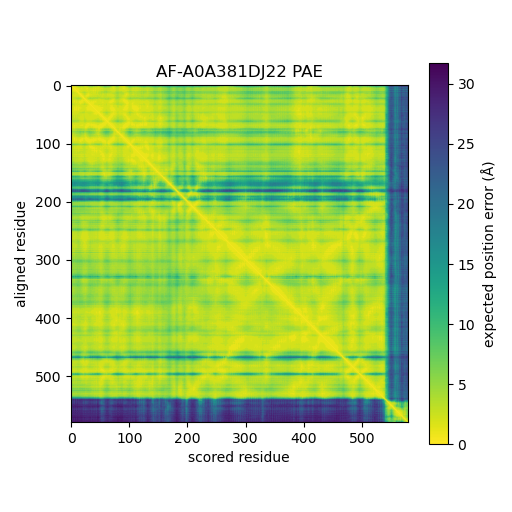OM 4537 N N . LYS A 1 564 ? 2.449 32.189 0.419 1.00 57.88 564 LYS A N 1
ATOM 4538 C CA . LYS A 1 564 ? 2.778 32.555 1.808 1.00 57.88 564 LYS A CA 1
ATOM 4539 C C . LYS A 1 564 ? 2.824 34.061 2.031 1.00 57.88 564 LYS A C 1
ATOM 4541 O O . LYS A 1 564 ? 2.475 34.508 3.121 1.00 57.88 564 LYS A O 1
ATOM 4546 N N . GLU A 1 565 ? 3.282 34.831 1.053 1.00 74.25 565 GLU A N 1
ATOM 4547 C CA . GLU A 1 565 ? 3.363 36.288 1.147 1.00 74.25 565 GLU A CA 1
ATOM 4548 C C . GLU A 1 565 ? 1.968 36.923 1.064 1.00 74.25 565 GLU A C 1
ATOM 4550 O O . GLU A 1 565 ? 1.616 37.748 1.913 1.00 74.25 565 GLU A O 1
ATOM 4555 N N . PHE A 1 566 ? 1.124 36.448 0.142 1.00 69.69 566 PHE A N 1
ATOM 4556 C CA . PHE A 1 566 ? -0.264 36.890 0.024 1.00 69.69 566 PHE A CA 1
ATOM 4557 C C . PHE A 1 566 ? -1.095 36.541 1.265 1.00 69.69 566 PHE A C 1
ATOM 4559 O O . PHE A 1 566 ? -1.695 37.434 1.860 1.00 69.69 566 PHE A O 1
ATOM 4566 N N . CYS A 1 567 ? -1.075 35.288 1.735 1.00 59.66 567 CYS A N 1
ATOM 4567 C CA . CYS A 1 567 ? -1.855 34.881 2.912 1.00 59.66 567 CYS A CA 1
ATOM 4568 C C . CYS A 1 567 ? -1.439 35.605 4.205 1.00 59.66 567 CYS A C 1
ATOM 4570 O O . CYS A 1 567 ? -2.265 35.785 5.093 1.00 59.66 567 CYS A O 1
ATOM 4572 N N . LYS A 1 568 ? -0.174 36.035 4.326 1.00 64.31 568 LYS A N 1
ATOM 4573 C CA . LYS A 1 568 ? 0.311 36.801 5.489 1.00 64.31 568 LYS A CA 1
ATOM 4574 C C . LYS A 1 568 ? -0.058 38.279 5.455 1.00 64.31 568 LYS A C 1
ATOM 4576 O O . LYS A 1 568 ? -0.182 38.889 6.511 1.00 64.31 568 LYS A O 1
ATOM 4581 N N . THR A 1 569 ? -0.138 38.876 4.268 1.00 76.81 569 THR A N 1
ATOM 4582 C CA . THR A 1 569 ? -0.239 40.338 4.116 1.00 76.81 569 THR A CA 1
ATOM 4583 C C . THR A 1 569 ? -1.596 40.809 3.606 1.00 76.81 569 THR A C 1
ATOM 4585 O O . THR A 1 569 ? -1.911 41.990 3.754 1.00 76.81 569 THR A O 1
ATOM 4588 N N . LEU A 1 570 ? -2.366 39.916 2.971 1.00 64.06 570 LEU A N 1
ATOM 4589 C CA . LEU A 1 570 ? -3.563 40.195 2.165 1.00 64.06 570 LEU A CA 1
ATOM 4590 C C . LEU A 1 570 ? -3.343 41.284 1.092 1.00 64.06 570 LEU A C 1
ATOM 4592 O O . LEU A 1 570 ? -4.288 41.877 0.572 1.00 64.06 570 LEU A O 1
ATOM 4596 N N . LYS A 1 571 ? -2.078 41.540 0.739 1.00 62.88 571 LYS A N 1
ATOM 4597 C CA . LYS A 1 571 ? -1.610 42.517 -0.250 1.00 62.88 571 LYS A CA 1
ATOM 4598 C C . LYS A 1 571 ? -0.835 41.780 -1.338 1.00 62.88 571 LYS A C 1
ATOM 4600 O O . LYS A 1 571 ? -0.360 40.675 -1.115 1.00 62.88 571 LYS A O 1
ATOM 4605 N N . ASN A 1 572 ? -0.704 42.399 -2.5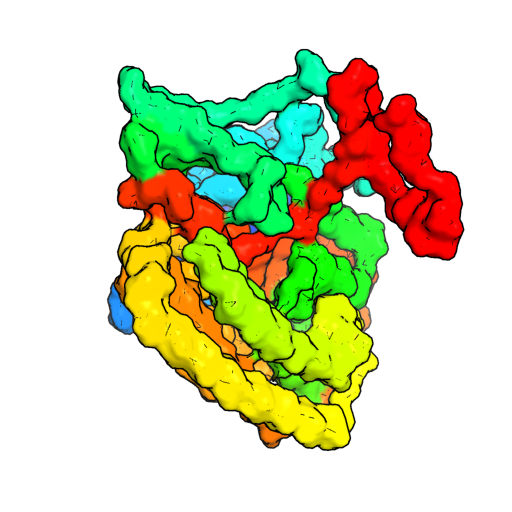11 1.00 65.19 572 ASN A N 1
ATOM 4606 C CA . ASN A 1 572 ? -0.066 41.793 -3.687 1.00 65.19 572 ASN A CA 1
ATOM 4607 C C . ASN A 1 572 ? -0.730 40.461 -4.083 1.00 65.19 572 ASN A C 1
ATOM 4609 O O . ASN A 1 572 ? -0.101 39.409 -4.076 1.00 65.19 572 ASN A O 1
ATOM 4613 N N . ASN A 1 573 ? -2.026 40.518 -4.417 1.00 68.19 573 ASN A N 1
ATOM 4614 C CA . ASN A 1 573 ? -2.763 39.360 -4.925 1.00 68.19 573 ASN A CA 1
ATOM 4615 C C . ASN A 1 573 ? -1.989 38.718 -6.098 1.00 68.19 573 ASN A C 1
ATOM 4617 O O . ASN A 1 573 ? -1.791 39.394 -7.110 1.00 68.19 573 ASN A O 1
ATOM 4621 N N . PRO A 1 574 ? -1.566 37.442 -6.008 1.00 59.28 574 PRO A N 1
ATOM 4622 C CA . PRO A 1 574 ? -0.747 36.815 -7.043 1.00 59.28 574 PRO A CA 1
ATOM 4623 C C . PRO A 1 574 ? -1.504 36.624 -8.370 1.00 59.28 574 PRO A C 1
ATOM 4625 O O . PRO A 1 574 ? -0.869 36.420 -9.407 1.00 59.28 574 PRO A O 1
ATOM 4628 N N . LEU A 1 575 ? -2.838 36.766 -8.347 1.00 60.28 575 LEU A N 1
ATOM 4629 C CA . LEU A 1 575 ? -3.742 36.800 -9.501 1.00 60.28 575 LEU A CA 1
ATOM 4630 C C . LEU A 1 575 ? -3.795 38.163 -10.218 1.00 60.28 575 LEU A C 1
ATOM 4632 O O . LEU A 1 575 ? -4.524 38.302 -11.195 1.00 60.28 575 LEU A O 1
ATOM 4636 N N . LYS A 1 576 ? -3.104 39.203 -9.726 1.00 67.06 576 LYS A N 1
ATOM 4637 C CA . LYS A 1 576 ? -3.250 40.577 -10.247 1.00 67.06 576 LYS A CA 1
ATOM 4638 C C . LYS A 1 576 ? -2.831 40.719 -11.717 1.00 67.06 576 LYS A C 1
ATOM 4640 O O . LYS A 1 576 ? -3.399 41.551 -12.410 1.00 67.06 576 LYS A O 1
ATOM 4645 N N . ASP A 1 577 ? -1.893 39.891 -12.175 1.00 59.22 577 ASP A N 1
ATOM 4646 C CA . ASP A 1 577 ? -1.361 39.907 -13.548 1.00 59.22 577 ASP A CA 1
ATOM 4647 C C . ASP A 1 577 ? -2.086 38.911 -14.490 1.00 59.22 577 ASP A C 1
ATOM 4649 O O . ASP A 1 577 ? -1.643 38.688 -15.615 1.00 59.22 577 ASP A O 1
ATOM 4653 N N . LEU A 1 578 ? -3.174 38.290 -14.006 1.00 52.84 578 LEU A N 1
ATOM 4654 C CA . LEU A 1 578 ? -4.039 37.304 -14.682 1.00 52.84 578 LEU A CA 1
ATOM 4655 C C . LEU A 1 578 ? -5.478 37.846 -14.886 1.00 52.84 578 LEU A C 1
ATOM 4657 O O . LEU A 1 578 ? -6.441 37.078 -14.870 1.00 52.84 578 LEU A O 1
ATOM 4661 N N . ARG A 1 579 ? -5.651 39.172 -14.956 1.00 46.81 579 ARG A N 1
ATOM 4662 C CA . ARG A 1 579 ? -6.952 39.856 -15.066 1.00 46.81 579 ARG A CA 1
ATOM 4663 C C . ARG A 1 579 ? -6.977 40.878 -16.193 1.00 46.81 579 ARG A C 1
ATOM 4665 O O . ARG A 1 579 ? -5.913 41.492 -16.428 1.00 46.81 579 ARG A O 1
#

Secondary structure (DSSP, 8-state):
-TTHHHHHHHHTTS-EEEEEEEETTEEEEEE-TTTHHHHHHIIIIITTEEEEEEEEEE-HHHHSSEEEEEEEEESB--SSGGGBPPTTT-EEEEEEEEE-SSS-EEE-STTT-GGGHHHHHHHHHHH--EEET-S--S-SSS-TTS-TT--TTSTTT--TT--PPPPPGGGSPPP------STTEEEEEE-SS-TT-SS--EEEEEEETTEEEEEEEE--TT---HHHHHHHH--HHHHHHHHTTS-SSSHHHHHHHHHHHHHHTTT-PPPHHHHHHHHHHHHHHHHHHHHHHHHHHHHTTT-HHHHHHHHHHHHHHHHHHHHHHS-SS----EETTEES-PPPHHHHHHHHHHHHHHHHHHHHHHHHHHH-HHHHHHHTTSS---HHHHHHTT--THHHHTTT----HHHHS--GGGGG---PPP--SS-SHHHHHHHHHHHHHHHHHHHHHHHHH-----SB---TTT--TT-EEEEEEEETTEEEEEEEEEEETTEEEEEEEE-HHHHHGGGHHHHHTT-BHHHHHHHHHHT-----S----EEE-TTT--EEEPPHHHHHHHHHHS-S-TTTT--

pLDDT: mean 90.4, std 11.42, range [33.28, 98.69]

Sequence (579 aa):
MKCDKFIQALETRVKILEVTRQCEDQVTALVELNDLPEAVRFMYYDMGGYLSTMVANDERSINKNYALYYALSIEGGKMSDEDEIAQDEKCFVTIKALVPPENPTYPSVTPFVPACVWYEREAYDMFGLVAEGLPDKRRLVLSDDWPNDLFPLRKDSMDYRYRPDMLEHQNEPEYEFLRPQGANVTDIPLGPLHVTADEPGHFRLFCDGDMIVDADYRLFYQHRGMEKLAENRMNYDQMGYLAERVCGICGYAHAIACIEAAEKAINLEIPARAQAIRVICSEIERLHSHLLNIGLACEVTGNYTAFMHIFRIREYSMKLAELVTGGRKTYGSVVMGGLRRDITGVEIKESLKILQTIDTQVDEIWDAVMDDKRQIKRWKGVGILDKQIARDFSAVGPNIRGSGIKRDTRYDHPYDFFKKIKFDVAVEHGGDVLSRLTVRYKELKSSVSIIRQCFELMPQTAIIEDPKLRIKPENYALAYVEAPRGENVHWIMQGSAQKVYRWRCRAATYNNWPSLRFQFHGNTIADAALIVCSLDPCYSCTERITLVDIKTHKTKILTNKDLKEFCKTLKNNPLKDLR

Solvent-accessible surface area (backbone atoms only — not comparable to full-atom values): 30591 Å² total; per-residue (Å²): 115,49,48,51,70,58,53,59,55,45,59,77,76,39,65,68,78,46,78,48,73,53,50,76,47,34,38,37,39,31,38,48,52,85,43,46,35,59,53,52,37,42,46,31,62,81,58,15,22,38,70,64,47,64,46,73,45,70,34,48,89,81,76,59,20,32,36,42,36,42,33,26,40,32,51,27,62,33,82,48,85,86,37,53,51,57,76,79,58,36,26,34,47,23,48,29,31,63,32,48,72,94,55,44,54,44,65,35,40,28,85,76,35,58,50,40,47,63,50,48,26,40,28,28,49,34,58,57,33,44,48,48,77,45,87,67,80,60,79,50,48,60,64,77,64,54,61,92,87,56,20,69,62,31,86,83,59,53,61,90,85,66,70,83,80,77,60,59,76,96,69,44,57,79,82,87,67,84,74,80,90,58,99,70,53,43,82,44,78,45,44,48,79,38,100,74,48,97,59,58,42,30,35,38,37,29,16,53,78,62,35,21,70,41,55,45,75,51,54,46,76,19,63,63,57,62,46,54,47,36,45,75,74,29,34,65,50,50,42,17,54,54,29,28,58,55,32,93,62,50,4,60,34,36,15,49,14,51,36,45,2,56,30,38,32,54,72,53,84,51,34,67,28,25,25,26,53,52,49,38,52,42,34,38,31,28,44,39,44,38,36,48,40,55,18,49,58,29,40,78,73,66,39,53,66,60,20,55,56,34,51,61,48,32,50,49,35,32,50,45,37,28,64,65,57,74,21,66,67,69,54,71,41,48,34,66,33,32,41,78,69,83,80,50,76,66,52,52,58,52,42,56,53,48,47,52,54,42,60,54,55,49,49,64,52,47,54,59,49,69,68,34,65,70,57,46,61,69,22,54,82,33,36,39,40,52,50,66,58,36,61,50,33,30,36,30,23,36,62,26,10,5,24,52,27,90,60,50,41,58,74,62,58,50,49,73,41,43,73,78,60,85,83,81,86,56,63,27,72,69,16,10,38,40,24,24,46,51,24,36,53,49,45,40,57,46,33,54,52,48,41,50,51,36,70,72,69,46,56,97,61,61,35,59,45,91,53,81,90,56,63,48,60,75,35,36,26,66,23,63,31,56,33,72,41,5,48,25,36,17,36,29,28,33,26,57,88,55,26,43,62,42,54,50,80,44,58,20,42,69,36,38,54,80,49,45,47,62,19,44,43,82,32,44,66,91,43,49,51,49,43,54,48,59,56,53,71,75,64,64,37,36,81,76,69,63,48,65,28,87,88,74,72,48,73,46,72,72,48,76,62,56,55,54,50,21,76,72,64,82,46,75,62,87,60,66,89,61,113